Protein AF-0000000075745216 (afdb_homodimer)

Secondary structure (DSSP, 8-state):
---SSEEEEE-HHHHTS--TT-----TTHHHHHHHHHHTSSHHHHHSPGGGPPPPGGGSEEEEEESSTT-TT-GGGSSEEEEEEEEEEE-GGG-----HHHHH-TT--EEEETTEEEE-TTT-----HHHHH-TT--EEEEEEEEEEEE--B-TTS-BPPEEEEEEE-HHHHHHHHHHHHHHHHHH--TT--GGGGHHHHHHHHHHTTSS------TTSTHHHHHH--/---SSEEEEE-HHHHTS--TT-----TTHHHHHHHHHHTSSHHHHHSPGGGPPPPGGGSEEEEEESSTT-TT-GGGSSEEEEEEEEEEE-GGG-----HHHHH-TT--EEEETTEEEE-TTT-----HHHHH-TT--EEEEEEEEEEEE--B-TTS-BPPEEEEEEE-HHHHHHHHHHHHHHHHHH--TT--GGGGHHHHHHHHHHTTSS------TTSSHHHHHH--

Foldseek 3Di:
DPLLQAAEQEDCLQCVVDDPQQDDPPHCLSVLLVVLLVVACQSVLQQDDPRDGGDPLRHQYEYEYRFLVRPSPQFQGQKYKHKFFDKAFQLVLAPQPCQLCVQDPQSQWDDDPRHIDGNPVRDRRSCSSCVRDPSNRMDGPDIAIWMWHQAHDDPDGDTTHTADDGDHSVLVSVLSNLSSNVCSVVDDPSDGSNVCRVVSNVVCCVVVSGPDPPPDPCPPPDPRPPDD/DPLLQAAEQEDCLQCVVDDPQQDDPPHCLSVLLVVLLVVACQSVLQQDPPRDGGDPLRHQYEYEERFLVRPSPQFQGQKYKHKFFDKAFQLVLAPQPCQLCVQDPQSQWDDDPRHIDGNPVRDRRRCSSCVRDPSNRMDGPDIAIWMWHQAHDDPDGDTTHTADDGDHSVLVSVLSNLSSNVCSVVDDPSDGSNVCRVVSNVVCCVVVSGPDPPPDPCPPPDPRPPDD

Nearest PDB structures (foldseek):
  7np8-assembly1_B  TM=8.117E-01  e=1.437E-15  Methanocaldococcus jannaschii DSM 2661
  7npa-assembly4_N  TM=8.403E-01  e=3.536E-14  Methanothermococcus thermolithotrophicus DSM 2095
  7npa-assembly3_I  TM=8.440E-01  e=7.758E-14  Methanothermococcus thermolithotrophicus DSM 2095
  5exd-assembly2_H  TM=9.342E-01  e=2.305E-03  Moorella thermoacetica ATCC 39073
  5exd-assembly2_K  TM=9.294E-01  e=4.481E-03  Moorella thermoacetica ATCC 39073

Solvent-accessible surface area (backbone atoms only — not comparable to full-atom values): 24520 Å² total; per-residue (Å²): 126,86,67,53,38,51,42,76,38,64,18,56,34,50,74,66,65,73,44,90,62,39,69,60,90,51,80,58,50,66,56,54,45,52,50,36,38,64,73,31,61,28,54,68,64,54,44,42,84,93,70,50,73,35,52,79,76,63,32,48,35,35,12,36,16,24,20,44,54,22,82,33,45,26,50,53,15,37,35,13,34,27,30,35,26,39,73,42,62,40,42,90,48,42,81,75,80,53,55,36,48,73,55,35,89,65,61,25,49,43,80,51,100,64,24,70,36,74,40,64,88,51,47,71,28,55,45,54,36,36,74,58,31,86,66,58,16,34,38,68,79,44,70,26,27,37,39,25,37,16,8,28,58,48,71,66,63,36,70,29,47,71,50,73,66,68,29,44,73,66,51,47,42,50,50,48,27,50,49,36,38,52,42,45,74,69,64,52,92,88,49,56,61,30,82,46,32,68,62,50,52,51,49,39,36,74,70,64,77,33,67,74,79,67,86,54,89,69,47,74,67,47,64,75,66,58,64,128,126,85,68,51,38,52,42,78,38,65,18,55,35,48,72,66,64,72,44,90,60,39,69,58,88,50,80,58,49,66,58,54,45,52,50,35,38,62,74,32,61,26,54,70,63,55,45,42,84,93,69,49,74,34,53,79,75,62,33,49,34,35,13,34,15,22,20,44,54,22,82,33,44,25,49,53,13,36,36,13,35,26,29,35,25,40,73,42,62,42,42,89,48,43,81,75,81,53,57,33,48,73,54,33,89,66,62,25,50,44,82,52,99,62,24,69,37,74,39,62,88,50,48,70,28,55,46,54,37,35,74,58,32,85,66,57,16,35,40,68,78,44,70,26,29,36,39,25,38,15,8,28,57,46,71,66,64,36,70,30,47,71,51,72,66,69,28,44,72,67,52,47,41,49,48,48,27,51,50,37,38,52,42,45,74,69,64,52,92,88,49,56,60,31,83,45,31,68,60,49,52,52,48,39,36,73,72,64,74,32,67,74,78,67,85,55,92,66,57,65,69,46,63,74,66,57,63,126

pLDDT: mean 88.71, std 16.48, range [30.2, 98.75]

Structure (mmCIF, N/CA/C/O backbone):
data_AF-0000000075745216-model_v1
#
loop_
_entity.id
_entity.type
_entity.pdbx_description
1 polymer 'Nitrite and sulphite reductase 4Fe-4S region'
#
loop_
_atom_site.group_PDB
_atom_site.id
_atom_site.type_symbol
_atom_site.label_atom_id
_atom_site.label_alt_id
_atom_site.label_comp_id
_atom_site.label_asym_id
_atom_site.label_entity_id
_atom_site.label_seq_id
_atom_site.pdbx_PDB_ins_code
_atom_site.Cartn_x
_atom_site.Cartn_y
_atom_site.Cartn_z
_atom_site.occupancy
_atom_site.B_iso_or_equiv
_atom_site.auth_seq_id
_atom_site.auth_comp_id
_atom_site.auth_asym_id
_atom_site.auth_atom_id
_atom_site.pdbx_PDB_model_num
ATOM 1 N N . MET A 1 1 ? -22.75 -1.938 20.203 1 41.78 1 MET A N 1
ATOM 2 C CA . MET A 1 1 ? -22.203 -3.051 19.422 1 41.78 1 MET A CA 1
ATOM 3 C C . MET A 1 1 ? -21.047 -2.588 18.547 1 41.78 1 MET A C 1
ATOM 5 O O . MET A 1 1 ? -21.141 -1.546 17.891 1 41.78 1 MET A O 1
ATOM 9 N N . GLN A 1 2 ? -19.875 -3.037 18.797 1 57.31 2 GLN A N 1
ATOM 10 C CA . GLN A 1 2 ? -18.672 -2.635 18.062 1 57.31 2 GLN A CA 1
ATOM 11 C C . GLN A 1 2 ? -18.891 -2.787 16.562 1 57.31 2 GLN A C 1
ATOM 13 O O . GLN A 1 2 ? -19.344 -3.83 16.094 1 57.31 2 GLN A O 1
ATOM 18 N N . ASP A 1 3 ? -19.188 -1.675 15.789 1 76.81 3 ASP A N 1
ATOM 19 C CA . ASP A 1 3 ? -19.359 -1.673 14.336 1 76.81 3 ASP A CA 1
ATOM 20 C C . ASP A 1 3 ? -18.297 -2.516 13.656 1 76.81 3 ASP A C 1
ATOM 22 O O . ASP A 1 3 ? -17.109 -2.195 13.727 1 76.81 3 ASP A O 1
ATOM 26 N N . SER A 1 4 ? -18.719 -3.77 13.219 1 87.31 4 SER A N 1
ATOM 27 C CA . SER A 1 4 ? -17.781 -4.684 12.57 1 87.31 4 SER A CA 1
ATOM 28 C C . SER A 1 4 ? -17.594 -4.34 11.094 1 87.31 4 SER A C 1
ATOM 30 O O . SER A 1 4 ? -16.828 -4.996 10.391 1 87.31 4 SER A O 1
ATOM 32 N N . THR A 1 5 ? -18.297 -3.291 10.633 1 93.44 5 THR A N 1
ATOM 33 C CA . THR A 1 5 ? -18.328 -3.031 9.195 1 93.44 5 THR A CA 1
ATOM 34 C C . THR A 1 5 ? -17.281 -1.996 8.812 1 93.44 5 THR A C 1
ATOM 36 O O . THR A 1 5 ? -17 -1.786 7.625 1 93.44 5 THR A O 1
ATOM 39 N N . THR A 1 6 ? -16.719 -1.461 9.82 1 95.44 6 THR A N 1
ATOM 40 C CA . THR A 1 6 ? -15.75 -0.4 9.586 1 95.44 6 THR A CA 1
ATOM 41 C C . THR A 1 6 ? -14.477 -0.639 10.398 1 95.44 6 THR A C 1
ATOM 43 O O . THR A 1 6 ? -14.555 -1.038 11.562 1 95.44 6 THR A O 1
ATOM 46 N N . GLU A 1 7 ? -13.414 -0.484 9.758 1 95.44 7 GLU A N 1
ATOM 47 C CA . GLU A 1 7 ? -12.117 -0.537 10.43 1 95.44 7 GLU A CA 1
ATOM 48 C C . GLU A 1 7 ? -11.422 0.821 10.398 1 95.44 7 GLU A C 1
ATOM 50 O O . GLU A 1 7 ? -11.234 1.401 9.328 1 95.44 7 GLU A O 1
ATOM 55 N N . ILE A 1 8 ? -11.086 1.33 11.57 1 96.06 8 ILE A N 1
ATOM 56 C CA . ILE A 1 8 ? -10.367 2.594 11.664 1 96.06 8 ILE A CA 1
ATOM 57 C C . ILE A 1 8 ? -8.977 2.355 12.25 1 96.06 8 ILE A C 1
ATOM 59 O O . ILE A 1 8 ? -8.852 1.971 13.414 1 96.06 8 ILE A O 1
ATOM 63 N N . ASN A 1 9 ? -8 2.521 11.414 1 95.62 9 ASN A N 1
ATOM 64 C CA . ASN A 1 9 ? -6.613 2.438 11.844 1 95.62 9 ASN A CA 1
ATOM 65 C C . ASN A 1 9 ? -6.039 3.816 12.156 1 95.62 9 ASN A C 1
ATOM 67 O O . ASN A 1 9 ? -5.988 4.684 11.289 1 95.62 9 ASN A O 1
ATOM 71 N N . ILE A 1 10 ? -5.629 4.016 13.391 1 93.81 10 ILE A N 1
ATOM 72 C CA . ILE A 1 10 ? -5.148 5.32 13.836 1 93.81 10 ILE A CA 1
ATOM 73 C C . ILE A 1 10 ? -3.713 5.195 14.344 1 93.81 10 ILE A C 1
ATOM 75 O O . ILE A 1 10 ? -3.359 4.211 15 1 93.81 10 ILE A O 1
ATOM 79 N N . CYS A 1 11 ? -2.879 6.129 13.984 1 92.94 11 CYS A N 1
ATOM 80 C CA . CYS A 1 11 ? -1.495 6.043 14.438 1 9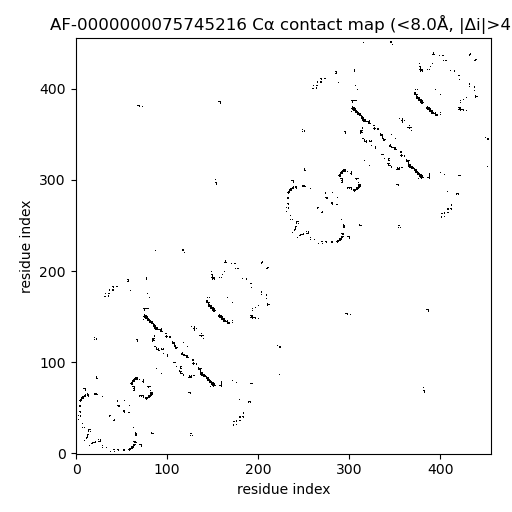2.94 11 CYS A CA 1
ATOM 81 C C . CYS A 1 11 ? -1.368 6.473 15.891 1 92.94 11 CYS A C 1
ATOM 83 O O . CYS A 1 11 ? -2.318 7 16.469 1 92.94 11 CYS A O 1
ATOM 85 N N . ARG A 1 12 ? -0.245 6.234 16.391 1 88.19 12 ARG A N 1
ATOM 86 C CA . ARG A 1 12 ? 0.007 6.523 17.797 1 88.19 12 ARG A CA 1
ATOM 87 C C . ARG A 1 12 ? -0.138 8.016 18.094 1 88.19 12 ARG A C 1
ATOM 89 O O . ARG A 1 12 ? -0.587 8.406 19.172 1 88.19 12 ARG A O 1
ATOM 96 N N . GLY A 1 13 ? 0.221 8.828 17.172 1 89.44 13 GLY A N 1
ATOM 97 C CA . GLY A 1 13 ? 0.111 10.266 17.344 1 89.44 13 GLY A CA 1
ATOM 98 C C . GLY A 1 13 ? -1.319 10.734 17.531 1 89.44 13 GLY A C 1
ATOM 99 O O . GLY A 1 13 ? -1.598 11.57 18.391 1 89.44 13 GLY A O 1
ATOM 100 N N . VAL A 1 14 ? -2.146 10.172 16.797 1 89.06 14 VAL A N 1
ATOM 101 C CA . VAL A 1 14 ? -3.547 10.578 16.844 1 89.06 14 VAL A CA 1
ATOM 102 C C . VAL A 1 14 ? -4.215 9.984 18.094 1 89.06 14 VAL A C 1
ATOM 104 O O . VAL A 1 14 ? -5.129 10.594 18.656 1 89.06 14 VAL A O 1
ATOM 107 N N . ARG A 1 15 ? -3.715 8.844 18.547 1 84.69 15 ARG A N 1
ATOM 108 C CA . ARG A 1 15 ? -4.293 8.188 19.719 1 84.69 15 ARG A CA 1
ATOM 109 C C . ARG A 1 15 ? -3.861 8.883 21 1 84.69 15 ARG A C 1
ATOM 111 O O . ARG A 1 15 ? -4.395 8.602 22.078 1 84.69 15 ARG A O 1
ATOM 118 N N . GLY A 1 16 ? -2.98 9.805 20.969 1 78.62 16 GLY A N 1
ATOM 119 C CA . GLY A 1 16 ? -2.48 10.477 22.156 1 78.62 16 GLY A CA 1
ATOM 120 C C . GLY A 1 16 ? -1.231 9.836 22.719 1 78.62 16 GLY A C 1
ATOM 121 O O . GLY A 1 16 ? -0.956 9.953 23.922 1 78.62 16 GLY A O 1
ATOM 122 N N . GLY A 1 17 ? -0.515 9.141 21.938 1 75.44 17 GLY A N 1
ATOM 123 C CA . GLY A 1 17 ? 0.645 8.383 22.391 1 75.44 17 GLY A CA 1
ATOM 124 C C . GLY A 1 17 ? 1.923 9.203 22.391 1 75.44 17 GLY A C 1
ATOM 125 O O . GLY A 1 17 ? 3.021 8.648 22.359 1 75.44 17 GLY A O 1
ATOM 126 N N . GLY A 1 18 ? 1.823 10.492 22.281 1 80.81 18 GLY A N 1
ATOM 127 C CA . GLY A 1 18 ? 2.982 11.344 22.5 1 80.81 18 GLY A CA 1
ATOM 128 C C . GLY A 1 18 ? 3.953 11.344 21.328 1 80.81 18 GLY A C 1
ATOM 129 O O . GLY A 1 18 ? 5.164 11.461 21.531 1 80.81 18 GLY A O 1
ATOM 130 N N . CYS A 1 19 ? 3.602 11.18 20.172 1 90.06 19 CYS A N 1
ATOM 131 C CA . CYS A 1 19 ? 4.484 11.25 19.016 1 90.06 19 CYS A CA 1
ATOM 132 C C . CYS A 1 19 ? 4.957 12.672 18.781 1 90.06 19 CYS A C 1
ATOM 134 O O . CYS A 1 19 ? 4.141 13.594 18.672 1 90.06 19 CYS A O 1
ATOM 136 N N . PRO A 1 20 ? 6.312 12.766 18.672 1 89.62 20 PRO A N 1
ATOM 137 C CA . PRO A 1 20 ? 6.844 14.117 18.516 1 89.62 20 PRO A CA 1
ATOM 138 C C . PRO A 1 20 ? 6.531 14.711 17.141 1 89.62 20 PRO A C 1
ATOM 140 O O . PRO A 1 20 ? 6.719 15.906 16.922 1 89.62 20 PRO A O 1
ATOM 143 N N . ARG A 1 21 ? 6.016 13.945 16.25 1 92.25 21 ARG A N 1
ATOM 144 C CA . ARG A 1 21 ? 5.789 14.422 14.883 1 92.25 21 ARG A CA 1
ATOM 145 C C . ARG A 1 21 ? 4.328 14.812 14.672 1 92.25 21 ARG A C 1
ATOM 147 O O . ARG A 1 21 ? 3.979 15.391 13.648 1 92.25 21 ARG A O 1
ATOM 154 N N . THR A 1 22 ? 3.6 14.477 15.617 1 91.75 22 THR A N 1
ATOM 155 C CA . THR A 1 22 ? 2.166 14.703 15.469 1 91.75 22 THR A CA 1
ATOM 156 C C . THR A 1 22 ? 1.866 16.203 15.391 1 91.75 22 THR A C 1
ATOM 158 O O . THR A 1 22 ? 2.395 16.984 16.172 1 91.75 22 THR A O 1
ATOM 161 N N . LEU A 1 23 ? 1.244 16.719 14.422 1 88.62 23 LEU A N 1
ATOM 162 C CA . LEU A 1 23 ? 0.913 18.141 14.25 1 88.62 23 LEU A CA 1
ATOM 163 C C . LEU A 1 23 ? -0.297 18.516 15.094 1 88.62 23 LEU A C 1
ATOM 165 O O . LEU A 1 23 ? -0.389 19.656 15.578 1 88.62 23 LEU A O 1
ATOM 169 N N . ILE A 1 24 ? -1.401 17.938 15.141 1 66.81 24 ILE A N 1
ATOM 170 C CA . ILE A 1 24 ? -2.498 18.547 15.883 1 66.81 24 ILE A CA 1
ATOM 171 C C . ILE A 1 24 ? -3.154 17.516 16.797 1 66.81 24 ILE A C 1
ATOM 173 O O . ILE A 1 24 ? -3.186 16.328 16.469 1 66.81 24 ILE A O 1
ATOM 177 N N . ASP A 1 25 ? -3.414 18.172 17.828 1 63.59 25 ASP A N 1
ATOM 178 C CA . ASP A 1 25 ? -4.219 17.469 18.828 1 63.59 25 ASP A CA 1
ATOM 179 C C . ASP A 1 25 ? -5.68 17.375 18.391 1 63.59 25 ASP A C 1
ATOM 181 O O . ASP A 1 25 ? -6.348 18.391 18.25 1 63.59 25 ASP A O 1
ATOM 185 N N . SER A 1 26 ? -6 16.484 17.656 1 68 26 SER A N 1
ATOM 186 C CA . SER A 1 26 ? -7.426 16.281 17.422 1 68 26 SER A CA 1
ATOM 187 C C . SER A 1 26 ? -7.957 15.141 18.297 1 68 26 SER A C 1
ATOM 189 O O . SER A 1 26 ? -8.352 14.094 17.781 1 68 26 SER A O 1
ATOM 191 N N . PRO A 1 27 ? -8.062 15.531 19.5 1 72 27 PRO A N 1
ATOM 192 C CA . PRO A 1 27 ? -8.57 14.469 20.359 1 72 27 PRO A CA 1
ATOM 193 C C . PRO A 1 27 ? -9.969 13.992 19.953 1 72 27 PRO A C 1
ATOM 195 O O . PRO A 1 27 ? -10.82 14.805 19.594 1 72 27 PRO A O 1
ATOM 198 N N . GLY A 1 28 ? -10.141 12.82 19.844 1 83.81 28 GLY A N 1
ATOM 199 C CA . GLY A 1 28 ? -11.445 12.227 19.625 1 83.81 28 GLY A CA 1
ATOM 200 C C . GLY A 1 28 ? -11.828 12.133 18.156 1 83.81 28 GLY A C 1
ATOM 201 O O . GLY A 1 28 ? -12.953 11.758 17.828 1 83.81 28 GLY A O 1
ATOM 202 N N . ILE A 1 29 ? -10.953 12.5 17.312 1 88.81 29 ILE A N 1
ATOM 203 C CA . ILE A 1 29 ? -11.289 12.547 15.891 1 88.81 29 ILE A CA 1
ATOM 204 C C . ILE A 1 29 ? -11.711 11.156 15.422 1 88.81 29 ILE A C 1
ATOM 206 O O . ILE A 1 29 ? -12.641 11.023 14.625 1 88.81 29 ILE A O 1
ATOM 210 N N . ALA A 1 30 ? -11.109 10.188 15.938 1 87.12 30 ALA A N 1
ATOM 211 C CA . ALA A 1 30 ? -11.438 8.828 15.531 1 87.12 30 ALA A CA 1
ATOM 212 C C . ALA A 1 30 ? -12.883 8.477 15.883 1 87.12 30 ALA A C 1
ATOM 214 O O . ALA A 1 30 ? -13.586 7.836 15.102 1 87.12 30 ALA A O 1
ATOM 215 N N . ASP A 1 31 ? -13.227 8.906 17.047 1 91.5 31 ASP A N 1
ATOM 216 C CA . ASP A 1 31 ? -14.602 8.664 17.469 1 91.5 31 ASP A CA 1
ATOM 217 C C . ASP A 1 31 ? -15.602 9.422 16.609 1 91.5 31 ASP A C 1
ATOM 219 O O . ASP A 1 31 ? -16.656 8.891 16.25 1 91.5 31 ASP A O 1
ATOM 223 N N . ARG A 1 32 ? -15.305 10.609 16.375 1 94.12 32 ARG A N 1
ATOM 224 C CA . ARG A 1 32 ? -16.172 11.406 15.516 1 94.12 32 ARG A CA 1
ATOM 225 C C . ARG A 1 32 ? -16.281 10.797 14.125 1 94.12 32 ARG A C 1
ATOM 227 O O . ARG A 1 32 ? -17.344 10.805 13.516 1 94.12 32 ARG A O 1
ATOM 234 N N . MET A 1 33 ? -15.219 10.234 13.656 1 94.81 33 MET A N 1
ATOM 235 C CA . MET A 1 33 ? -15.219 9.594 12.344 1 94.81 33 MET A CA 1
ATOM 236 C C . MET A 1 33 ? -16.062 8.328 12.359 1 94.81 33 MET A C 1
ATOM 238 O O . MET A 1 33 ? -16.828 8.086 11.422 1 94.81 33 MET A O 1
ATOM 242 N N . ALA A 1 34 ? -15.891 7.609 13.406 1 95.19 34 ALA A N 1
ATOM 243 C CA . ALA A 1 34 ? -16.734 6.426 13.547 1 95.19 34 ALA A CA 1
ATOM 244 C C . ALA A 1 34 ? -18.219 6.801 13.539 1 95.19 34 ALA A C 1
ATOM 246 O O . ALA A 1 34 ? -19.016 6.148 12.875 1 95.19 34 ALA A O 1
ATOM 247 N N . GLY A 1 35 ? -18.484 7.852 14.281 1 96.31 35 GLY A N 1
ATOM 248 C CA . GLY A 1 35 ? -19.844 8.336 14.32 1 96.31 35 GLY A CA 1
ATOM 249 C C . GLY A 1 35 ? -20.359 8.789 12.969 1 96.31 35 GLY A C 1
ATOM 250 O O . GLY A 1 35 ? -21.516 8.531 12.617 1 96.31 35 GLY A O 1
ATOM 251 N N . ALA A 1 36 ? -19.531 9.398 12.219 1 97.12 36 ALA A N 1
ATOM 252 C CA . ALA A 1 36 ? -19.906 9.891 10.891 1 97.12 36 ALA A CA 1
ATOM 253 C C . ALA A 1 36 ? -20.281 8.734 9.969 1 97.12 36 ALA A C 1
ATOM 255 O O . ALA A 1 36 ? -21.234 8.836 9.195 1 97.12 36 ALA A O 1
ATOM 256 N N . VAL A 1 37 ? -19.578 7.648 10.031 1 97.62 37 VAL A N 1
ATOM 257 C CA . VAL A 1 37 ? -19.859 6.488 9.188 1 97.62 37 VAL A CA 1
ATOM 258 C C . VAL A 1 37 ? -21.141 5.805 9.656 1 97.62 37 VAL A C 1
ATOM 260 O O . VAL A 1 37 ? -21.984 5.414 8.844 1 97.62 37 VAL A O 1
ATOM 263 N N . GLN A 1 38 ? -21.281 5.762 10.992 1 96.06 38 GLN A N 1
ATOM 264 C CA . GLN A 1 38 ? -22.438 5.082 11.57 1 96.06 38 GLN A CA 1
ATOM 265 C C . GLN A 1 38 ? -23.734 5.77 11.18 1 96.06 38 GLN A C 1
ATOM 267 O O . GLN A 1 38 ? -24.781 5.129 11.109 1 96.06 38 GLN A O 1
ATOM 272 N N . ALA A 1 39 ? -23.625 6.98 10.922 1 97.06 39 ALA A N 1
ATOM 273 C CA . ALA A 1 39 ? -24.812 7.766 10.586 1 97.06 39 ALA A CA 1
ATOM 274 C C . ALA A 1 39 ? -25.219 7.559 9.133 1 97.06 39 ALA A C 1
ATOM 276 O O . ALA A 1 39 ? -26.266 8.031 8.695 1 97.06 39 ALA A O 1
ATOM 277 N N . THR A 1 40 ? -24.438 6.859 8.359 1 97.62 40 THR A N 1
ATOM 278 C CA . THR A 1 40 ? -24.734 6.59 6.957 1 97.62 40 THR A CA 1
ATOM 279 C C . THR A 1 40 ? -25.391 5.219 6.797 1 97.62 40 THR A C 1
ATOM 281 O O . THR A 1 40 ? -25.453 4.441 7.75 1 97.62 40 THR A O 1
ATOM 284 N N . PRO A 1 41 ? -25.891 4.832 5.641 1 97.19 41 PRO A N 1
ATOM 285 C CA . PRO A 1 41 ? -26.5 3.518 5.422 1 97.19 41 PRO A CA 1
ATOM 286 C C . PRO A 1 41 ? -25.469 2.387 5.398 1 97.19 41 PRO A C 1
ATOM 288 O O . PRO A 1 41 ? -25.844 1.211 5.367 1 97.19 41 PRO A O 1
ATOM 291 N N . TRP A 1 42 ? -24.188 2.652 5.531 1 96.75 42 TRP A N 1
ATOM 292 C CA . TRP A 1 42 ? -23.125 1.681 5.293 1 96.75 42 TRP A CA 1
ATOM 293 C C . TRP A 1 42 ? -23.219 0.519 6.273 1 96.75 42 TRP A C 1
ATOM 295 O O . TRP A 1 42 ? -23.219 -0.646 5.871 1 96.75 42 TRP A O 1
ATOM 305 N N . PRO A 1 43 ? -23.375 0.805 7.551 1 94.06 43 PRO A N 1
ATOM 306 C CA . PRO A 1 43 ? -23.406 -0.33 8.477 1 94.06 43 PRO A CA 1
ATOM 307 C C . PRO A 1 43 ? -24.5 -1.339 8.141 1 94.06 43 PRO A C 1
ATOM 309 O O . PRO A 1 43 ? -24.281 -2.549 8.258 1 94.06 43 PRO A O 1
ATOM 312 N N . GLY A 1 44 ? -25.562 -0.883 7.711 1 92.88 44 GLY A N 1
ATOM 313 C CA . GLY A 1 44 ? -26.672 -1.768 7.367 1 92.88 44 GLY A CA 1
ATOM 314 C C . GLY A 1 44 ? -26.438 -2.549 6.086 1 92.88 44 GLY A C 1
ATOM 315 O O . GLY A 1 44 ? -26.844 -3.701 5.973 1 92.88 44 GLY A O 1
ATOM 316 N N . VAL A 1 45 ? -25.734 -1.968 5.188 1 93.06 45 VAL A N 1
ATOM 317 C CA . VAL A 1 45 ? -25.516 -2.555 3.871 1 93.06 45 VAL A CA 1
ATOM 318 C C . VAL A 1 45 ? -24.469 -3.666 3.967 1 93.06 45 VAL A C 1
ATOM 320 O O . VAL A 1 45 ? -24.625 -4.719 3.344 1 93.06 45 VAL A O 1
ATOM 323 N N . CYS A 1 46 ? -23.453 -3.447 4.715 1 91.62 46 CYS A N 1
ATOM 324 C CA . CYS A 1 46 ? -22.328 -4.367 4.781 1 91.62 46 CYS A CA 1
ATOM 325 C C . CYS A 1 46 ? -22.578 -5.461 5.812 1 91.62 46 CYS A C 1
ATOM 327 O O . CYS A 1 46 ? -21.922 -6.504 5.789 1 91.62 46 CYS A O 1
ATOM 329 N N . GLN A 1 47 ? -23.516 -5.328 6.641 1 87.56 47 GLN A N 1
ATOM 330 C CA . GLN A 1 47 ? -23.781 -6.301 7.695 1 87.56 47 GLN A CA 1
ATOM 331 C C . GLN A 1 47 ? -24.375 -7.582 7.125 1 87.56 47 GLN A C 1
ATOM 333 O O . GLN A 1 47 ? -25.453 -7.551 6.512 1 87.56 47 GLN A O 1
ATOM 338 N N . PRO A 1 48 ? -23.625 -8.656 7.324 1 84.44 48 PRO A N 1
ATOM 339 C CA . PRO A 1 48 ? -24.219 -9.922 6.867 1 84.44 48 PRO A CA 1
ATOM 340 C C . PRO A 1 48 ? -25.562 -10.219 7.539 1 84.44 48 PRO A C 1
ATOM 342 O O . PRO A 1 48 ? -25.812 -9.75 8.648 1 84.44 48 PRO A O 1
ATOM 345 N N . ALA A 1 49 ? -26.156 -11.094 6.758 1 80.5 49 ALA A N 1
ATOM 346 C CA . ALA A 1 49 ? -27.422 -11.562 7.324 1 80.5 49 ALA A CA 1
ATOM 347 C C . ALA A 1 49 ? -27.188 -12.406 8.57 1 80.5 49 ALA A C 1
ATOM 349 O O . ALA A 1 49 ? -26.203 -13.148 8.656 1 80.5 49 ALA A O 1
ATOM 350 N N . GLY A 1 50 ? -27.984 -12.219 9.664 1 82.5 50 GLY A N 1
ATOM 351 C CA . GLY A 1 50 ? -27.891 -13.039 10.859 1 82.5 50 GLY A CA 1
ATOM 352 C C . GLY A 1 50 ? -27.062 -12.391 11.961 1 82.5 50 GLY A C 1
ATOM 353 O O . GLY A 1 50 ? -26.953 -12.938 13.062 1 82.5 50 GLY A O 1
ATOM 354 N N . GLY A 1 51 ? -26.312 -11.398 11.57 1 78.38 51 GLY A N 1
ATOM 355 C CA . GLY A 1 51 ? -25.641 -10.648 12.617 1 78.38 51 GLY A CA 1
ATOM 356 C C . GLY A 1 51 ? -24.172 -11.016 12.758 1 78.38 51 GLY A C 1
ATOM 357 O O . GLY A 1 51 ? -23.5 -10.555 13.68 1 78.38 51 GLY A O 1
ATOM 358 N N . SER A 1 52 ? -23.719 -11.906 11.922 1 86.62 52 SER A N 1
ATOM 359 C CA . SER A 1 52 ? -22.297 -12.258 11.961 1 86.62 52 SER A CA 1
ATOM 360 C C . SER A 1 52 ? -21.422 -11.078 11.555 1 86.62 52 SER A C 1
ATOM 362 O O . SER A 1 52 ? -21.875 -10.172 10.852 1 86.62 52 SER A O 1
ATOM 364 N N . PRO A 1 53 ? -20.203 -11.016 12.078 1 88.62 53 PRO A N 1
ATOM 365 C CA . PRO A 1 53 ? -19.312 -9.914 11.711 1 88.62 53 PRO A CA 1
ATOM 366 C C . PRO A 1 53 ? -18.984 -9.883 10.227 1 88.62 53 PRO A C 1
ATOM 368 O O . PRO A 1 53 ? -18.922 -10.938 9.586 1 88.62 53 PRO A O 1
ATOM 371 N N . ALA A 1 54 ? -18.875 -8.641 9.758 1 90.06 54 ALA A N 1
ATOM 372 C CA . ALA A 1 54 ? -18.469 -8.469 8.367 1 90.06 54 ALA A CA 1
ATOM 373 C C . ALA A 1 54 ? -17.094 -9.078 8.117 1 90.06 54 ALA A C 1
ATOM 375 O O . ALA A 1 54 ? -16.219 -9.023 8.977 1 90.06 54 ALA A O 1
ATOM 376 N N . LYS A 1 55 ? -16.906 -9.672 6.949 1 87 55 LYS A N 1
ATOM 377 C CA . LYS A 1 55 ? -15.602 -10.188 6.551 1 87 55 LYS A CA 1
ATOM 378 C C . LYS A 1 55 ? -14.586 -9.062 6.395 1 87 55 LYS A C 1
ATOM 380 O O . LYS A 1 55 ? -14.93 -7.961 5.969 1 87 55 LYS A O 1
ATOM 385 N N . ALA A 1 56 ? -13.344 -9.383 6.695 1 84.81 56 ALA A N 1
ATOM 386 C CA . ALA A 1 56 ? -12.281 -8.375 6.711 1 84.81 56 ALA A CA 1
ATOM 387 C C . ALA A 1 56 ? -12.188 -7.66 5.363 1 84.81 56 ALA A C 1
ATOM 389 O O . ALA A 1 56 ? -12.008 -6.441 5.312 1 84.81 56 ALA A O 1
ATOM 390 N N . HIS A 1 57 ? -12.367 -8.43 4.352 1 87.44 57 HIS A N 1
ATOM 391 C CA . HIS A 1 57 ? -12.156 -7.855 3.027 1 87.44 57 HIS A CA 1
ATOM 392 C C . HIS A 1 57 ? -13.336 -6.98 2.611 1 87.44 57 HIS A C 1
ATOM 394 O O . HIS A 1 57 ? -13.242 -6.238 1.633 1 87.44 57 HIS A O 1
ATOM 400 N N . ASP A 1 58 ? -14.445 -6.969 3.348 1 92.06 58 ASP A N 1
ATOM 401 C CA . ASP A 1 58 ? -15.625 -6.188 2.988 1 92.06 58 ASP A CA 1
ATOM 402 C C . ASP A 1 58 ? -15.711 -4.902 3.809 1 92.06 58 ASP A C 1
ATOM 404 O O . ASP A 1 58 ? -16.484 -4 3.488 1 92.06 58 ASP A O 1
ATOM 408 N N . ARG A 1 59 ? -14.938 -4.871 4.828 1 94.56 59 ARG A N 1
ATOM 409 C CA . ARG A 1 59 ? -15.008 -3.734 5.738 1 94.56 59 ARG A CA 1
ATOM 410 C C . ARG A 1 59 ? -14.477 -2.467 5.074 1 94.56 59 ARG A C 1
ATOM 412 O O . ARG A 1 59 ? -13.508 -2.516 4.32 1 94.56 59 ARG A O 1
ATOM 419 N N . LEU A 1 60 ? -15.172 -1.343 5.398 1 97.19 60 LEU A N 1
ATOM 420 C CA . LEU A 1 60 ? -14.648 -0.039 5.008 1 97.19 60 LEU A CA 1
ATOM 421 C C . LEU A 1 60 ? -13.422 0.323 5.84 1 97.19 60 LEU A C 1
ATOM 423 O O . LEU A 1 60 ? -13.508 0.405 7.07 1 97.19 60 LEU A O 1
ATOM 427 N N . ARG A 1 61 ? -12.336 0.56 5.184 1 97.25 61 ARG A N 1
ATOM 428 C CA . ARG A 1 61 ? -11.078 0.813 5.887 1 97.25 61 ARG A CA 1
ATOM 429 C C . ARG A 1 61 ? -10.758 2.303 5.906 1 97.25 61 ARG A C 1
ATOM 431 O O . ARG A 1 61 ? -10.602 2.922 4.852 1 97.25 61 ARG A O 1
ATOM 438 N N . ILE A 1 62 ? -10.648 2.811 7.102 1 98.12 62 ILE A N 1
ATOM 439 C CA . ILE A 1 62 ? -10.305 4.211 7.336 1 98.12 62 ILE A CA 1
ATOM 440 C C . ILE A 1 62 ? -8.953 4.297 8.039 1 98.12 62 ILE A C 1
ATOM 442 O O . ILE A 1 62 ? -8.672 3.525 8.961 1 98.12 62 ILE A O 1
ATOM 446 N N . SER A 1 63 ? -8.102 5.184 7.539 1 97.88 63 SER A N 1
ATOM 447 C CA . SER A 1 63 ? -6.785 5.379 8.141 1 97.88 63 SER A CA 1
ATOM 448 C C . SER A 1 63 ? -6.559 6.844 8.516 1 97.88 63 SER A C 1
ATOM 450 O O . SER A 1 63 ? -6.879 7.742 7.738 1 97.88 63 SER A O 1
ATOM 452 N N . VAL A 1 64 ? -6.039 7.039 9.742 1 96.44 64 VAL A N 1
ATOM 453 C CA . VAL A 1 64 ? -5.828 8.398 10.234 1 96.44 64 VAL A CA 1
ATOM 454 C C . VAL A 1 64 ? -4.402 8.539 10.758 1 96.44 64 VAL A C 1
ATOM 456 O O . VAL A 1 64 ? -4.008 7.859 11.703 1 96.44 64 VAL A O 1
ATOM 459 N N . ALA A 1 65 ? -3.678 9.414 10.141 1 95.88 65 ALA A N 1
ATOM 460 C CA . ALA A 1 65 ? -2.295 9.68 10.531 1 95.88 65 ALA A CA 1
ATOM 461 C C . ALA A 1 65 ? -2.129 11.117 11.023 1 95.88 65 ALA A C 1
ATOM 463 O O . ALA A 1 65 ? -2.68 12.047 10.438 1 95.88 65 ALA A O 1
ATOM 464 N N . GLY A 1 66 ? -1.335 11.273 12.016 1 94.69 66 GLY A N 1
ATOM 465 C CA . GLY A 1 66 ? -1.168 12.57 12.648 1 94.69 66 GLY A CA 1
ATOM 466 C C . GLY A 1 66 ? -0.13 13.438 11.953 1 94.69 66 GLY A C 1
ATOM 467 O O . GLY A 1 66 ? 0.059 14.602 12.32 1 94.69 66 GLY A O 1
ATOM 468 N N . CYS A 1 67 ? 0.523 12.898 11.008 1 95.69 67 CYS A N 1
ATOM 469 C CA . CYS A 1 67 ? 1.543 13.609 10.242 1 95.69 67 CYS A CA 1
ATOM 470 C C . CYS A 1 67 ? 1.83 12.906 8.922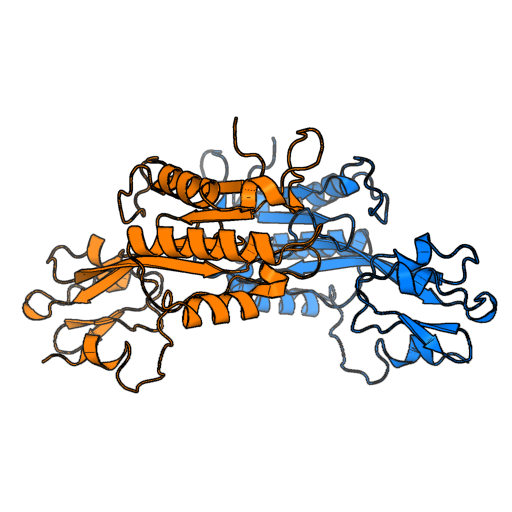 1 95.69 67 CYS A C 1
ATOM 472 O O . CYS A 1 67 ? 1.339 11.797 8.688 1 95.69 67 CYS A O 1
ATOM 474 N N . PRO A 1 68 ? 2.607 13.5 8.055 1 96.44 68 PRO A N 1
ATOM 475 C CA . PRO A 1 68 ? 2.838 12.961 6.711 1 96.44 68 PRO A CA 1
ATOM 476 C C . PRO A 1 68 ? 3.682 11.688 6.723 1 96.44 68 PRO A C 1
ATOM 478 O O . PRO A 1 68 ? 3.867 11.055 5.68 1 96.44 68 PRO A O 1
ATOM 481 N N . ASN A 1 69 ? 4.18 11.297 7.93 1 94.94 69 ASN A N 1
ATOM 482 C CA . ASN A 1 69 ? 4.844 10 7.965 1 94.94 69 ASN A CA 1
ATOM 483 C C . ASN A 1 69 ? 3.869 8.859 7.66 1 94.94 69 ASN A C 1
ATOM 485 O O . ASN A 1 69 ? 4.277 7.801 7.188 1 94.94 69 ASN A O 1
ATOM 489 N N . GLY A 1 70 ? 2.637 9.078 8.008 1 95.38 70 GLY A N 1
ATOM 490 C CA . GLY A 1 70 ? 1.601 8.164 7.566 1 95.38 70 GLY A CA 1
ATOM 491 C C . GLY A 1 70 ? 1.756 6.766 8.148 1 95.38 70 GLY A C 1
ATOM 492 O O . GLY A 1 70 ? 1.562 5.773 7.441 1 95.38 70 GLY A O 1
ATOM 493 N N . CYS A 1 71 ? 1.979 6.652 9.414 1 94 71 CYS A N 1
ATOM 494 C CA . CYS A 1 71 ? 2.309 5.375 10.039 1 94 71 CYS A CA 1
ATOM 495 C C . CYS A 1 71 ? 1.101 4.445 10.055 1 94 71 CYS A C 1
ATOM 497 O O . CYS A 1 71 ? 1.249 3.229 10.188 1 94 71 CYS A O 1
ATOM 499 N N . SER A 1 72 ? -0.047 5.023 9.93 1 95.75 72 SER A N 1
ATOM 500 C CA . SER A 1 72 ? -1.263 4.219 9.93 1 95.75 72 SER A CA 1
ATOM 501 C C . SER A 1 72 ? -1.601 3.729 8.523 1 95.75 72 SER A C 1
ATOM 503 O O . SER A 1 72 ? -2.643 3.105 8.312 1 95.75 72 SER A O 1
ATOM 505 N N . ARG A 1 73 ? -0.852 4.07 7.52 1 97.5 73 ARG A N 1
ATOM 506 C CA . ARG A 1 73 ? -0.894 3.533 6.164 1 97.5 73 ARG A CA 1
ATOM 507 C C . ARG A 1 73 ? -2.117 4.043 5.41 1 97.5 73 ARG A C 1
ATOM 509 O O . ARG A 1 73 ? -2.871 3.26 4.832 1 97.5 73 ARG A O 1
ATOM 516 N N . PRO A 1 74 ? -2.252 5.363 5.285 1 98.31 74 PRO A N 1
ATOM 517 C CA . PRO A 1 74 ? -3.412 5.949 4.609 1 98.31 74 PRO A CA 1
ATOM 518 C C . PRO A 1 74 ? -3.467 5.605 3.123 1 98.31 74 PRO A C 1
ATOM 520 O O . PRO A 1 74 ? -4.551 5.395 2.574 1 98.31 74 PRO A O 1
ATOM 523 N N . PRO A 1 75 ? -2.338 5.434 2.43 1 98.31 75 PRO A N 1
ATOM 524 C CA . PRO A 1 75 ? -2.393 5.273 0.975 1 98.31 75 PRO A CA 1
ATOM 525 C C . PRO A 1 75 ? -3.043 3.959 0.551 1 98.31 75 PRO A C 1
ATOM 527 O O . PRO A 1 75 ? -3.367 3.777 -0.625 1 98.31 75 PRO A O 1
ATOM 530 N N . ILE A 1 76 ? -3.201 3.021 1.494 1 98.19 76 ILE A N 1
ATOM 531 C CA . ILE A 1 76 ? -3.768 1.744 1.077 1 98.19 76 ILE A CA 1
ATOM 532 C C . ILE A 1 76 ? -5.148 1.562 1.707 1 98.19 76 ILE A C 1
ATOM 534 O O . ILE A 1 76 ? -5.703 0.461 1.689 1 98.19 76 ILE A O 1
ATOM 538 N N . ALA A 1 77 ? -5.75 2.561 2.309 1 98.25 77 ALA A N 1
ATOM 539 C CA . ALA A 1 77 ? -7.09 2.518 2.891 1 98.25 77 ALA A CA 1
ATOM 540 C C . ALA A 1 77 ? -8.141 2.977 1.885 1 98.25 77 ALA A C 1
ATOM 542 O O . ALA A 1 77 ? -7.809 3.588 0.866 1 98.25 77 ALA A O 1
ATOM 543 N N . ASP A 1 78 ? -9.383 2.615 2.205 1 98.38 78 ASP A N 1
ATOM 544 C CA . ASP A 1 78 ? -10.469 3.129 1.381 1 98.38 78 ASP A CA 1
ATOM 545 C C . ASP A 1 78 ? -10.531 4.652 1.439 1 98.38 78 ASP A C 1
ATOM 547 O O . ASP A 1 78 ? -10.766 5.312 0.422 1 98.38 78 ASP A O 1
ATOM 551 N N . ILE A 1 79 ? -10.336 5.176 2.58 1 98.75 79 ILE A N 1
ATOM 552 C CA . ILE A 1 79 ? -10.172 6.613 2.777 1 98.75 79 ILE A CA 1
ATOM 553 C C . ILE A 1 79 ? -9.141 6.875 3.871 1 98.75 79 ILE A C 1
ATOM 555 O O . ILE A 1 79 ? -9.18 6.238 4.93 1 98.75 79 ILE A O 1
ATOM 559 N N . GLY A 1 80 ? -8.211 7.703 3.57 1 98.38 80 GLY A N 1
ATOM 560 C CA . GLY A 1 80 ? -7.133 8.039 4.488 1 98.38 80 GLY A CA 1
ATOM 561 C C . GLY A 1 80 ? -7.047 9.523 4.785 1 98.38 80 GLY A C 1
ATOM 562 O O . GLY A 1 80 ? -7.285 10.352 3.906 1 98.38 80 GLY A O 1
ATOM 563 N N . PHE A 1 81 ? -6.676 9.82 6 1 97.25 81 PHE A N 1
ATOM 564 C CA . PHE A 1 81 ? -6.504 11.188 6.48 1 97.25 81 PHE A CA 1
ATOM 565 C C . PHE A 1 81 ? -5.098 11.391 7.031 1 97.25 81 PHE A C 1
ATOM 567 O O . PHE A 1 81 ? -4.633 10.609 7.863 1 97.25 81 PHE A O 1
ATOM 574 N N . ILE A 1 82 ? -4.457 12.406 6.527 1 97 82 ILE A N 1
ATOM 575 C CA . ILE A 1 82 ? -3.113 12.742 6.988 1 97 82 ILE A CA 1
ATOM 576 C C . ILE A 1 82 ? -3.08 14.195 7.457 1 97 82 ILE A C 1
ATOM 578 O O . ILE A 1 82 ? -3.309 15.117 6.664 1 97 82 ILE A O 1
ATOM 582 N N . ARG A 1 83 ? -2.799 14.375 8.695 1 95.88 83 ARG A N 1
ATOM 583 C CA . ARG A 1 83 ? -2.678 15.75 9.164 1 95.88 83 ARG A CA 1
ATOM 584 C C . ARG A 1 83 ? -1.508 16.469 8.492 1 95.88 83 ARG A C 1
ATOM 586 O O . ARG A 1 83 ? -0.455 15.859 8.266 1 95.88 83 ARG A O 1
ATOM 593 N N . ALA A 1 84 ? -1.735 17.766 8.219 1 96.12 84 ALA A N 1
ATOM 594 C CA . ALA A 1 84 ? -0.712 18.547 7.527 1 96.12 84 ALA A CA 1
ATOM 595 C C . ALA A 1 84 ? -0.789 20.016 7.918 1 96.12 84 ALA A C 1
ATOM 597 O O . ALA A 1 84 ? -1.822 20.484 8.406 1 96.12 84 ALA A O 1
ATOM 598 N N . VAL A 1 85 ? 0.34 20.672 7.793 1 94.94 85 VAL A N 1
ATOM 599 C CA . VAL A 1 85 ? 0.432 22.109 8.031 1 94.94 85 VAL A CA 1
ATOM 600 C C . VAL A 1 85 ? 1.273 22.766 6.934 1 94.94 85 VAL A C 1
ATOM 602 O O . VAL A 1 85 ? 2.406 22.344 6.68 1 94.94 85 VAL A O 1
ATOM 605 N N . ARG A 1 86 ? 0.687 23.719 6.246 1 93.44 86 ARG A N 1
ATOM 606 C CA . ARG A 1 86 ? 1.412 24.438 5.215 1 93.44 86 ARG A CA 1
ATOM 607 C C . ARG A 1 86 ? 2.238 25.578 5.82 1 93.44 86 ARG A C 1
ATOM 609 O O . ARG A 1 86 ? 1.691 26.484 6.453 1 93.44 86 ARG A O 1
ATOM 616 N N . PRO A 1 87 ? 3.545 25.484 5.547 1 94.25 87 PRO A N 1
ATOM 617 C CA . PRO A 1 87 ? 4.395 26.516 6.145 1 94.25 87 PRO A CA 1
ATOM 618 C C . PRO A 1 87 ? 4.496 27.766 5.277 1 94.25 87 PRO A C 1
ATOM 620 O O . PRO A 1 87 ? 4.309 27.703 4.062 1 94.25 87 PRO A O 1
ATOM 623 N N . ARG A 1 88 ? 4.715 28.859 5.969 1 93.44 88 ARG A N 1
ATOM 624 C CA . ARG A 1 88 ? 5.051 30.125 5.34 1 93.44 88 ARG A CA 1
ATOM 625 C C . ARG A 1 88 ? 6.164 30.828 6.098 1 93.44 88 ARG A C 1
ATOM 627 O O . ARG A 1 88 ? 6.266 30.719 7.32 1 93.44 88 ARG A O 1
ATOM 634 N N . CYS A 1 89 ? 6.957 31.547 5.344 1 93.75 89 CYS A N 1
ATOM 635 C CA . CYS A 1 89 ? 8.062 32.25 5.961 1 93.75 89 CYS A CA 1
ATOM 636 C C . CYS A 1 89 ? 7.746 33.75 6.082 1 93.75 89 CYS A C 1
ATOM 638 O O . CYS A 1 89 ? 7.422 34.406 5.086 1 93.75 89 CYS A O 1
ATOM 640 N N . GLN A 1 90 ? 7.801 34.188 7.281 1 92.75 90 GLN A N 1
ATOM 641 C CA . GLN A 1 90 ? 7.828 35.625 7.5 1 92.75 90 GLN A CA 1
ATOM 642 C C . GLN A 1 90 ? 9.242 36.188 7.324 1 92.75 90 GLN A C 1
ATOM 644 O O . GLN A 1 90 ? 10.023 36.219 8.281 1 92.75 90 GLN A O 1
ATOM 649 N N . ARG A 1 91 ? 9.484 36.875 6.285 1 90.81 91 ARG A N 1
ATOM 650 C CA . ARG A 1 91 ? 10.828 37.219 5.852 1 90.81 91 ARG A CA 1
ATOM 651 C C . ARG A 1 91 ? 11.477 38.188 6.832 1 90.81 91 ARG A C 1
ATOM 653 O O . ARG A 1 91 ? 12.695 38.156 7.039 1 90.81 91 ARG A O 1
ATOM 660 N N . THR A 1 92 ? 10.703 39.031 7.402 1 92.25 92 THR A N 1
ATOM 661 C CA . THR A 1 92 ? 11.242 40.062 8.289 1 92.25 92 THR A CA 1
ATOM 662 C C . THR A 1 92 ? 11.82 39.438 9.555 1 92.25 92 THR A C 1
ATOM 664 O O . THR A 1 92 ? 12.703 40 10.188 1 92.25 92 THR A O 1
ATOM 667 N N . SER A 1 93 ? 11.383 38.25 9.828 1 93.88 93 SER A N 1
ATOM 668 C CA . SER A 1 93 ? 11.812 37.594 11.055 1 93.88 93 SER A CA 1
ATOM 669 C C . SER A 1 93 ? 12.906 36.562 10.773 1 93.88 93 SER A C 1
ATOM 671 O O . SER A 1 93 ? 13.523 36.031 11.703 1 93.88 93 SER A O 1
ATOM 673 N N . CYS A 1 94 ? 13.117 36.312 9.531 1 94.88 94 CYS A N 1
ATOM 674 C CA . CYS A 1 94 ? 14.086 35.312 9.156 1 94.88 94 CYS A CA 1
ATOM 675 C C . CYS A 1 94 ? 15.516 35.844 9.281 1 94.88 94 CYS A C 1
ATOM 677 O O . CYS A 1 94 ? 15.82 36.906 8.789 1 94.88 94 CYS A O 1
ATOM 679 N N . THR A 1 95 ? 16.422 35.062 9.883 1 94.06 95 THR A N 1
ATOM 680 C CA . THR A 1 95 ? 17.812 35.5 10.055 1 94.06 95 THR A CA 1
ATOM 681 C C . THR A 1 95 ? 18.734 34.688 9.148 1 94.06 95 THR A C 1
ATOM 683 O O . THR A 1 95 ? 19.953 34.781 9.242 1 94.06 95 THR A O 1
ATOM 686 N N . LEU A 1 96 ? 18.172 33.812 8.383 1 94.5 96 LEU A N 1
ATOM 687 C CA . LEU A 1 96 ? 18.906 33 7.426 1 94.5 96 LEU A CA 1
ATOM 688 C C . LEU A 1 96 ? 19.875 32.062 8.141 1 94.5 96 LEU A C 1
ATOM 690 O O . LEU A 1 96 ? 20.969 31.781 7.633 1 94.5 96 LEU A O 1
ATOM 694 N N . CYS A 1 97 ? 19.484 31.531 9.312 1 95.06 97 CYS A N 1
ATOM 695 C CA . CYS A 1 97 ? 20.359 30.672 10.094 1 95.06 97 CYS A CA 1
ATOM 696 C C . CYS A 1 97 ? 20.5 29.297 9.445 1 95.06 97 CYS A C 1
ATOM 698 O O . CYS A 1 97 ? 21.5 28.609 9.641 1 95.06 97 CYS A O 1
ATOM 700 N N . GLY A 1 98 ? 19.359 28.828 8.797 1 95.38 98 GLY A N 1
ATOM 701 C CA . GLY A 1 98 ? 19.484 27.609 8.023 1 95.38 98 GLY A CA 1
ATOM 702 C C . GLY A 1 98 ? 19.031 26.375 8.797 1 95.38 98 GLY A C 1
ATOM 703 O O . GLY A 1 98 ? 19.016 25.266 8.25 1 95.38 98 GLY A O 1
ATOM 704 N N . ASN A 1 99 ? 18.594 26.453 10 1 97.06 99 ASN A N 1
ATOM 705 C CA . ASN A 1 99 ? 18.141 25.297 10.781 1 97.06 99 ASN A CA 1
ATOM 706 C C . ASN A 1 99 ? 16.984 24.578 10.094 1 97.06 99 ASN A C 1
ATOM 708 O O . ASN A 1 99 ? 16.922 23.344 10.117 1 97.06 99 ASN A O 1
ATOM 712 N N . CYS A 1 100 ? 16.172 25.344 9.5 1 97.44 100 CYS A N 1
ATOM 713 C CA . CYS A 1 100 ? 15.008 24.766 8.828 1 97.44 100 CYS A CA 1
ATOM 714 C C . CYS A 1 100 ? 15.43 23.969 7.605 1 97.44 100 CYS A C 1
ATOM 716 O O . CYS A 1 100 ? 14.836 22.938 7.297 1 97.44 100 CYS A O 1
ATOM 718 N N . LEU A 1 101 ? 16.438 24.391 6.844 1 97.38 101 LEU A N 1
ATOM 719 C CA . LEU A 1 101 ? 16.953 23.641 5.711 1 97.38 101 LEU A CA 1
ATOM 720 C C . LEU A 1 101 ? 17.484 22.281 6.156 1 97.38 101 LEU A C 1
ATOM 722 O O . LEU A 1 101 ? 17.219 21.266 5.52 1 97.38 101 LEU A O 1
ATOM 726 N N . ALA A 1 102 ? 18.141 22.297 7.262 1 97.06 102 ALA A N 1
ATOM 727 C CA . ALA A 1 102 ? 18.75 21.078 7.781 1 97.06 102 ALA A CA 1
ATOM 728 C C . ALA A 1 102 ? 17.672 20.094 8.266 1 97.06 102 ALA A C 1
ATOM 730 O O . ALA A 1 102 ? 17.844 18.875 8.164 1 97.06 102 ALA A O 1
ATOM 731 N N . ALA A 1 103 ? 16.625 20.594 8.734 1 97.06 103 ALA A N 1
ATOM 732 C CA . ALA A 1 103 ? 15.578 19.766 9.336 1 97.06 103 ALA A CA 1
ATOM 733 C C . ALA A 1 103 ? 14.664 19.172 8.266 1 97.06 103 ALA A C 1
ATOM 735 O O . ALA A 1 103 ? 13.938 18.219 8.523 1 97.06 103 ALA A O 1
ATOM 736 N N . CYS A 1 104 ? 14.688 19.766 7.082 1 97.69 104 CYS A N 1
ATOM 737 C CA . CYS A 1 104 ? 13.758 19.328 6.043 1 97.69 104 CYS A CA 1
ATOM 738 C C . CYS A 1 104 ? 14.242 18.047 5.379 1 97.69 104 CYS A C 1
ATOM 740 O O . CYS A 1 104 ? 15.219 18.062 4.629 1 97.69 104 CYS A O 1
ATOM 742 N N . ARG A 1 105 ? 13.453 17.047 5.516 1 94.25 105 ARG A N 1
ATOM 743 C CA . ARG A 1 105 ? 13.828 15.742 4.98 1 94.25 105 ARG A CA 1
ATOM 744 C C . ARG A 1 105 ? 13.664 15.703 3.465 1 94.25 105 ARG A C 1
ATOM 746 O O . ARG A 1 105 ? 14.297 14.898 2.783 1 94.25 105 ARG A O 1
ATOM 753 N N . GLU A 1 106 ? 12.836 16.625 3.006 1 96.38 106 GLU A N 1
ATOM 754 C CA . GLU A 1 106 ? 12.492 16.641 1.587 1 96.38 106 GLU A CA 1
ATOM 755 C C . GLU A 1 106 ? 13.422 17.562 0.8 1 96.38 106 GLU A C 1
ATOM 757 O O . GLU A 1 106 ? 13.398 17.562 -0.432 1 96.38 106 GLU A O 1
ATOM 762 N N . GLY A 1 107 ? 14.18 18.328 1.514 1 97 107 GLY A N 1
ATOM 763 C CA . GLY A 1 107 ? 14.945 19.344 0.816 1 97 107 GLY A CA 1
ATOM 764 C C . GLY A 1 107 ? 14.078 20.359 0.091 1 97 107 GLY A C 1
ATOM 765 O O . GLY A 1 107 ? 14.406 20.781 -1.019 1 97 107 GLY A O 1
ATOM 766 N N . ALA A 1 108 ? 13 20.719 0.737 1 97.19 108 ALA A N 1
ATOM 767 C CA . ALA A 1 108 ? 12.008 21.562 0.077 1 97.19 108 ALA A CA 1
ATOM 768 C C . ALA A 1 108 ? 12.305 23.031 0.306 1 97.19 108 ALA A C 1
ATOM 770 O O . ALA A 1 108 ? 11.594 23.906 -0.198 1 97.19 108 ALA A O 1
ATOM 771 N N . LEU A 1 109 ? 13.344 23.344 1.064 1 96.56 109 LEU A N 1
ATOM 772 C CA . LEU A 1 109 ? 13.633 24.719 1.429 1 96.56 109 LEU A CA 1
ATOM 773 C C . LEU A 1 109 ? 14.953 25.188 0.821 1 96.56 109 LEU A C 1
ATOM 775 O O . LEU A 1 109 ? 15.906 24.406 0.745 1 96.56 109 LEU A O 1
ATOM 779 N N . HIS A 1 110 ? 14.953 26.438 0.39 1 95.5 110 HIS A N 1
ATOM 780 C CA . HIS A 1 110 ? 16.188 27.078 -0.066 1 95.5 110 HIS A CA 1
ATOM 781 C C . HIS A 1 110 ? 16.203 28.562 0.294 1 95.5 110 HIS A C 1
ATOM 783 O O . HIS A 1 110 ? 15.148 29.141 0.59 1 95.5 110 HIS A O 1
ATOM 789 N N . PHE A 1 111 ? 17.453 29.047 0.34 1 92.75 111 PHE A N 1
ATOM 790 C CA . PHE A 1 111 ? 17.578 30.469 0.653 1 92.75 111 PHE A CA 1
ATOM 791 C C . PHE A 1 111 ? 17.312 31.328 -0.581 1 92.75 111 PHE A C 1
ATOM 793 O O . PHE A 1 111 ? 17.641 30.922 -1.7 1 92.75 111 PHE A O 1
ATOM 800 N N . ASP A 1 112 ? 16.609 32.406 -0.282 1 86.06 112 ASP A N 1
ATOM 801 C CA . ASP A 1 112 ? 16.656 33.5 -1.224 1 86.06 112 ASP A CA 1
ATOM 802 C C . ASP A 1 112 ? 17.141 34.781 -0.539 1 86.06 112 ASP A C 1
ATOM 804 O O . ASP A 1 112 ? 17.531 34.781 0.628 1 86.06 112 ASP A O 1
ATOM 808 N N . LEU A 1 113 ? 17.297 35.906 -1.272 1 80.69 113 LEU A N 1
ATOM 809 C CA . LEU A 1 113 ? 17.875 37.125 -0.764 1 80.69 113 LEU A CA 1
ATOM 810 C C . LEU A 1 113 ? 17.094 37.656 0.44 1 80.69 113 LEU A C 1
ATOM 812 O O . LEU A 1 113 ? 17.656 38.312 1.313 1 80.69 113 LEU A O 1
ATOM 816 N N . ALA A 1 114 ? 15.914 37.281 0.593 1 83.12 114 ALA A N 1
ATOM 817 C CA . ALA A 1 114 ? 15.055 37.906 1.599 1 83.12 114 ALA A CA 1
ATOM 818 C C . ALA A 1 114 ? 14.648 36.875 2.664 1 83.12 114 ALA A C 1
ATOM 820 O O . ALA A 1 114 ? 14.023 37.25 3.666 1 83.12 114 ALA A O 1
ATOM 821 N N . GLY A 1 115 ? 15.016 35.594 2.51 1 86.5 115 GLY A N 1
ATOM 822 C CA . GLY A 1 115 ? 14.609 34.594 3.471 1 86.5 115 GLY A CA 1
ATOM 823 C C . GLY A 1 115 ? 14.594 33.188 2.893 1 86.5 115 GLY A C 1
ATOM 824 O O . GLY A 1 115 ? 15.367 32.875 1.988 1 86.5 115 GLY A O 1
ATOM 825 N N . VAL A 1 116 ? 13.781 32.406 3.568 1 93.06 116 VAL A N 1
ATOM 826 C CA . VAL A 1 116 ? 13.68 31.016 3.139 1 93.06 116 VAL A CA 1
ATOM 827 C C . VAL A 1 116 ? 12.5 30.859 2.178 1 93.06 116 VAL A C 1
ATOM 829 O O . VAL A 1 116 ? 11.43 31.438 2.398 1 93.06 116 VAL A O 1
ATOM 832 N N . CYS A 1 117 ? 12.781 30.203 1.102 1 93.62 117 CYS A N 1
ATOM 833 C CA . CYS A 1 117 ? 11.75 29.859 0.128 1 93.62 117 CYS A CA 1
ATOM 834 C C . CYS A 1 117 ? 11.375 28.391 0.226 1 93.62 117 CYS A C 1
ATOM 836 O O . CYS A 1 117 ? 12.242 27.531 0.385 1 93.62 117 CYS A O 1
ATOM 838 N N . ILE A 1 118 ? 10.086 28.172 0.154 1 94.81 118 ILE A N 1
ATOM 839 C CA . ILE A 1 118 ? 9.578 26.812 0.243 1 94.81 118 ILE A CA 1
ATOM 840 C C . ILE A 1 118 ? 9.117 26.344 -1.134 1 94.81 118 ILE A C 1
ATOM 842 O O . ILE A 1 118 ? 8.328 27.016 -1.797 1 94.81 118 ILE A O 1
ATOM 846 N N . ASP A 1 119 ? 9.586 25.234 -1.616 1 94.5 119 ASP A N 1
ATOM 847 C CA . ASP A 1 119 ? 9.109 24.594 -2.84 1 94.5 119 ASP A CA 1
ATOM 848 C C . ASP A 1 119 ? 7.824 23.812 -2.584 1 94.5 119 ASP A C 1
ATOM 850 O O . ASP A 1 119 ? 7.852 22.75 -1.968 1 94.5 119 ASP A O 1
ATOM 854 N N . PRO A 1 120 ? 6.719 24.266 -3.135 1 91.62 120 PRO A N 1
ATOM 855 C CA . PRO A 1 120 ? 5.441 23.625 -2.803 1 91.62 120 PRO A CA 1
ATOM 856 C C . PRO A 1 120 ? 5.309 22.234 -3.393 1 91.62 120 PRO A C 1
ATOM 858 O O . PRO A 1 120 ? 4.488 21.438 -2.93 1 91.62 120 PRO A O 1
ATOM 861 N N . LEU A 1 121 ? 6.07 21.922 -4.387 1 91.44 121 LEU A N 1
ATOM 862 C CA . LEU A 1 121 ? 5.969 20.625 -5.043 1 91.44 121 LEU A CA 1
ATOM 863 C C . LEU A 1 121 ? 6.695 19.562 -4.238 1 91.44 121 LEU A C 1
ATOM 865 O O . LEU A 1 121 ? 6.316 18.391 -4.273 1 91.44 121 LEU A O 1
ATOM 869 N N . THR A 1 122 ? 7.637 20.016 -3.465 1 94.94 122 THR A N 1
ATOM 870 C CA . THR A 1 122 ? 8.461 19.062 -2.715 1 94.94 122 THR A CA 1
ATOM 871 C C . THR A 1 122 ? 8.062 19.047 -1.242 1 94.94 122 THR A C 1
ATOM 873 O O . THR A 1 122 ? 8.305 18.078 -0.538 1 94.94 122 THR A O 1
ATOM 876 N N . CYS A 1 123 ? 7.41 20.062 -0.816 1 96.38 123 CYS A N 1
ATOM 877 C CA . CYS A 1 123 ? 7.004 20.172 0.579 1 96.38 123 CYS A CA 1
ATOM 878 C C . CYS A 1 123 ? 5.926 19.156 0.925 1 96.38 123 CYS A C 1
ATOM 880 O O . CYS A 1 123 ? 4.934 19.031 0.205 1 96.38 123 CYS A O 1
ATOM 882 N N . MET A 1 124 ? 6.137 18.484 2.088 1 96.62 124 MET A N 1
ATOM 883 C CA . MET A 1 124 ? 5.168 17.484 2.52 1 96.62 124 MET A CA 1
ATOM 884 C C . MET A 1 124 ? 4.23 18.047 3.576 1 96.62 124 MET A C 1
ATOM 886 O O . MET A 1 124 ? 3.369 17.344 4.098 1 96.62 124 MET A O 1
ATOM 890 N N . GLN A 1 125 ? 4.473 19.281 3.889 1 96.44 125 GLN A N 1
ATOM 891 C CA . GLN A 1 125 ? 3.604 19.969 4.84 1 96.44 125 GLN A CA 1
ATOM 892 C C . GLN A 1 125 ? 3.633 19.281 6.203 1 96.44 125 GLN A C 1
ATOM 894 O O . GLN A 1 125 ? 2.59 19.109 6.832 1 96.44 125 GLN A O 1
ATOM 899 N N . CYS A 1 126 ? 4.84 18.938 6.652 1 96.81 126 CYS A N 1
ATOM 900 C CA . CYS A 1 126 ? 4.977 18.156 7.879 1 96.81 126 CYS A CA 1
ATOM 901 C C . CYS A 1 126 ? 5.262 19.062 9.07 1 96.81 126 CYS A C 1
ATOM 903 O O . CYS A 1 126 ? 5.207 18.625 10.219 1 96.81 126 CYS A O 1
ATOM 905 N N . GLY A 1 127 ? 5.66 20.25 8.781 1 95.19 127 GLY A N 1
ATOM 906 C CA . GLY A 1 127 ? 5.816 21.234 9.859 1 95.19 127 GLY A CA 1
ATOM 907 C C . GLY A 1 127 ? 7.156 21.125 10.562 1 95.19 127 GLY A C 1
ATOM 908 O O . GLY A 1 127 ? 7.406 21.844 11.531 1 95.19 127 GLY A O 1
ATOM 909 N N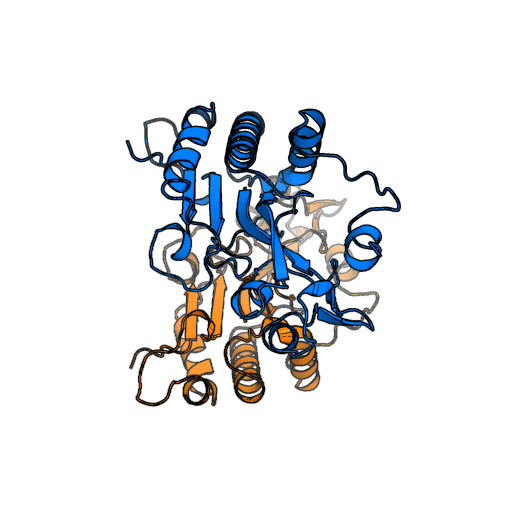 . ALA A 1 128 ? 8.047 20.281 10.102 1 96.19 128 ALA A N 1
ATOM 910 C CA . ALA A 1 128 ? 9.344 20.141 10.758 1 96.19 128 ALA A CA 1
ATOM 911 C C . ALA A 1 128 ? 10.102 21.453 10.766 1 96.19 128 ALA A C 1
ATOM 913 O O . ALA A 1 128 ? 10.75 21.812 11.758 1 96.19 128 ALA A O 1
ATOM 914 N N . CYS A 1 129 ? 10.008 22.219 9.703 1 96.75 129 CYS A N 1
ATOM 915 C CA . CYS A 1 129 ? 10.727 23.484 9.562 1 96.75 129 CYS A CA 1
ATOM 916 C C . CYS A 1 129 ? 10.25 24.5 10.594 1 96.75 129 CYS A C 1
ATOM 918 O O . CYS A 1 129 ? 11.062 25.219 11.188 1 96.75 129 CYS A O 1
ATOM 920 N N . GLN A 1 130 ? 9.016 24.516 10.805 1 94.94 130 GLN A N 1
ATOM 921 C CA . GLN A 1 130 ? 8.461 25.438 11.781 1 94.94 130 GLN A CA 1
ATOM 922 C C . GLN A 1 130 ? 8.914 25.094 13.195 1 94.94 130 GLN A C 1
ATOM 924 O O . GLN A 1 130 ? 9.18 25.984 14.008 1 94.94 130 GLN A O 1
ATOM 929 N N . ARG A 1 131 ? 8.992 23.828 13.445 1 94.06 131 ARG A N 1
ATOM 930 C CA . ARG A 1 131 ? 9.32 23.359 14.781 1 94.06 131 ARG A CA 1
ATOM 931 C C . ARG A 1 131 ? 10.742 23.75 15.172 1 94.06 131 ARG A C 1
ATOM 933 O O . ARG A 1 131 ? 11.023 24 16.344 1 94.06 131 ARG A O 1
ATOM 940 N N . VAL A 1 132 ? 11.594 23.906 14.227 1 96.38 132 VAL A N 1
ATOM 941 C CA . VAL A 1 132 ? 13 24.125 14.547 1 96.38 132 VAL A CA 1
ATOM 942 C C . VAL A 1 132 ? 13.328 25.609 14.414 1 96.38 132 VAL A C 1
ATOM 944 O O . VAL A 1 132 ? 14.453 26.047 14.695 1 96.38 132 VAL A O 1
ATOM 947 N N . CYS A 1 133 ? 12.391 26.391 13.961 1 97.12 133 CYS A N 1
ATOM 948 C CA . CYS A 1 133 ? 12.641 27.812 13.75 1 97.12 133 CYS A CA 1
ATOM 949 C C . CYS A 1 133 ? 12.539 28.578 15.055 1 97.12 133 CYS A C 1
ATOM 951 O O . CYS A 1 133 ? 11.438 28.922 15.5 1 97.12 133 CYS A O 1
ATOM 953 N N . THR A 1 134 ? 13.625 28.969 15.57 1 95.31 134 THR A N 1
ATOM 954 C CA . THR A 1 134 ? 13.633 29.656 16.859 1 95.31 134 THR A CA 1
ATOM 955 C C . THR A 1 134 ? 13.172 31.109 16.703 1 95.31 134 THR A C 1
ATOM 957 O O . THR A 1 134 ? 12.641 31.703 17.641 1 95.31 134 THR A O 1
ATOM 960 N N . GLU A 1 135 ? 13.336 31.656 15.523 1 94.94 135 GLU A N 1
ATOM 961 C CA . GLU A 1 135 ? 12.93 33.031 15.242 1 94.94 135 GLU A CA 1
ATOM 962 C C . GLU A 1 135 ? 11.422 33.094 14.984 1 94.94 135 GLU A C 1
ATOM 964 O O . GLU A 1 135 ? 10.867 34.188 14.891 1 94.94 135 GLU A O 1
ATOM 969 N N . ARG A 1 136 ? 10.82 32 14.812 1 94.75 136 ARG A N 1
ATOM 970 C CA . ARG A 1 136 ? 9.398 31.906 14.5 1 94.75 136 ARG A CA 1
ATOM 971 C C . ARG A 1 136 ? 9.086 32.594 13.18 1 94.75 136 ARG A C 1
ATOM 973 O O . ARG A 1 136 ? 8.031 33.219 13.031 1 94.75 136 ARG A O 1
ATOM 980 N N . ALA A 1 137 ? 10.07 32.562 12.32 1 94.69 137 ALA A N 1
ATOM 981 C CA . ALA A 1 137 ? 9.867 33.094 10.977 1 94.69 137 ALA A CA 1
ATOM 982 C C . ALA A 1 137 ? 9.016 32.156 10.133 1 94.69 137 ALA A C 1
ATOM 984 O O . ALA A 1 137 ? 8.258 32.594 9.266 1 94.69 137 ALA A O 1
ATOM 985 N N . LEU A 1 138 ? 9.195 30.875 10.359 1 94.94 138 LEU A N 1
ATOM 986 C CA . LEU A 1 138 ? 8.359 29.875 9.695 1 94.94 138 LEU A CA 1
ATOM 987 C C . LEU A 1 138 ? 7.141 29.531 10.539 1 94.94 138 LEU A C 1
ATOM 989 O O . LEU A 1 138 ? 7.273 29.109 11.688 1 94.94 138 LEU A O 1
ATOM 993 N N . GLU A 1 139 ? 6 29.75 9.953 1 92.56 139 GLU A N 1
ATOM 994 C CA . GLU A 1 139 ? 4.746 29.453 10.641 1 92.56 139 GLU A CA 1
ATOM 995 C C . GLU A 1 139 ? 3.807 28.641 9.75 1 92.56 139 GLU A C 1
ATOM 997 O O . GLU A 1 139 ? 3.941 28.656 8.523 1 92.56 139 GLU A O 1
ATOM 1002 N N . GLY A 1 140 ? 2.934 27.922 10.391 1 90.44 140 GLY A N 1
ATOM 1003 C CA . GLY A 1 140 ? 1.871 27.266 9.648 1 90.44 140 GLY A CA 1
ATOM 1004 C C . GLY A 1 140 ? 0.693 28.172 9.352 1 90.44 140 GLY A C 1
ATOM 1005 O O . GLY A 1 140 ? -0.001 28.609 10.266 1 90.44 140 GLY A O 1
ATOM 1006 N N . TYR A 1 141 ? 0.5 28.484 8.094 1 89.25 141 TYR A N 1
ATOM 1007 C CA . TYR A 1 141 ? -0.581 29.406 7.797 1 89.25 141 TYR A CA 1
ATOM 1008 C C . TYR A 1 141 ? -1.875 28.672 7.488 1 89.25 141 TYR A C 1
ATOM 1010 O O . TYR A 1 141 ? -2.959 29.25 7.52 1 89.25 141 TYR A O 1
ATOM 1018 N N . LEU A 1 142 ? -1.755 27.438 7.176 1 90.69 142 LEU A N 1
ATOM 1019 C CA . LEU A 1 142 ? -2.914 26.594 6.926 1 90.69 142 LEU A CA 1
ATOM 1020 C C . LEU A 1 142 ? -2.684 25.188 7.473 1 90.69 142 LEU A C 1
ATOM 1022 O O . LEU A 1 142 ? -1.611 24.609 7.281 1 90.69 142 LEU A O 1
ATOM 1026 N N . SER A 1 143 ? -3.674 24.766 8.305 1 92.38 143 SER A N 1
ATOM 1027 C CA . SER A 1 143 ? -3.629 23.406 8.844 1 92.38 143 SER A CA 1
ATOM 1028 C C . SER A 1 143 ? -4.906 22.641 8.508 1 92.38 143 SER A C 1
ATOM 1030 O O . SER A 1 143 ? -5.973 23.234 8.352 1 92.38 143 SER A O 1
ATOM 1032 N N . GLY A 1 144 ? -4.746 21.344 8.273 1 94.75 144 GLY A N 1
ATOM 1033 C CA . GLY A 1 144 ? -5.895 20.5 7.973 1 94.75 144 GLY A CA 1
ATOM 1034 C C . GLY A 1 144 ? -5.512 19.062 7.648 1 94.75 144 GLY A C 1
ATOM 1035 O O . GLY A 1 144 ? -4.5 18.562 8.141 1 94.75 144 GLY A O 1
ATOM 1036 N N . TRP A 1 145 ? -6.438 18.438 6.941 1 95.69 145 TRP A N 1
ATOM 1037 C CA . TRP A 1 145 ? -6.25 17.047 6.562 1 95.69 145 TRP A CA 1
ATOM 1038 C C . TRP A 1 145 ? -6.004 16.922 5.059 1 95.69 145 TRP A C 1
ATOM 1040 O O . TRP A 1 145 ? -6.742 17.5 4.254 1 95.69 145 TRP A O 1
ATOM 1050 N N . ARG A 1 146 ? -4.906 16.297 4.742 1 96.31 146 ARG A N 1
ATOM 1051 C CA . ARG A 1 146 ? -4.852 15.688 3.416 1 96.31 146 ARG A CA 1
ATOM 1052 C C . ARG A 1 146 ? -5.723 14.445 3.346 1 96.31 146 ARG A C 1
ATOM 1054 O O . ARG A 1 146 ? -5.715 13.617 4.262 1 96.31 146 ARG A O 1
ATOM 1061 N N . VAL A 1 147 ? -6.492 14.352 2.285 1 97.81 147 VAL A N 1
ATOM 1062 C CA . VAL A 1 147 ? -7.422 13.227 2.188 1 97.81 147 VAL A CA 1
ATOM 1063 C C . VAL A 1 147 ? -7.125 12.414 0.931 1 97.81 147 VAL A C 1
ATOM 1065 O O . VAL A 1 147 ? -6.918 12.977 -0.147 1 97.81 147 VAL A O 1
ATOM 1068 N N . MET A 1 148 ? -7.023 11.156 1.111 1 97.81 148 MET A N 1
ATOM 1069 C CA . MET A 1 148 ? -6.828 10.266 -0.032 1 97.81 148 MET A CA 1
ATOM 1070 C C . MET A 1 148 ? -7.891 9.172 -0.065 1 97.81 148 MET A C 1
ATOM 1072 O O . MET A 1 148 ? -8.344 8.711 0.984 1 97.81 148 MET A O 1
ATOM 1076 N N . ILE A 1 149 ? -8.305 8.75 -1.317 1 98.5 149 ILE A N 1
ATOM 1077 C CA . ILE A 1 149 ? -9.422 7.82 -1.42 1 98.5 149 ILE A CA 1
ATOM 1078 C C . ILE A 1 149 ? -9.055 6.672 -2.359 1 98.5 149 ILE A C 1
ATOM 1080 O O . ILE A 1 149 ? -8.305 6.867 -3.318 1 98.5 149 ILE A O 1
ATOM 1084 N N . GLY A 1 150 ? -9.562 5.523 -2.006 1 98.44 150 GLY A N 1
ATOM 1085 C CA . GLY A 1 150 ? -9.609 4.418 -2.951 1 98.44 150 GLY A CA 1
ATOM 1086 C C . GLY A 1 150 ? -8.312 3.625 -3.01 1 98.44 150 GLY A C 1
ATOM 1087 O O . GLY A 1 150 ? -7.918 3.152 -4.074 1 98.44 150 GLY A O 1
ATOM 1088 N N . GLY A 1 151 ? -7.555 3.572 -1.973 1 97.94 151 GLY A N 1
ATOM 1089 C CA . GLY A 1 151 ? -6.461 2.615 -1.918 1 97.94 151 GLY A CA 1
ATOM 1090 C C . GLY A 1 151 ? -6.93 1.179 -1.798 1 97.94 151 GLY A C 1
ATOM 1091 O O . GLY A 1 151 ? -7.949 0.905 -1.161 1 97.94 151 GLY A O 1
ATOM 1092 N N . ARG A 1 152 ? -6.148 0.349 -2.416 1 96.25 152 ARG A N 1
ATOM 1093 C CA . ARG A 1 152 ? -6.48 -1.068 -2.312 1 96.25 152 ARG A CA 1
ATOM 1094 C C . ARG A 1 152 ? -5.262 -1.937 -2.602 1 96.25 152 ARG A C 1
ATOM 1096 O O . ARG A 1 152 ? -4.332 -1.505 -3.291 1 96.25 152 ARG A O 1
ATOM 1103 N N . LEU A 1 153 ? -5.285 -3.031 -1.951 1 96.5 153 LEU A N 1
ATOM 1104 C CA . LEU A 1 153 ? -4.297 -4.055 -2.277 1 96.5 153 LEU A CA 1
ATOM 1105 C C . LEU A 1 153 ? -4.973 -5.293 -2.865 1 96.5 153 LEU A C 1
ATOM 1107 O O . LEU A 1 153 ? -5.781 -5.184 -3.789 1 96.5 153 LEU A O 1
ATOM 1111 N N . GLY A 1 154 ? -4.629 -6.496 -2.539 1 92.38 154 GLY A N 1
ATOM 1112 C CA . GLY A 1 154 ? -5.227 -7.676 -3.139 1 92.38 154 GLY A CA 1
ATOM 1113 C C . GLY A 1 154 ? -4.715 -7.957 -4.539 1 92.38 154 GLY A C 1
ATOM 1114 O O . GLY A 1 154 ? -3.52 -7.816 -4.809 1 92.38 154 GLY A O 1
ATOM 1115 N N . ARG A 1 155 ? -5.621 -8.328 -5.422 1 93.44 155 ARG A N 1
ATOM 1116 C CA . ARG A 1 155 ? -5.27 -8.773 -6.766 1 93.44 155 ARG A CA 1
ATOM 1117 C C . ARG A 1 155 ? -4.828 -7.598 -7.629 1 93.44 155 ARG A C 1
ATOM 1119 O O . ARG A 1 155 ? -4.027 -7.766 -8.555 1 93.44 155 ARG A O 1
ATOM 1126 N N . HIS A 1 156 ? -5.422 -6.438 -7.312 1 95.31 156 HIS A N 1
ATOM 1127 C CA . HIS A 1 156 ? -5.164 -5.246 -8.109 1 95.31 156 HIS A CA 1
ATOM 1128 C C . HIS A 1 156 ? -4.754 -4.07 -7.23 1 95.31 156 HIS A C 1
ATOM 1130 O O . HIS A 1 156 ? -5.535 -3.139 -7.027 1 95.31 156 HIS A O 1
ATOM 1136 N N . PRO A 1 157 ? -3.525 -4.113 -6.797 1 97.25 157 PRO A N 1
ATOM 1137 C CA . PRO A 1 157 ? -3.088 -3.066 -5.871 1 97.25 157 PRO A CA 1
ATOM 1138 C C . PRO A 1 157 ? -3.045 -1.684 -6.52 1 97.25 157 PRO A C 1
ATOM 1140 O O . PRO A 1 157 ? -2.619 -1.551 -7.668 1 97.25 157 PRO A O 1
ATOM 1143 N N . GLU A 1 158 ? -3.605 -0.699 -5.859 1 97.19 158 GLU A N 1
ATOM 1144 C CA . GLU A 1 158 ? -3.582 0.711 -6.234 1 97.19 158 GLU A CA 1
ATOM 1145 C C . GLU A 1 158 ? -3.445 1.608 -5.008 1 97.19 158 GLU A C 1
ATOM 1147 O O . GLU A 1 158 ? -4.148 1.421 -4.016 1 97.19 158 GLU A O 1
ATOM 1152 N N . LEU A 1 159 ? -2.498 2.541 -5.098 1 98.31 159 LEU A N 1
ATOM 1153 C CA . LEU A 1 159 ? -2.426 3.541 -4.039 1 98.31 159 LEU A CA 1
ATOM 1154 C C . LEU A 1 159 ? -3.588 4.523 -4.141 1 98.31 159 LEU A C 1
ATOM 1156 O O . LEU A 1 159 ? -4.078 4.805 -5.238 1 98.31 159 LEU A O 1
ATOM 1160 N N . ALA A 1 160 ? -3.982 5.059 -3.023 1 98.44 160 ALA A N 1
ATOM 1161 C CA . ALA A 1 160 ? -5.102 5.992 -2.965 1 98.44 160 ALA A CA 1
ATOM 1162 C C . ALA A 1 160 ? -4.801 7.262 -3.756 1 98.44 160 ALA A C 1
ATOM 1164 O O . ALA A 1 160 ? -3.637 7.641 -3.912 1 98.44 160 ALA A O 1
ATOM 1165 N N . LEU A 1 161 ? -5.855 7.879 -4.242 1 96.81 161 LEU A N 1
ATOM 1166 C CA . LEU A 1 161 ? -5.789 9.188 -4.883 1 96.81 161 LEU A CA 1
ATOM 1167 C C . LEU A 1 161 ? -5.926 10.305 -3.852 1 96.81 161 LEU A C 1
ATOM 1169 O O . LEU A 1 161 ? -6.855 10.305 -3.045 1 96.81 161 LEU A O 1
ATOM 1173 N N . GLU A 1 162 ? -5.012 11.195 -3.922 1 96 162 GLU A N 1
ATOM 1174 C CA . GLU A 1 162 ? -5.117 12.32 -3.004 1 96 162 GLU A CA 1
ATOM 1175 C C . GLU A 1 162 ? -6.055 13.391 -3.557 1 96 162 GLU A C 1
ATOM 1177 O O . GLU A 1 162 ? -5.918 13.812 -4.711 1 96 162 GLU A O 1
ATOM 1182 N N . LEU A 1 163 ? -7 13.766 -2.752 1 96.06 163 LEU A N 1
ATOM 1183 C CA . LEU A 1 163 ? -7.863 14.891 -3.113 1 96.06 163 LEU A CA 1
ATOM 1184 C C . LEU A 1 163 ? -7.129 16.219 -2.938 1 96.06 163 LEU A C 1
ATOM 1186 O O . LEU A 1 163 ? -6.395 16.391 -1.964 1 96.06 163 LEU A O 1
ATOM 1190 N N . PRO A 1 164 ? -7.348 17.094 -3.869 1 93.31 164 PRO A N 1
ATOM 1191 C CA . PRO A 1 164 ? -6.652 18.375 -3.752 1 93.31 164 PRO A CA 1
ATOM 1192 C C . PRO A 1 164 ? -7.156 19.219 -2.58 1 93.31 164 PRO A C 1
ATOM 1194 O O . PRO A 1 164 ? -8.367 19.297 -2.346 1 93.31 164 PRO A O 1
ATOM 1197 N N . GLY A 1 165 ? -6.172 19.75 -1.831 1 90.88 165 GLY A N 1
ATOM 1198 C CA . GLY A 1 165 ? -6.543 20.688 -0.777 1 90.88 165 GLY A CA 1
ATOM 1199 C C . GLY A 1 165 ? -6.234 20.156 0.614 1 90.88 165 GLY A C 1
ATOM 1200 O O . GLY A 1 165 ? -5.727 19.047 0.768 1 90.88 165 GLY A O 1
ATOM 1201 N N . LEU A 1 166 ? -6.426 21.031 1.587 1 94.19 166 LEU A N 1
ATOM 1202 C CA . LEU A 1 166 ? -6.398 20.734 3.016 1 94.19 166 LEU A CA 1
ATOM 1203 C C . LEU A 1 166 ? -7.77 20.953 3.645 1 94.19 166 LEU A C 1
ATOM 1205 O O . LEU A 1 166 ? -8.352 22.031 3.51 1 94.19 166 LEU A O 1
ATOM 1209 N N . PHE A 1 167 ? -8.188 19.938 4.363 1 94.75 167 PHE A N 1
ATOM 1210 C CA . PHE A 1 167 ? -9.562 19.953 4.836 1 94.75 167 PHE A CA 1
ATOM 1211 C C . PHE A 1 167 ? -9.609 20.109 6.352 1 94.75 167 PHE A C 1
ATOM 1213 O O . PHE A 1 167 ? -8.812 19.516 7.074 1 94.75 167 PHE A O 1
ATOM 1220 N N . SER A 1 168 ? -10.578 20.969 6.77 1 93.44 168 SER A N 1
ATOM 1221 C CA . SER A 1 168 ? -10.805 21.109 8.203 1 93.44 168 SER A CA 1
ATOM 1222 C C . SER A 1 168 ? -11.359 19.828 8.82 1 93.44 168 SER A C 1
ATOM 1224 O O . SER A 1 168 ? -11.703 18.891 8.094 1 93.44 168 SER A O 1
ATOM 1226 N N . ASN A 1 169 ? -11.445 19.828 10.156 1 93.44 169 ASN A N 1
ATOM 1227 C CA . ASN A 1 169 ? -12.039 18.688 10.844 1 93.44 169 ASN A CA 1
ATOM 1228 C C . ASN A 1 169 ? -13.445 18.391 10.328 1 93.44 169 ASN A C 1
ATOM 1230 O O . ASN A 1 169 ? -13.766 17.25 10.008 1 93.44 169 ASN A O 1
ATOM 1234 N N . GLN A 1 170 ? -14.18 19.469 10.234 1 94.31 170 GLN A N 1
ATOM 1235 C CA . GLN A 1 170 ? -15.562 19.281 9.805 1 94.31 170 GLN A CA 1
ATOM 1236 C C . GLN A 1 170 ? -15.617 18.812 8.352 1 94.31 170 GLN A C 1
ATOM 1238 O O . GLN A 1 170 ? -16.391 17.922 8.008 1 94.31 170 GLN A O 1
ATOM 1243 N N . GLN A 1 171 ? -14.805 19.406 7.508 1 95.44 171 GLN A N 1
ATOM 1244 C CA . GLN A 1 171 ? -14.758 19 6.109 1 95.44 171 GLN A CA 1
ATOM 1245 C C . GLN A 1 171 ? -14.336 17.547 5.973 1 95.44 171 GLN A C 1
ATOM 1247 O O . GLN A 1 171 ? -14.867 16.812 5.133 1 95.44 171 GLN A O 1
ATOM 1252 N N . ALA A 1 172 ? -13.391 17.141 6.742 1 96.25 172 ALA A N 1
ATOM 1253 C CA . ALA A 1 172 ? -12.945 15.742 6.746 1 96.25 172 ALA A CA 1
ATOM 1254 C C . ALA A 1 172 ? -14.094 14.805 7.117 1 96.25 172 ALA A C 1
ATOM 1256 O O . ALA A 1 172 ? -14.281 13.766 6.48 1 96.25 172 ALA A O 1
ATOM 1257 N N . LEU A 1 173 ? -14.828 15.195 8.156 1 97.12 173 LEU A N 1
ATOM 1258 C CA . LEU A 1 173 ? -15.969 14.383 8.578 1 97.12 173 LEU A CA 1
ATOM 1259 C C . LEU A 1 173 ? -17.031 14.32 7.492 1 97.12 173 LEU A C 1
ATOM 1261 O O . LEU A 1 173 ? -17.609 13.258 7.238 1 97.12 173 LEU A O 1
ATOM 1265 N N . ASP A 1 174 ? -17.219 15.438 6.859 1 97.75 174 ASP A N 1
ATOM 1266 C CA . ASP A 1 174 ? -18.203 15.484 5.773 1 97.75 174 ASP A CA 1
ATOM 1267 C C . ASP A 1 174 ? -17.766 14.594 4.609 1 97.75 174 ASP A C 1
ATOM 1269 O O . ASP A 1 174 ? -18.594 13.891 4.027 1 97.75 174 ASP A O 1
ATOM 1273 N N . LEU A 1 175 ? -16.547 14.703 4.301 1 98.12 175 LEU A N 1
ATOM 1274 C CA . LEU A 1 175 ? -16.016 13.875 3.23 1 98.12 175 LEU A CA 1
ATOM 1275 C C . LEU A 1 175 ? -16.156 12.391 3.564 1 98.12 175 LEU A C 1
ATOM 1277 O O . LEU A 1 175 ? -16.531 11.594 2.705 1 98.12 175 LEU A O 1
ATOM 1281 N N . LEU A 1 176 ? -15.875 12.031 4.777 1 98.62 176 LEU A N 1
ATOM 1282 C CA . LEU A 1 176 ? -16.016 10.641 5.211 1 98.62 176 LEU A CA 1
ATOM 1283 C C . LEU A 1 176 ? -17.453 10.172 5.109 1 98.62 176 LEU A C 1
ATOM 1285 O O . LEU A 1 176 ? -17.719 9.094 4.586 1 98.62 176 LEU A O 1
ATOM 1289 N N . SER A 1 177 ? -18.344 11.008 5.578 1 98.56 177 SER A N 1
ATOM 1290 C CA . SER A 1 177 ? -19.766 10.688 5.504 1 98.56 177 SER A CA 1
ATOM 1291 C C . SER A 1 177 ? -20.219 10.508 4.055 1 98.56 177 SER A C 1
ATOM 1293 O O . SER A 1 177 ? -20.906 9.539 3.732 1 98.56 177 SER A O 1
ATOM 1295 N N . ALA A 1 178 ? -19.797 11.438 3.238 1 98.62 178 ALA A N 1
ATOM 1296 C CA . ALA A 1 178 ? -20.172 11.367 1.824 1 98.62 178 ALA A CA 1
ATOM 1297 C C . ALA A 1 178 ? -19.594 10.109 1.177 1 98.62 178 ALA A C 1
ATOM 1299 O O . ALA A 1 178 ? -20.281 9.438 0.396 1 98.62 178 ALA A O 1
ATOM 1300 N N . THR A 1 179 ? -18.391 9.797 1.442 1 98.62 179 THR A N 1
ATOM 1301 C CA . THR A 1 179 ? -17.75 8.609 0.896 1 98.62 179 THR A CA 1
ATOM 1302 C C . THR A 1 179 ? -18.469 7.344 1.345 1 98.62 179 THR A C 1
ATOM 1304 O O . THR A 1 179 ? -18.781 6.477 0.524 1 98.62 179 THR A O 1
ATOM 1307 N N . ALA A 1 180 ? -18.766 7.262 2.684 1 98.38 180 ALA A N 1
ATOM 1308 C CA . ALA A 1 180 ? -19.422 6.082 3.229 1 98.38 180 ALA A CA 1
ATOM 1309 C C . ALA A 1 180 ? -20.828 5.918 2.629 1 98.38 180 ALA A C 1
ATOM 1311 O O . ALA A 1 180 ? -21.234 4.805 2.297 1 98.38 180 ALA A O 1
ATOM 1312 N N . ALA A 1 181 ? -21.516 6.988 2.494 1 98.38 181 ALA A N 1
ATOM 1313 C CA . ALA A 1 181 ? -22.844 6.949 1.894 1 98.38 181 ALA A CA 1
ATOM 1314 C C . ALA A 1 181 ? -22.766 6.5 0.437 1 98.38 181 ALA A C 1
ATOM 1316 O O . ALA A 1 181 ? -23.562 5.656 0.002 1 98.38 181 ALA A O 1
ATOM 1317 N N . TRP A 1 182 ? -21.875 7.074 -0.309 1 98.69 182 TRP A N 1
ATOM 1318 C CA . TRP A 1 182 ? -21.688 6.695 -1.704 1 98.69 182 TRP A CA 1
ATOM 1319 C C . TRP A 1 182 ? -21.344 5.215 -1.822 1 98.69 182 TRP A C 1
ATOM 1321 O O . TRP A 1 182 ? -21.875 4.512 -2.682 1 98.69 182 TRP A O 1
ATOM 1331 N N . TRP A 1 183 ? -20.453 4.758 -0.976 1 98.12 183 TRP A N 1
ATOM 1332 C CA . TRP A 1 183 ? -20 3.367 -1.029 1 98.12 183 TRP A CA 1
ATOM 1333 C C . TRP A 1 183 ? -21.156 2.42 -0.7 1 98.12 183 TRP A C 1
ATOM 1335 O O . TRP A 1 183 ? -21.266 1.345 -1.292 1 98.12 183 TRP A O 1
ATOM 1345 N N . ALA A 1 184 ? -22 2.807 0.225 1 97.56 184 ALA A N 1
ATOM 1346 C CA . ALA A 1 184 ? -23.172 1.996 0.56 1 97.56 184 ALA A CA 1
ATOM 1347 C C . ALA A 1 184 ? -24.031 1.735 -0.673 1 97.56 184 ALA A C 1
ATOM 1349 O O . ALA A 1 184 ? -24.609 0.656 -0.817 1 97.56 184 ALA A O 1
ATOM 1350 N N . GLU A 1 185 ? -24.047 2.648 -1.576 1 97.5 185 GLU A N 1
ATOM 1351 C CA . GLU A 1 185 ? -24.859 2.547 -2.779 1 97.5 185 GLU A CA 1
ATOM 1352 C C . GLU A 1 185 ? -24.156 1.731 -3.859 1 97.5 185 GLU A C 1
ATOM 1354 O O . GLU A 1 185 ? -24.812 1.127 -4.711 1 97.5 185 GLU A O 1
ATOM 1359 N N . HIS A 1 186 ? -22.906 1.72 -3.834 1 97.56 186 HIS A N 1
ATOM 1360 C CA . HIS A 1 186 ? -22.172 1.195 -4.977 1 97.56 186 HIS A CA 1
ATOM 1361 C C . HIS A 1 186 ? -21.438 -0.091 -4.617 1 97.56 186 HIS A C 1
ATOM 1363 O O . HIS A 1 186 ? -20.844 -0.737 -5.488 1 97.56 186 HIS A O 1
ATOM 1369 N N . TRP A 1 187 ? -21.547 -0.541 -3.377 1 95.44 187 TRP A N 1
ATOM 1370 C CA . TRP A 1 187 ? -20.781 -1.671 -2.867 1 95.44 187 TRP A CA 1
ATOM 1371 C C . TRP A 1 187 ? -21.375 -2.992 -3.346 1 95.44 187 TRP A C 1
ATOM 1373 O O . TRP A 1 187 ? -22.594 -3.123 -3.477 1 95.44 187 TRP A O 1
ATOM 1383 N N . SER A 1 188 ? -20.5 -3.902 -3.689 1 92 188 SER A N 1
ATOM 1384 C CA . SER A 1 188 ? -20.812 -5.316 -3.867 1 92 188 SER A CA 1
ATOM 1385 C C . SER A 1 188 ? -19.781 -6.203 -3.189 1 92 188 SER A C 1
ATOM 1387 O O . SER A 1 188 ? -18.641 -5.785 -2.984 1 92 188 SER A O 1
ATOM 1389 N N . PRO A 1 189 ? -20.203 -7.418 -2.773 1 86.88 189 PRO A N 1
ATOM 1390 C CA . PRO A 1 189 ? -19.266 -8.297 -2.074 1 86.88 189 PRO A CA 1
ATOM 1391 C C . PRO A 1 189 ? -17.969 -8.516 -2.85 1 86.88 189 PRO A C 1
ATOM 1393 O O . PRO A 1 189 ? -17.984 -8.617 -4.078 1 86.88 189 PRO A O 1
ATOM 1396 N N . ARG A 1 190 ? -16.844 -8.492 -2.205 1 82.56 190 ARG A N 1
ATOM 1397 C CA . ARG A 1 190 ? -15.5 -8.797 -2.686 1 82.56 190 ARG A CA 1
ATOM 1398 C C . ARG A 1 190 ? -14.977 -7.695 -3.598 1 82.56 190 ARG A C 1
ATOM 1400 O O . ARG A 1 190 ? -14.086 -7.926 -4.414 1 82.56 190 ARG A O 1
ATOM 1407 N N . THR A 1 191 ? -15.656 -6.496 -3.445 1 88.88 191 THR A N 1
ATOM 1408 C CA . THR A 1 191 ? -15.18 -5.324 -4.172 1 88.88 191 THR A CA 1
ATOM 1409 C C . THR A 1 191 ? -14.633 -4.273 -3.205 1 88.88 191 THR A C 1
ATOM 1411 O O . THR A 1 191 ? -15.234 -4.02 -2.158 1 88.88 191 THR A O 1
ATOM 1414 N N . ARG A 1 192 ? -13.5 -3.768 -3.604 1 92.31 192 ARG A N 1
ATOM 1415 C CA . ARG A 1 192 ? -12.945 -2.67 -2.82 1 92.31 192 ARG A CA 1
ATOM 1416 C C . ARG A 1 192 ? -13.258 -1.322 -3.459 1 92.31 192 ARG A C 1
ATOM 1418 O O . ARG A 1 192 ? -13.336 -1.213 -4.684 1 92.31 192 ARG A O 1
ATOM 1425 N N . LEU A 1 193 ? -13.422 -0.36 -2.557 1 96.81 193 LEU A N 1
ATOM 1426 C CA . LEU A 1 193 ? -13.789 0.986 -2.984 1 96.81 193 LEU A CA 1
ATOM 1427 C C . LEU A 1 193 ? -12.836 1.487 -4.066 1 96.81 193 LEU A C 1
ATOM 1429 O O . LEU A 1 193 ? -13.258 2.203 -4.98 1 96.81 193 LEU A O 1
ATOM 1433 N N . GLY A 1 194 ? -11.609 1.034 -4.004 1 96.31 194 GLY A N 1
ATOM 1434 C CA . GLY A 1 194 ? -10.602 1.468 -4.953 1 96.31 194 GLY A CA 1
ATOM 1435 C C . GLY A 1 194 ? -10.961 1.159 -6.395 1 96.31 194 GLY A C 1
ATOM 1436 O O . GLY A 1 194 ? -10.547 1.875 -7.312 1 96.31 194 GLY A O 1
ATOM 1437 N N . ALA A 1 195 ? -11.727 0.139 -6.602 1 95.56 195 ALA A N 1
ATOM 1438 C CA . ALA A 1 195 ? -12.133 -0.25 -7.949 1 95.56 195 ALA A CA 1
ATOM 1439 C C . ALA A 1 195 ? -13.023 0.818 -8.586 1 95.56 195 ALA A C 1
ATOM 1441 O O . ALA A 1 195 ? -13.172 0.864 -9.812 1 95.56 195 ALA A O 1
ATOM 1442 N N . LYS A 1 196 ? -13.586 1.688 -7.734 1 97.06 196 LYS A N 1
ATOM 1443 C CA . LYS A 1 196 ? -14.516 2.705 -8.219 1 97.06 196 LYS A CA 1
ATOM 1444 C C . LYS A 1 196 ? -14.094 4.098 -7.758 1 97.06 196 LYS A C 1
ATOM 1446 O O . LYS A 1 196 ? -14.922 5 -7.645 1 97.06 196 LYS A O 1
ATOM 1451 N N . ARG A 1 197 ? -12.828 4.273 -7.48 1 96.5 197 ARG A N 1
ATOM 1452 C CA . ARG A 1 197 ? -12.367 5.504 -6.844 1 96.5 197 ARG A CA 1
ATOM 1453 C C . ARG A 1 197 ? -12.531 6.699 -7.773 1 96.5 197 ARG A C 1
ATOM 1455 O O . ARG A 1 197 ? -12.766 7.82 -7.32 1 96.5 197 ARG A O 1
ATOM 1462 N N . ALA A 1 198 ? -12.445 6.504 -9.109 1 95.75 198 ALA A N 1
ATOM 1463 C CA . ALA A 1 198 ? -12.633 7.609 -10.047 1 95.75 198 ALA A CA 1
ATOM 1464 C C . ALA A 1 198 ? -14.062 8.141 -9.984 1 95.75 198 ALA A C 1
ATOM 1466 O O . ALA A 1 198 ? -14.273 9.359 -9.969 1 95.75 198 ALA A O 1
ATOM 1467 N N . ALA A 1 199 ? -14.977 7.227 -9.953 1 97.25 199 ALA A N 1
ATOM 1468 C CA . ALA A 1 199 ? -16.375 7.617 -9.852 1 97.25 199 ALA A CA 1
ATOM 1469 C C . ALA A 1 199 ? -16.656 8.328 -8.523 1 97.25 199 ALA A C 1
ATOM 1471 O O . ALA A 1 199 ? -17.391 9.32 -8.492 1 97.25 199 ALA A O 1
ATOM 1472 N N . LEU A 1 200 ? -16.094 7.832 -7.449 1 97.81 200 LEU A N 1
ATOM 1473 C CA . LEU A 1 200 ? -16.234 8.492 -6.156 1 97.81 200 LEU A CA 1
ATOM 1474 C C . LEU A 1 200 ? -15.672 9.906 -6.203 1 97.81 200 LEU A C 1
ATOM 1476 O O . LEU A 1 200 ? -16.328 10.852 -5.758 1 97.81 200 LEU A O 1
ATOM 1480 N N . ALA A 1 201 ? -14.492 10.039 -6.742 1 96.31 201 ALA A N 1
ATOM 1481 C CA . ALA A 1 201 ? -13.859 11.352 -6.828 1 96.31 201 ALA A CA 1
ATOM 1482 C C . ALA A 1 201 ? -14.75 12.336 -7.586 1 96.31 201 ALA A C 1
ATOM 1484 O O . ALA A 1 201 ? -14.953 13.469 -7.133 1 96.31 201 ALA A O 1
ATOM 1485 N N . ALA A 1 202 ? -15.25 11.883 -8.656 1 95.81 202 ALA A N 1
ATOM 1486 C CA . ALA A 1 202 ? -16.141 12.719 -9.453 1 95.81 202 ALA A CA 1
ATOM 1487 C C . ALA A 1 202 ? -17.359 13.133 -8.656 1 95.81 202 ALA A C 1
ATOM 1489 O O . ALA A 1 202 ? -17.797 14.289 -8.727 1 95.81 202 ALA A O 1
ATOM 1490 N N . THR A 1 203 ? -17.875 12.242 -7.945 1 97.12 203 THR A N 1
ATOM 1491 C CA . THR A 1 203 ? -19.062 12.508 -7.145 1 97.12 203 THR A CA 1
ATOM 1492 C C . THR A 1 203 ? -18.766 13.523 -6.047 1 97.12 203 THR A C 1
ATOM 1494 O O . THR A 1 203 ? -19.562 14.438 -5.805 1 97.12 203 THR A O 1
ATOM 1497 N N . LEU A 1 204 ? -17.641 13.391 -5.359 1 96.62 204 LEU A N 1
ATOM 1498 C CA . LEU A 1 204 ? -17.266 14.312 -4.293 1 96.62 204 LEU A CA 1
ATOM 1499 C C . LEU A 1 204 ? -17.078 15.727 -4.836 1 96.62 204 LEU A C 1
ATOM 1501 O O . LEU A 1 204 ? -17.438 16.703 -4.168 1 96.62 204 LEU A O 1
ATOM 1505 N N . VAL A 1 205 ? -16.562 15.828 -6.012 1 93.88 205 VAL A N 1
ATOM 1506 C CA . VAL A 1 205 ? -16.406 17.125 -6.672 1 93.88 205 VAL A CA 1
ATOM 1507 C C . VAL A 1 205 ? -17.781 17.688 -7.008 1 93.88 205 VAL A C 1
ATOM 1509 O O . VAL A 1 205 ? -18.078 18.859 -6.703 1 93.88 205 VAL A O 1
ATOM 1512 N N . ALA A 1 206 ? -18.562 16.891 -7.578 1 95.31 206 ALA A N 1
ATOM 1513 C CA . ALA A 1 206 ? -19.891 17.312 -7.98 1 95.31 206 ALA A CA 1
ATOM 1514 C C . ALA A 1 206 ? -20.719 17.781 -6.773 1 95.31 206 ALA A C 1
ATOM 1516 O O . ALA A 1 206 ? -21.516 18.719 -6.883 1 95.31 206 ALA A O 1
ATOM 1517 N N . GLN A 1 207 ? -20.484 17.203 -5.664 1 95.94 207 GLN A N 1
ATOM 1518 C CA . GLN A 1 207 ? -21.219 17.531 -4.453 1 95.94 207 GLN A CA 1
ATOM 1519 C C . GLN A 1 207 ? -20.609 18.734 -3.74 1 95.94 207 GLN A C 1
ATOM 1521 O O . GLN A 1 207 ? -21.125 19.172 -2.711 1 95.94 207 GLN A O 1
ATOM 1526 N N . GLY A 1 208 ? -19.438 19.219 -4.191 1 94.56 208 GLY A N 1
ATOM 1527 C CA . GLY A 1 208 ? -18.844 20.438 -3.652 1 94.56 208 GLY A CA 1
ATOM 1528 C C . GLY A 1 208 ? -17.922 20.172 -2.479 1 94.56 208 GLY A C 1
ATOM 1529 O O . GLY A 1 208 ? -17.531 21.094 -1.767 1 94.56 208 GLY A O 1
ATOM 1530 N N . HIS A 1 209 ? -17.609 18.859 -2.273 1 94.75 209 HIS A N 1
ATOM 1531 C CA . HIS A 1 209 ? -16.734 18.547 -1.156 1 94.75 209 HIS A CA 1
ATOM 1532 C C . HIS A 1 209 ? -15.281 18.844 -1.501 1 94.75 209 HIS A C 1
ATOM 1534 O O . HIS A 1 209 ? -14.445 19.016 -0.607 1 94.75 209 HIS A O 1
ATOM 1540 N N . VAL A 1 210 ? -14.969 18.797 -2.848 1 91.06 210 VAL A N 1
ATOM 1541 C CA . VAL A 1 210 ? -13.609 19 -3.328 1 91.06 210 VAL A CA 1
ATOM 1542 C C . VAL A 1 210 ? -13.609 20.047 -4.438 1 91.06 210 VAL A C 1
ATOM 1544 O O . VAL A 1 210 ? -14.469 20.031 -5.316 1 91.06 210 VAL A O 1
ATOM 1547 N N . ALA A 1 211 ? -12.766 20.969 -4.191 1 80.12 211 ALA A N 1
ATOM 1548 C CA . ALA A 1 211 ? -12.688 22 -5.219 1 80.12 211 ALA A CA 1
ATOM 1549 C C . ALA A 1 211 ? -11.938 21.5 -6.449 1 80.12 211 ALA A C 1
ATOM 1551 O O . ALA A 1 211 ? -11.008 20.703 -6.336 1 80.12 211 ALA A O 1
ATOM 1552 N N . LEU A 1 212 ? -12.547 21.531 -7.586 1 63.03 212 LEU A N 1
ATOM 1553 C CA . LEU A 1 212 ? -11.875 21.172 -8.828 1 63.03 212 LEU A CA 1
ATOM 1554 C C . LEU A 1 212 ? -10.602 22 -9.016 1 63.03 212 LEU A C 1
ATOM 1556 O O . LEU A 1 212 ? -10.57 23.188 -8.672 1 63.03 212 LEU A O 1
ATOM 1560 N N . PHE A 1 213 ? -9.547 21.422 -8.781 1 49.78 213 PHE A N 1
ATOM 1561 C CA . PHE A 1 213 ? -8.336 22.172 -9.078 1 49.78 213 PHE A CA 1
ATOM 1562 C C . PHE A 1 213 ? -8.461 22.875 -10.43 1 49.78 213 PHE A C 1
ATOM 1564 O O . PHE A 1 213 ? -8.789 22.25 -11.438 1 49.78 213 PHE A O 1
ATOM 1571 N N . HIS A 1 214 ? -9.008 24.031 -10.547 1 41.19 214 HIS A N 1
ATOM 1572 C CA . HIS A 1 214 ? -8.664 24.797 -11.742 1 41.19 214 HIS A CA 1
ATOM 1573 C C . HIS A 1 214 ? -7.148 24.938 -11.875 1 41.19 214 HIS A C 1
ATOM 1575 O O . HIS A 1 214 ? -6.469 25.266 -10.898 1 41.19 214 HIS A O 1
ATOM 1581 N N . PRO A 1 215 ? -6.523 24.297 -12.859 1 36.47 215 PRO A N 1
ATOM 1582 C CA . PRO A 1 215 ? -5.133 24.672 -13.141 1 36.47 215 PRO A CA 1
ATOM 1583 C C . PRO A 1 215 ? -4.898 26.172 -13.07 1 36.47 215 PRO A C 1
ATOM 1585 O O . PRO A 1 215 ? -5.008 26.875 -14.078 1 36.47 215 PRO A O 1
ATOM 1588 N N . GLY A 1 216 ? -5.629 26.969 -12.375 1 30.94 216 GLY A N 1
ATOM 1589 C CA . GLY A 1 216 ? -5.211 28.359 -12.562 1 30.94 216 GLY A CA 1
ATOM 1590 C C . GLY A 1 216 ? -3.729 28.562 -12.328 1 30.94 216 GLY A C 1
ATOM 1591 O O . GLY A 1 216 ? -3.076 27.75 -11.672 1 30.94 216 GLY A O 1
ATOM 1592 N N . PRO A 1 217 ? -3.043 29.438 -13.195 1 33.31 217 PRO A N 1
ATOM 1593 C CA . PRO A 1 217 ? -1.649 29.875 -13.086 1 33.31 217 PRO A CA 1
ATOM 1594 C C . PRO A 1 217 ? -1.196 30.016 -11.633 1 33.31 217 PRO A C 1
ATOM 1596 O O . PRO A 1 217 ? 0.004 29.969 -11.352 1 33.31 217 PRO A O 1
ATOM 1599 N N . GLY A 1 218 ? -1.904 30.75 -10.812 1 30.61 218 GLY A N 1
ATOM 1600 C CA . GLY A 1 218 ? -1.5 31.281 -9.516 1 30.61 218 GLY A CA 1
ATOM 1601 C C . GLY A 1 218 ? -1.343 30.219 -8.453 1 30.61 218 GLY A C 1
ATOM 1602 O O . GLY A 1 218 ? -1.335 30.516 -7.258 1 30.61 218 GLY A O 1
ATOM 1603 N N . SER A 1 219 ? -1.569 29.078 -8.68 1 31.08 219 SER A N 1
ATOM 1604 C CA . SER A 1 219 ? -1.587 28.078 -7.621 1 31.08 219 SER A CA 1
ATOM 1605 C C . SER A 1 219 ? -0.329 28.156 -6.762 1 31.08 219 SER A C 1
ATOM 1607 O O . SER A 1 219 ? 0.608 28.891 -7.09 1 31.08 219 SER A O 1
ATOM 1609 N N . LEU A 1 220 ? 0.254 27.094 -6.082 1 35.78 220 LEU A N 1
ATOM 1610 C CA . LEU A 1 220 ? 1.14 27.109 -4.922 1 35.78 220 LEU A CA 1
ATOM 1611 C C . LEU A 1 220 ? 2.42 27.891 -5.23 1 35.78 220 LEU A C 1
ATOM 1613 O O . LEU A 1 220 ? 3.205 28.172 -4.328 1 35.78 220 LEU A O 1
ATOM 1617 N N . SER A 1 221 ? 2.803 27.969 -6.504 1 33.28 221 SER A N 1
ATOM 1618 C CA . SER A 1 221 ? 4.141 28.5 -6.703 1 33.28 221 SER A CA 1
ATOM 1619 C C . SER A 1 221 ? 4.195 29.984 -6.348 1 33.28 221 SER A C 1
ATOM 1621 O O . SER A 1 221 ? 5.199 30.469 -5.812 1 33.28 221 SER A O 1
ATOM 1623 N N . GLU A 1 222 ? 3.248 30.75 -6.895 1 32.03 222 GLU A N 1
ATOM 1624 C CA . GLU A 1 222 ? 3.482 32.188 -6.938 1 32.03 222 GLU A CA 1
ATOM 1625 C C . GLU A 1 222 ? 3.408 32.812 -5.543 1 32.03 222 GLU A C 1
ATOM 1627 O O . GLU A 1 222 ? 4.137 33.75 -5.234 1 32.03 222 GLU A O 1
ATOM 1632 N N . GLU A 1 223 ? 2.377 32.406 -4.805 1 34.09 223 GLU A N 1
ATOM 1633 C CA . GLU A 1 223 ? 2.092 33.281 -3.664 1 34.09 223 GLU A CA 1
ATOM 1634 C C . GLU A 1 223 ? 3.133 33.094 -2.562 1 34.09 223 GLU A C 1
ATOM 1636 O O . GLU A 1 223 ? 3.344 34 -1.747 1 34.09 223 GLU A O 1
ATOM 1641 N N . ILE A 1 224 ? 3.771 31.891 -2.516 1 39.78 224 ILE A N 1
ATOM 1642 C CA . ILE A 1 224 ? 4.566 31.75 -1.301 1 39.78 224 ILE A CA 1
ATOM 1643 C C . ILE A 1 224 ? 5.855 32.562 -1.427 1 39.78 224 ILE A C 1
ATOM 1645 O O . ILE A 1 224 ? 6.34 33.125 -0.442 1 39.78 224 ILE A O 1
ATOM 1649 N N . CYS A 1 225 ? 6.438 32.531 -2.73 1 38.34 225 CYS A N 1
ATOM 1650 C CA . CYS A 1 225 ? 7.676 33.312 -2.787 1 38.34 225 CYS A CA 1
ATOM 1651 C C . CYS A 1 225 ? 7.387 34.781 -3.014 1 38.34 225 CYS A C 1
ATOM 1653 O O . CYS A 1 225 ? 8.273 35.625 -2.848 1 38.34 225 CYS A O 1
ATOM 1655 N N . ALA A 1 226 ? 6.18 35.094 -3.828 1 34.53 226 ALA A N 1
ATOM 1656 C CA . ALA A 1 226 ? 6.145 36.438 -4.457 1 34.53 226 ALA A CA 1
ATOM 1657 C C . ALA A 1 226 ? 5.777 37.5 -3.445 1 34.53 226 ALA A C 1
ATOM 1659 O O . ALA A 1 226 ? 5.645 38.688 -3.801 1 34.53 226 ALA A O 1
ATOM 1660 N N . GLN A 1 227 ? 5.285 37.188 -2.242 1 30.38 227 GLN A N 1
ATOM 1661 C CA . GLN A 1 227 ? 4.918 38.5 -1.728 1 30.38 227 GLN A CA 1
ATOM 1662 C C . GLN A 1 227 ? 6.156 39.312 -1.355 1 30.38 227 GLN A C 1
ATOM 1664 O O . GLN A 1 227 ? 7.062 38.781 -0.69 1 30.38 227 GLN A O 1
ATOM 1669 N N . PRO A 1 228 ? 6.32 40.5 -1.962 1 31.23 228 PRO A N 1
ATOM 1670 C CA . PRO A 1 228 ? 7.375 41.406 -1.527 1 31.23 228 PRO A CA 1
ATOM 1671 C C . PRO A 1 228 ? 7.445 41.562 -0.009 1 31.23 228 PRO A C 1
ATOM 1673 O O . PRO A 1 228 ? 6.434 41.375 0.679 1 31.23 228 PRO A O 1
ATOM 1676 N N . MET B 1 1 ? 17.047 -16.969 19.328 1 42.16 1 MET B N 1
ATOM 1677 C CA . MET B 1 1 ? 16.562 -15.609 19.531 1 42.16 1 MET B CA 1
ATOM 1678 C C . MET B 1 1 ? 15.719 -15.133 18.359 1 42.16 1 MET B C 1
ATOM 1680 O O . MET B 1 1 ? 16.094 -15.336 17.203 1 42.16 1 MET B O 1
ATOM 1684 N N . GLN B 1 2 ? 14.469 -14.906 18.562 1 57.88 2 GLN B N 1
ATOM 1685 C CA . GLN B 1 2 ? 13.555 -14.492 17.5 1 57.88 2 GLN B CA 1
ATOM 1686 C C . GLN B 1 2 ? 14.109 -13.289 16.734 1 57.88 2 GLN B C 1
ATOM 1688 O O . GLN B 1 2 ? 14.547 -12.312 17.328 1 57.88 2 GLN B O 1
ATOM 1693 N N . ASP B 1 3 ? 14.695 -13.492 15.508 1 77.25 3 ASP B N 1
ATOM 1694 C CA . ASP B 1 3 ? 15.227 -12.438 14.648 1 77.25 3 ASP B CA 1
ATOM 1695 C C . ASP B 1 3 ? 14.266 -11.25 14.586 1 77.25 3 ASP B C 1
ATOM 1697 O O . ASP B 1 3 ? 13.141 -11.391 14.094 1 77.25 3 ASP B O 1
ATOM 1701 N N . SER B 1 4 ? 14.641 -10.141 15.336 1 87.5 4 SER B N 1
ATOM 1702 C CA . SER B 1 4 ? 13.797 -8.953 15.391 1 87.5 4 SER B CA 1
ATOM 1703 C C . SER B 1 4 ? 14.023 -8.062 14.172 1 87.5 4 SER B C 1
ATOM 1705 O O . SER B 1 4 ? 13.383 -7.02 14.031 1 87.5 4 SER B O 1
ATOM 1707 N N . THR B 1 5 ? 14.945 -8.484 13.281 1 93.5 5 THR B N 1
ATOM 1708 C CA . THR B 1 5 ? 15.359 -7.59 12.203 1 93.5 5 THR B CA 1
ATOM 1709 C C . THR B 1 5 ? 14.555 -7.867 10.938 1 93.5 5 THR B C 1
ATOM 1711 O O . THR B 1 5 ? 14.617 -7.094 9.977 1 93.5 5 THR B O 1
ATOM 1714 N N . THR B 1 6 ? 13.836 -8.906 11.023 1 95.5 6 THR B N 1
ATOM 1715 C CA . THR B 1 6 ? 13.078 -9.312 9.852 1 95.5 6 THR B CA 1
ATOM 1716 C C . THR B 1 6 ? 11.633 -9.633 10.219 1 95.5 6 THR B C 1
ATOM 1718 O O . THR B 1 6 ? 11.375 -10.25 11.25 1 95.5 6 THR B O 1
ATOM 1721 N N . GLU B 1 7 ? 10.766 -9.133 9.445 1 95.44 7 GLU B N 1
ATOM 1722 C CA . GLU B 1 7 ? 9.352 -9.453 9.586 1 95.44 7 GLU B CA 1
ATOM 1723 C C . GLU B 1 7 ? 8.844 -10.242 8.375 1 95.44 7 GLU B C 1
ATOM 1725 O O . GLU B 1 7 ? 8.992 -9.805 7.234 1 95.44 7 GLU B O 1
ATOM 1730 N N . ILE B 1 8 ? 8.305 -11.414 8.648 1 95.94 8 ILE B N 1
ATOM 1731 C CA . ILE B 1 8 ? 7.734 -12.227 7.582 1 95.94 8 ILE B CA 1
ATOM 1732 C C . ILE B 1 8 ? 6.227 -12.359 7.781 1 95.94 8 ILE B C 1
ATOM 1734 O O . ILE B 1 8 ? 5.773 -12.953 8.758 1 95.94 8 ILE B O 1
ATOM 1738 N N . ASN B 1 9 ? 5.512 -11.727 6.906 1 95.62 9 ASN B N 1
ATOM 1739 C CA . ASN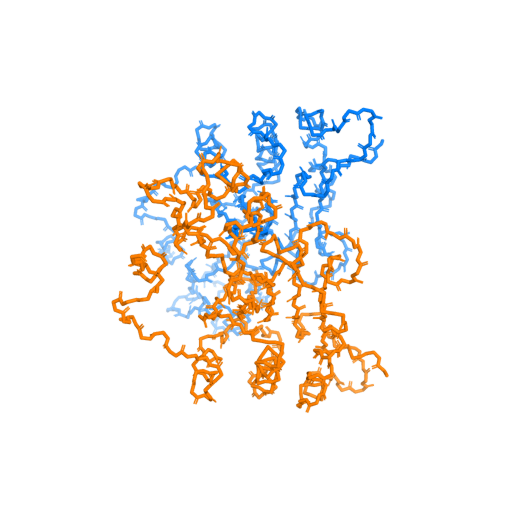 B 1 9 ? 4.055 -11.836 6.895 1 95.62 9 ASN B CA 1
ATOM 1740 C C . ASN B 1 9 ? 3.582 -12.906 5.918 1 95.62 9 ASN B C 1
ATOM 1742 O O . ASN B 1 9 ? 3.84 -12.82 4.719 1 95.62 9 ASN B O 1
ATOM 1746 N N . ILE B 1 10 ? 2.914 -13.914 6.434 1 93.88 10 ILE B N 1
ATOM 1747 C CA . ILE B 1 10 ? 2.492 -15.055 5.625 1 93.88 10 ILE B CA 1
ATOM 1748 C C . ILE B 1 10 ? 0.973 -15.188 5.676 1 93.88 10 ILE B C 1
ATOM 1750 O O . ILE B 1 10 ? 0.361 -15 6.73 1 93.88 10 ILE B O 1
ATOM 1754 N N . CYS B 1 11 ? 0.363 -15.438 4.547 1 93 11 CYS B N 1
ATOM 1755 C CA . CYS B 1 11 ? -1.091 -15.562 4.555 1 93 11 CYS B CA 1
ATOM 1756 C C . CYS B 1 11 ? -1.521 -16.922 5.109 1 93 11 CYS B C 1
ATOM 1758 O O . CYS B 1 11 ? -0.688 -17.797 5.312 1 93 11 CYS B O 1
ATOM 1760 N N . ARG B 1 12 ? -2.758 -17 5.32 1 88.31 12 ARG B N 1
ATOM 1761 C CA . ARG B 1 12 ? -3.311 -18.203 5.922 1 88.31 12 ARG B CA 1
ATOM 1762 C C . ARG B 1 12 ? -3.076 -19.422 5.027 1 88.31 12 ARG B C 1
ATOM 1764 O O . ARG B 1 12 ? -2.873 -20.531 5.523 1 88.31 12 ARG B O 1
ATOM 1771 N N . GLY B 1 13 ? -3.105 -19.234 3.762 1 89.5 13 GLY B N 1
ATOM 1772 C CA . GLY B 1 13 ? -2.885 -20.328 2.834 1 89.5 13 GLY B CA 1
ATOM 1773 C C . GLY B 1 13 ? -1.5 -20.953 2.951 1 89.5 13 GLY B C 1
ATOM 1774 O O . GLY B 1 13 ? -1.354 -22.172 2.949 1 89.5 13 GLY B O 1
ATOM 1775 N N . VAL B 1 14 ? -0.585 -20.125 3.096 1 88.94 14 VAL B N 1
ATOM 1776 C CA . VAL B 1 14 ? 0.795 -20.594 3.162 1 88.94 14 VAL B CA 1
ATOM 1777 C C . VAL B 1 14 ? 1.073 -21.188 4.539 1 88.94 14 VAL B C 1
ATOM 1779 O O . VAL B 1 14 ? 1.881 -22.109 4.668 1 88.94 14 VAL B O 1
ATOM 1782 N N . ARG B 1 15 ? 0.34 -20.719 5.555 1 84.81 15 ARG B N 1
ATOM 1783 C CA . ARG B 1 15 ? 0.538 -21.219 6.91 1 84.81 15 ARG B CA 1
ATOM 1784 C C . ARG B 1 15 ? -0.118 -22.578 7.098 1 84.81 15 ARG B C 1
ATOM 1786 O O . ARG B 1 15 ? 0.095 -23.25 8.109 1 84.81 15 ARG B O 1
ATOM 1793 N N . GLY B 1 16 ? -0.841 -23.062 6.16 1 78.81 16 GLY B N 1
ATOM 1794 C CA . GLY B 1 16 ? -1.534 -24.344 6.277 1 78.81 16 GLY B CA 1
ATOM 1795 C C . GLY B 1 16 ? -2.951 -24.203 6.805 1 78.81 16 GLY B C 1
ATOM 1796 O O . GLY B 1 16 ? -3.496 -25.141 7.387 1 78.81 16 GLY B O 1
ATOM 1797 N N . GLY B 1 17 ? -3.527 -23.078 6.668 1 75.81 17 GLY B N 1
ATOM 1798 C CA . GLY B 1 17 ? -4.84 -22.797 7.223 1 75.81 17 GLY B CA 1
ATOM 1799 C C . GLY B 1 17 ? -5.977 -23.188 6.301 1 75.81 17 GLY B C 1
ATOM 1800 O O . GLY B 1 17 ? -7.09 -22.672 6.422 1 75.81 17 GLY B O 1
ATOM 1801 N N . GLY B 1 18 ? -5.707 -23.953 5.285 1 81.06 18 GLY B N 1
ATOM 1802 C CA . GLY B 1 18 ? -6.777 -24.547 4.496 1 81.06 18 GLY B CA 1
ATOM 1803 C C . GLY B 1 18 ? -7.43 -23.562 3.541 1 81.06 18 GLY B C 1
ATOM 1804 O O . GLY B 1 18 ? -8.625 -23.656 3.273 1 81.06 18 GLY B O 1
ATOM 1805 N N . CYS B 1 19 ? -6.82 -22.641 3.029 1 90.19 19 CYS B N 1
ATOM 1806 C CA . CYS B 1 19 ? -7.383 -21.719 2.045 1 90.19 19 CYS B CA 1
ATOM 1807 C C . CYS B 1 19 ? -7.621 -22.438 0.715 1 90.19 19 CYS B C 1
ATOM 1809 O O . CYS B 1 19 ? -6.707 -23.047 0.165 1 90.19 19 CYS B O 1
ATOM 1811 N N . PRO B 1 20 ? -8.891 -22.25 0.254 1 89.69 20 PRO B N 1
ATOM 1812 C CA . PRO B 1 20 ? -9.211 -22.953 -0.991 1 89.69 20 PRO B CA 1
ATOM 1813 C C . PRO B 1 20 ? -8.508 -22.344 -2.205 1 89.69 20 PRO B C 1
ATOM 1815 O O . PRO B 1 20 ? -8.5 -22.953 -3.281 1 89.69 20 PRO B O 1
ATOM 1818 N N . ARG B 1 21 ? -7.879 -21.25 -2.066 1 92.31 21 ARG B N 1
ATOM 1819 C CA . ARG B 1 21 ? -7.273 -20.578 -3.213 1 92.31 21 ARG B CA 1
ATOM 1820 C C . ARG B 1 21 ? -5.773 -20.844 -3.273 1 92.31 21 ARG B C 1
ATOM 1822 O O . ARG B 1 21 ? -5.117 -20.5 -4.262 1 92.31 21 ARG B O 1
ATOM 1829 N N . THR B 1 22 ? -5.336 -21.391 -2.256 1 91.81 22 THR B N 1
ATOM 1830 C CA . THR B 1 22 ? -3.895 -21.578 -2.168 1 91.81 22 THR B CA 1
ATOM 1831 C C . THR B 1 22 ? -3.414 -22.547 -3.252 1 91.81 22 THR B C 1
ATOM 1833 O O . THR B 1 22 ? -4.031 -23.594 -3.48 1 91.81 22 THR B O 1
ATOM 1836 N N . LEU B 1 23 ? -2.514 -22.25 -4.086 1 88.62 23 LEU B N 1
ATOM 1837 C CA . LEU B 1 23 ? -1.995 -23.078 -5.164 1 88.62 23 LEU B CA 1
ATOM 1838 C C . LEU B 1 23 ? -0.986 -24.094 -4.633 1 88.62 23 LEU B C 1
ATOM 1840 O O . LEU B 1 23 ? -0.866 -25.203 -5.172 1 88.62 23 LEU B O 1
ATOM 1844 N N . ILE B 1 24 ? -0.032 -23.859 -3.865 1 67.25 24 ILE B N 1
ATOM 1845 C CA . ILE B 1 24 ? 0.918 -24.938 -3.6 1 67.25 24 ILE B CA 1
ATOM 1846 C C . ILE B 1 24 ? 1.199 -25.016 -2.102 1 67.25 24 ILE B C 1
ATOM 1848 O O . ILE B 1 24 ? 1.163 -24 -1.4 1 67.25 24 ILE B O 1
ATOM 1852 N N . ASP B 1 25 ? 1.284 -26.266 -1.89 1 63.66 25 ASP B N 1
ATOM 1853 C CA . ASP B 1 25 ? 1.728 -26.641 -0.55 1 63.66 25 ASP B CA 1
ATOM 1854 C C . ASP B 1 25 ? 3.232 -26.438 -0.393 1 63.66 25 ASP B C 1
ATOM 1856 O O . ASP B 1 25 ? 4.027 -27.109 -1.062 1 63.66 25 ASP B O 1
ATOM 1860 N N . SER B 1 26 ? 3.631 -25.344 -0.132 1 67.81 26 SER B N 1
ATOM 1861 C CA . SER B 1 26 ? 5.035 -25.203 0.239 1 67.81 26 SER B CA 1
ATOM 1862 C C . SER B 1 26 ? 5.207 -25.172 1.754 1 67.81 26 SER B C 1
ATOM 1864 O O . SER B 1 26 ? 5.578 -24.141 2.316 1 67.81 26 SER B O 1
ATOM 1866 N N . PRO B 1 27 ? 5.078 -26.344 2.227 1 72.44 27 PRO B N 1
ATOM 1867 C CA . PRO B 1 27 ? 5.238 -26.344 3.684 1 72.44 27 PRO B CA 1
ATOM 1868 C C . PRO B 1 27 ? 6.621 -25.875 4.125 1 72.44 27 PRO B C 1
ATOM 1870 O O . PRO B 1 27 ? 7.629 -26.234 3.508 1 72.44 27 PRO B O 1
ATOM 1873 N N . GLY B 1 28 ? 6.68 -25.031 4.965 1 83.81 28 GLY B N 1
ATOM 1874 C CA . GLY B 1 28 ? 7.922 -24.625 5.602 1 83.81 28 GLY B CA 1
ATOM 1875 C C . GLY B 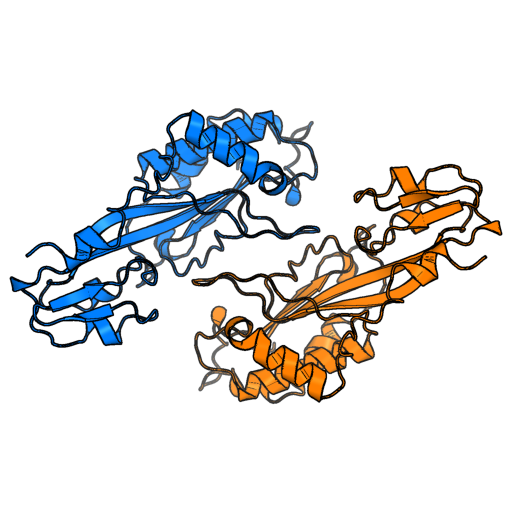1 28 ? 8.633 -23.516 4.859 1 83.81 28 GLY B C 1
ATOM 1876 O O . GLY B 1 28 ? 9.758 -23.156 5.199 1 83.81 28 GLY B O 1
ATOM 1877 N N . ILE B 1 29 ? 8.047 -23.031 3.84 1 88.69 29 ILE B N 1
ATOM 1878 C CA . ILE B 1 29 ? 8.719 -22.031 3.014 1 88.69 29 ILE B CA 1
ATOM 1879 C C . ILE B 1 29 ? 9.086 -20.812 3.863 1 88.69 29 ILE B C 1
ATOM 1881 O O . ILE B 1 29 ? 10.156 -20.234 3.699 1 88.69 29 ILE B O 1
ATOM 1885 N N . ALA B 1 30 ? 8.266 -20.5 4.762 1 86.94 30 ALA B N 1
ATOM 1886 C CA . ALA B 1 30 ? 8.523 -19.344 5.605 1 86.94 30 ALA B CA 1
ATOM 1887 C C . ALA B 1 30 ? 9.789 -19.531 6.438 1 86.94 30 ALA B C 1
ATOM 1889 O O . ALA B 1 30 ? 10.586 -18.609 6.602 1 86.94 30 ALA B O 1
ATOM 1890 N N . ASP B 1 31 ? 9.891 -20.719 6.914 1 91.5 31 ASP B N 1
ATOM 1891 C CA . ASP B 1 31 ? 11.078 -21.031 7.703 1 91.5 31 ASP B CA 1
ATOM 1892 C C . ASP B 1 31 ? 12.336 -20.984 6.844 1 91.5 31 ASP B C 1
ATOM 1894 O O . ASP B 1 31 ? 13.375 -20.5 7.277 1 91.5 31 ASP B O 1
ATOM 1898 N N . ARG B 1 32 ? 12.25 -21.562 5.75 1 94.12 32 ARG B N 1
ATOM 1899 C CA . ARG B 1 32 ? 13.383 -21.547 4.84 1 94.12 32 ARG B CA 1
ATOM 1900 C C . ARG B 1 32 ? 13.75 -20.125 4.445 1 94.12 32 ARG B C 1
ATOM 1902 O O . ARG B 1 32 ? 14.938 -19.781 4.332 1 94.12 32 ARG B O 1
ATOM 1909 N N . MET B 1 33 ? 12.789 -19.281 4.328 1 94.81 33 MET B N 1
ATOM 1910 C CA . MET B 1 33 ? 13.031 -17.891 3.99 1 94.81 33 MET B CA 1
ATOM 1911 C C . MET B 1 33 ? 13.695 -17.156 5.148 1 94.81 33 MET B C 1
ATOM 1913 O O . MET B 1 33 ? 14.641 -16.391 4.945 1 94.81 33 MET B O 1
ATOM 1917 N N . ALA B 1 34 ? 13.188 -17.438 6.285 1 95.12 34 ALA B N 1
ATOM 1918 C CA . ALA B 1 34 ? 13.828 -16.859 7.465 1 95.12 34 ALA B CA 1
ATOM 1919 C C . ALA B 1 34 ? 15.297 -17.266 7.543 1 95.12 34 ALA B C 1
ATOM 1921 O O . ALA B 1 34 ? 16.172 -16.438 7.82 1 95.12 34 ALA B O 1
ATOM 1922 N N . GLY B 1 35 ? 15.492 -18.547 7.289 1 96.31 35 GLY B N 1
ATOM 1923 C CA . GLY B 1 35 ? 16.859 -19.047 7.285 1 96.31 35 GLY B CA 1
ATOM 1924 C C . GLY B 1 35 ? 17.734 -18.391 6.238 1 96.31 35 GLY B C 1
ATOM 1925 O O . GLY B 1 35 ? 18.891 -18.094 6.496 1 96.31 35 GLY B O 1
ATOM 1926 N N . ALA B 1 36 ? 17.188 -18.141 5.105 1 97.12 36 ALA B N 1
ATOM 1927 C CA . ALA B 1 36 ? 17.922 -17.516 4.012 1 97.12 36 ALA B CA 1
ATOM 1928 C C . ALA B 1 36 ? 18.375 -16.109 4.395 1 97.12 36 ALA B C 1
ATOM 1930 O O . ALA B 1 36 ? 19.5 -15.703 4.078 1 97.12 36 ALA B O 1
ATOM 1931 N N . VAL B 1 37 ? 17.578 -15.367 5.078 1 97.56 37 VAL B N 1
ATOM 1932 C CA . VAL B 1 37 ? 17.922 -14.008 5.492 1 97.56 37 VAL B CA 1
ATOM 1933 C C . VAL B 1 37 ? 18.953 -14.055 6.609 1 97.56 37 VAL B C 1
ATOM 1935 O O . VAL B 1 37 ? 19.922 -13.281 6.605 1 97.56 37 VAL B O 1
ATOM 1938 N N . GLN B 1 38 ? 18.766 -15.039 7.504 1 96.06 38 GLN B N 1
ATOM 1939 C CA . GLN B 1 38 ? 19.656 -15.164 8.656 1 96.06 38 GLN B CA 1
ATOM 1940 C C . GLN B 1 38 ? 21.078 -15.461 8.219 1 96.06 38 GLN B C 1
ATOM 1942 O O . GLN B 1 38 ? 22.031 -15.102 8.906 1 96.06 38 GLN B O 1
ATOM 1947 N N . ALA B 1 39 ? 21.172 -16.062 7.129 1 97.06 39 ALA B N 1
ATOM 1948 C CA . ALA B 1 39 ? 22.484 -16.453 6.621 1 97.06 39 ALA B CA 1
ATOM 1949 C C . ALA B 1 39 ? 23.203 -15.273 5.973 1 97.06 39 ALA B C 1
ATOM 1951 O O . ALA B 1 39 ? 24.375 -15.375 5.609 1 97.06 39 ALA B O 1
ATOM 1952 N N . THR B 1 40 ? 22.562 -14.148 5.82 1 97.62 40 THR B N 1
ATOM 1953 C CA . THR B 1 40 ? 23.156 -12.953 5.227 1 97.62 40 THR B CA 1
ATOM 1954 C C . THR B 1 40 ? 23.672 -12.008 6.309 1 97.62 40 THR B C 1
ATOM 1956 O O . THR B 1 40 ? 23.406 -12.219 7.496 1 97.62 40 THR B O 1
ATOM 1959 N N . PRO B 1 41 ? 24.406 -10.953 6.012 1 97.19 41 PRO B N 1
ATOM 1960 C CA . PRO B 1 41 ? 24.891 -9.992 7.004 1 97.19 41 PRO B CA 1
ATOM 1961 C C . PRO B 1 41 ? 23.781 -9.117 7.582 1 97.19 41 PRO B C 1
ATOM 1963 O O . PRO B 1 41 ? 24.016 -8.367 8.531 1 97.19 41 PRO B O 1
ATOM 1966 N N . TRP B 1 42 ? 22.547 -9.266 7.145 1 96.69 42 TRP B N 1
ATOM 1967 C CA . TRP B 1 42 ? 21.484 -8.32 7.457 1 96.69 42 TRP B CA 1
ATOM 1968 C C . TRP B 1 42 ? 21.188 -8.305 8.953 1 96.69 42 TRP B C 1
ATOM 1970 O O . TRP B 1 42 ? 21.156 -7.234 9.57 1 96.69 42 TRP B O 1
ATOM 1980 N N . PRO B 1 43 ? 21.062 -9.453 9.578 1 94.12 43 PRO B N 1
ATOM 1981 C CA . PRO B 1 43 ? 20.719 -9.398 11 1 94.12 43 PRO B CA 1
ATOM 1982 C C . PRO B 1 43 ? 21.75 -8.617 11.82 1 94.12 43 PRO B C 1
ATOM 1984 O O . PRO B 1 43 ? 21.375 -7.879 12.734 1 94.12 43 PRO B O 1
ATOM 1987 N N . GLY B 1 44 ? 22.922 -8.719 11.469 1 93 44 GLY B N 1
ATOM 1988 C CA . GLY B 1 44 ? 23.969 -8.008 12.188 1 93 44 GLY B CA 1
ATOM 1989 C C . GLY B 1 44 ? 23.969 -6.516 11.922 1 93 44 GLY B C 1
ATOM 1990 O O . GLY B 1 44 ? 24.281 -5.719 12.812 1 93 44 GLY B O 1
ATOM 1991 N N . VAL B 1 45 ? 23.594 -6.141 10.75 1 93.19 45 VAL B N 1
ATOM 1992 C CA . VAL B 1 45 ? 23.641 -4.746 10.32 1 93.19 45 VAL B CA 1
ATOM 1993 C C . VAL B 1 45 ? 22.484 -3.969 10.953 1 93.19 45 VAL B C 1
ATOM 1995 O O . VAL B 1 45 ? 22.672 -2.832 11.398 1 93.19 45 VAL B O 1
ATOM 1998 N N . CYS B 1 46 ? 21.359 -4.562 11.023 1 91.56 46 CYS B N 1
ATOM 1999 C CA . CYS B 1 46 ? 20.156 -3.879 11.469 1 91.56 46 CYS B CA 1
ATOM 2000 C C . CYS B 1 46 ? 20 -3.961 12.984 1 91.56 46 CYS B C 1
ATOM 2002 O O . CYS B 1 46 ? 19.266 -3.184 13.586 1 91.56 46 CYS B O 1
ATOM 2004 N N . GLN B 1 47 ? 20.719 -4.77 13.625 1 87.5 47 GLN B N 1
ATOM 2005 C CA . GLN B 1 47 ? 20.609 -4.953 15.062 1 87.5 47 GLN B CA 1
ATOM 2006 C C . GLN B 1 47 ? 21.188 -3.76 15.82 1 87.5 47 GLN B C 1
ATOM 2008 O O . GLN B 1 47 ? 22.375 -3.445 15.672 1 87.5 47 GLN B O 1
ATOM 2013 N N . PRO B 1 48 ? 20.297 -3.1 16.562 1 84.5 48 PRO B N 1
ATOM 2014 C CA . PRO B 1 48 ? 20.828 -2.002 17.359 1 84.5 48 PRO B CA 1
ATOM 2015 C C . PRO B 1 48 ? 21.922 -2.463 18.328 1 84.5 48 PRO B C 1
ATOM 2017 O O . PRO B 1 48 ? 21.953 -3.631 18.719 1 84.5 48 PRO B O 1
ATOM 2020 N N . ALA B 1 49 ? 22.609 -1.382 18.656 1 80.19 49 ALA B N 1
ATOM 2021 C CA . ALA B 1 49 ? 23.641 -1.647 19.656 1 80.19 49 ALA B CA 1
ATOM 2022 C C . ALA B 1 49 ? 23.016 -1.994 21 1 80.19 49 ALA B C 1
ATOM 2024 O O . ALA B 1 49 ? 21.969 -1.449 21.359 1 80.19 49 ALA B O 1
ATOM 2025 N N . GLY B 1 50 ? 23.516 -3.025 21.719 1 82.5 50 GLY B N 1
ATOM 2026 C CA . GLY B 1 50 ? 23.031 -3.371 23.047 1 82.5 50 GLY B CA 1
ATOM 2027 C C . GLY B 1 50 ? 22.047 -4.523 23.047 1 82.5 50 GLY B C 1
ATOM 2028 O O . GLY B 1 50 ? 21.609 -4.977 24.109 1 82.5 50 GLY B O 1
ATOM 2029 N N . GLY B 1 51 ? 21.516 -4.797 21.875 1 78.56 51 GLY B N 1
ATOM 2030 C CA . GLY B 1 51 ? 20.688 -5.992 21.812 1 78.56 51 GLY B CA 1
ATOM 2031 C C . GLY B 1 51 ? 19.203 -5.691 21.797 1 78.56 51 GLY B C 1
ATOM 2032 O O . GLY B 1 51 ? 18.391 -6.605 21.859 1 78.56 51 GLY B O 1
ATOM 2033 N N . SER B 1 52 ? 18.891 -4.422 21.844 1 86.69 52 SER B N 1
ATOM 2034 C CA . SER B 1 52 ? 17.484 -4.059 21.781 1 86.69 52 SER B CA 1
ATOM 2035 C C . SER B 1 52 ? 16.875 -4.43 20.438 1 86.69 52 SER B C 1
ATOM 2037 O O . SER B 1 52 ? 17.594 -4.559 19.438 1 86.69 52 SER B O 1
ATOM 2039 N N . PRO B 1 53 ? 15.57 -4.723 20.406 1 88.81 53 PRO B N 1
ATOM 2040 C CA . PRO B 1 53 ? 14.93 -5.078 19.141 1 88.81 53 PRO B CA 1
ATOM 2041 C C . PRO B 1 53 ? 14.984 -3.945 18.109 1 88.81 53 PRO B C 1
ATOM 2043 O O . PRO B 1 53 ? 14.969 -2.77 18.484 1 88.81 53 PRO B O 1
ATOM 2046 N N . ALA B 1 54 ? 15.117 -4.395 16.875 1 90.12 54 ALA B N 1
ATOM 2047 C CA . ALA B 1 54 ? 15.094 -3.424 15.781 1 90.12 54 ALA B CA 1
ATOM 2048 C C . ALA B 1 54 ? 13.758 -2.678 15.742 1 90.12 54 ALA B C 1
ATOM 2050 O O . ALA B 1 54 ? 12.711 -3.256 16.031 1 90.12 54 ALA B O 1
ATOM 2051 N N . LYS B 1 55 ? 13.82 -1.402 15.414 1 87.19 55 LYS B N 1
ATOM 2052 C CA . LYS B 1 55 ? 12.602 -0.615 15.234 1 87.19 55 LYS B CA 1
ATOM 2053 C C . LYS B 1 55 ? 11.781 -1.126 14.047 1 87.19 55 LYS B C 1
ATOM 2055 O O . LYS B 1 55 ? 12.344 -1.57 13.047 1 87.19 55 LYS B O 1
ATOM 2060 N N . ALA B 1 56 ? 10.469 -1.005 14.18 1 84.75 56 ALA B N 1
ATOM 2061 C CA . ALA B 1 56 ? 9.555 -1.558 13.18 1 84.75 56 ALA B CA 1
ATOM 2062 C C . ALA B 1 56 ? 9.867 -1.013 11.789 1 84.75 56 ALA B C 1
ATOM 2064 O O . ALA B 1 56 ? 9.836 -1.757 10.805 1 84.75 56 ALA B O 1
ATOM 2065 N N . HIS B 1 57 ? 10.195 0.222 11.781 1 87.44 57 HIS B N 1
ATOM 2066 C CA . HIS B 1 57 ? 10.375 0.856 10.484 1 87.44 57 HIS B CA 1
ATOM 2067 C C . HIS B 1 57 ? 11.711 0.467 9.859 1 87.44 57 HIS B C 1
ATOM 2069 O O . HIS B 1 57 ? 11.945 0.715 8.672 1 87.44 57 HIS B O 1
ATOM 2075 N N . ASP B 1 58 ? 12.617 -0.213 10.578 1 92.06 58 ASP B N 1
ATOM 2076 C CA . ASP B 1 58 ? 13.93 -0.588 10.055 1 92.06 58 ASP B CA 1
ATOM 2077 C C . ASP B 1 58 ? 13.953 -2.053 9.625 1 92.06 58 ASP B C 1
ATOM 2079 O O . ASP B 1 58 ? 14.875 -2.49 8.938 1 92.06 58 ASP B O 1
ATOM 2083 N N . ARG B 1 59 ? 12.945 -2.742 10.047 1 94.69 59 ARG B N 1
ATOM 2084 C CA . ARG B 1 59 ? 12.922 -4.18 9.781 1 94.69 59 ARG B CA 1
ATOM 2085 C C . ARG B 1 59 ? 12.719 -4.457 8.289 1 94.69 59 ARG B C 1
ATOM 2087 O O . ARG B 1 59 ? 11.953 -3.756 7.625 1 94.69 59 ARG B O 1
ATOM 2094 N N . LEU B 1 60 ? 13.453 -5.512 7.828 1 97.19 60 LEU B N 1
ATOM 2095 C CA . LEU B 1 60 ? 13.188 -6.016 6.484 1 97.19 60 LEU B CA 1
ATOM 2096 C C . LEU B 1 60 ? 11.844 -6.738 6.43 1 97.19 60 LEU B C 1
ATOM 2098 O O . LEU B 1 60 ? 11.625 -7.715 7.148 1 97.19 60 LEU B O 1
ATOM 2102 N N . ARG B 1 61 ? 10.977 -6.289 5.57 1 97.31 61 ARG B N 1
ATOM 2103 C CA . ARG B 1 61 ? 9.625 -6.84 5.508 1 97.31 61 ARG B CA 1
ATOM 2104 C C . ARG B 1 61 ? 9.477 -7.793 4.328 1 97.31 61 ARG B C 1
ATOM 2106 O O . ARG B 1 61 ? 9.656 -7.395 3.174 1 97.31 61 ARG B O 1
ATOM 2113 N N . ILE B 1 62 ? 9.141 -9.008 4.664 1 98.12 62 ILE B N 1
ATOM 2114 C CA . ILE B 1 62 ? 8.906 -10.055 3.682 1 98.12 62 ILE B CA 1
ATOM 2115 C C . ILE B 1 62 ? 7.441 -10.484 3.719 1 98.12 62 ILE B C 1
ATOM 2117 O O . ILE B 1 62 ? 6.859 -10.633 4.793 1 98.12 62 ILE B O 1
ATOM 2121 N N . SER B 1 63 ? 6.852 -10.594 2.543 1 97.81 63 SER B N 1
ATOM 2122 C CA . SER B 1 63 ? 5.461 -11.023 2.447 1 97.81 63 SER B CA 1
ATOM 2123 C C . SER B 1 63 ? 5.316 -12.234 1.531 1 97.81 63 SER B C 1
ATOM 2125 O O . SER B 1 63 ? 5.922 -12.281 0.458 1 97.81 63 SER B O 1
ATOM 2127 N N . VAL B 1 64 ? 4.527 -13.219 2.01 1 96.44 64 VAL B N 1
ATOM 2128 C CA . VAL B 1 64 ? 4.359 -14.453 1.25 1 96.44 64 VAL B CA 1
ATOM 2129 C C . VAL B 1 64 ? 2.873 -14.773 1.11 1 96.44 64 VAL B C 1
ATOM 2131 O O . VAL B 1 64 ? 2.18 -14.984 2.109 1 96.44 64 VAL B O 1
ATOM 2134 N N . ALA B 1 65 ? 2.438 -14.812 -0.1 1 95.88 65 ALA B N 1
ATOM 2135 C CA . ALA B 1 65 ? 1.042 -15.125 -0.401 1 95.88 65 ALA B CA 1
ATOM 2136 C C . ALA B 1 65 ? 0.925 -16.422 -1.202 1 95.88 65 ALA B C 1
ATOM 2138 O O . ALA B 1 65 ? 1.708 -16.656 -2.125 1 95.88 65 ALA B O 1
ATOM 2139 N N . GLY B 1 66 ? -0.069 -17.156 -0.897 1 94.75 66 GLY B N 1
ATOM 2140 C CA . GLY B 1 66 ? -0.234 -18.469 -1.52 1 94.75 66 GLY B CA 1
ATOM 2141 C C . GLY B 1 66 ? -0.972 -18.406 -2.844 1 94.75 66 GLY B C 1
ATOM 2142 O O . GLY B 1 66 ? -1.115 -19.422 -3.527 1 94.75 66 GLY B O 1
ATOM 2143 N N . CYS B 1 67 ? -1.425 -17.281 -3.195 1 95.75 67 CYS B N 1
ATOM 2144 C CA . CYS B 1 67 ? -2.141 -17.062 -4.449 1 95.75 67 CYS B CA 1
ATOM 2145 C C . CYS B 1 67 ? -2.174 -15.586 -4.809 1 95.75 67 CYS B C 1
ATOM 2147 O O . CYS B 1 67 ? -1.767 -14.734 -4.008 1 95.75 67 CYS B O 1
ATOM 2149 N N . PRO B 1 68 ? -2.643 -15.242 -5.984 1 96.38 68 PRO B N 1
ATOM 2150 C CA . PRO B 1 68 ? -2.596 -13.859 -6.469 1 96.38 68 PRO B CA 1
ATOM 2151 C C . PRO B 1 68 ? -3.555 -12.938 -5.719 1 96.38 68 PRO B C 1
ATOM 2153 O O . PRO B 1 68 ? -3.549 -11.719 -5.938 1 96.38 68 PRO B O 1
ATOM 2156 N N . ASN B 1 69 ? -4.383 -13.516 -4.805 1 94.94 69 ASN B N 1
ATOM 2157 C CA . ASN B 1 69 ? -5.176 -12.617 -3.977 1 94.94 69 ASN B CA 1
ATOM 2158 C C . ASN B 1 69 ? -4.293 -11.75 -3.082 1 94.94 69 ASN B C 1
ATOM 2160 O O . ASN B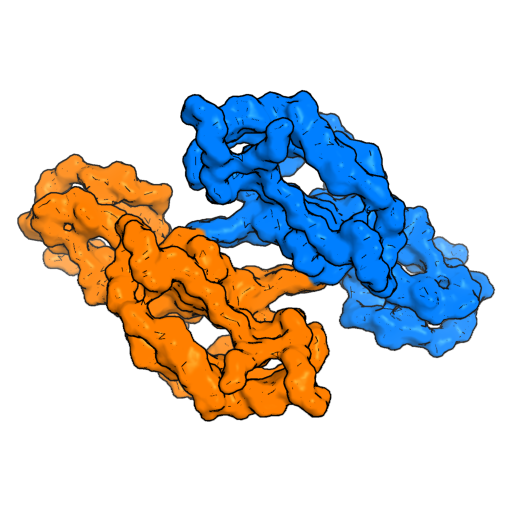 1 69 ? -4.688 -10.648 -2.688 1 94.94 69 ASN B O 1
ATOM 2164 N N . GLY B 1 70 ? -3.154 -12.297 -2.719 1 95.31 70 GLY B N 1
ATOM 2165 C CA . GLY B 1 70 ? -2.152 -11.477 -2.055 1 95.31 70 GLY B CA 1
ATOM 2166 C C . GLY B 1 70 ? -2.598 -10.977 -0.694 1 95.31 70 GLY B C 1
ATOM 2167 O O . GLY B 1 70 ? -2.348 -9.82 -0.341 1 95.31 70 GLY B O 1
ATOM 2168 N N . CYS B 1 71 ? -3.152 -11.812 0.13 1 94 71 CYS B N 1
ATOM 2169 C CA . CYS B 1 71 ? -3.766 -11.406 1.388 1 94 71 CYS B CA 1
ATOM 2170 C C . CYS B 1 71 ? -2.711 -10.938 2.383 1 94 71 CYS B C 1
ATOM 2172 O O . CYS B 1 71 ? -3.023 -10.219 3.334 1 94 71 CYS B O 1
ATOM 2174 N N . SER B 1 72 ? -1.511 -11.352 2.154 1 95.69 72 SER B N 1
ATOM 2175 C CA . SER B 1 72 ? -0.431 -10.953 3.055 1 95.69 72 SER B CA 1
ATOM 2176 C C . SER B 1 72 ? 0.186 -9.625 2.631 1 95.69 72 SER B C 1
ATOM 2178 O O . SER B 1 72 ? 1.173 -9.18 3.219 1 95.69 72 SER B O 1
ATOM 2180 N N . ARG B 1 73 ? -0.251 -9.031 1.574 1 97.5 73 ARG B N 1
ATOM 2181 C CA . ARG B 1 73 ? 0.064 -7.668 1.146 1 97.5 73 ARG B CA 1
ATOM 2182 C C . ARG B 1 73 ? 1.485 -7.582 0.602 1 97.5 73 ARG B C 1
ATOM 2184 O O . ARG B 1 73 ? 2.264 -6.723 1.017 1 97.5 73 ARG B O 1
ATOM 2191 N N . PRO B 1 74 ? 1.786 -8.367 -0.431 1 98.25 74 PRO B N 1
ATOM 2192 C CA . PRO B 1 74 ? 3.135 -8.383 -1.002 1 98.25 74 PRO B CA 1
ATOM 2193 C C . PRO B 1 74 ? 3.518 -7.059 -1.65 1 98.25 74 PRO B C 1
ATOM 2195 O O . PRO B 1 74 ? 4.672 -6.637 -1.567 1 98.25 74 PRO B O 1
ATOM 2198 N N . PRO B 1 75 ? 2.588 -6.305 -2.229 1 98.31 75 PRO B N 1
ATOM 2199 C CA . PRO B 1 75 ? 2.98 -5.121 -2.998 1 98.31 75 PRO B CA 1
ATOM 2200 C C . PRO B 1 75 ? 3.561 -4.016 -2.121 1 98.31 75 PRO B C 1
ATOM 2202 O O . PRO B 1 75 ? 4.141 -3.057 -2.635 1 98.31 75 PRO B O 1
ATOM 2205 N N . ILE B 1 76 ? 3.375 -4.117 -0.793 1 98.19 76 ILE B N 1
ATOM 2206 C CA . ILE B 1 76 ? 3.881 -3.031 0.038 1 98.19 76 ILE B CA 1
ATOM 2207 C C . ILE B 1 76 ? 5.031 -3.535 0.905 1 98.19 76 ILE B C 1
ATOM 2209 O O . ILE B 1 76 ? 5.449 -2.857 1.847 1 98.19 76 ILE B O 1
ATOM 2213 N N . ALA B 1 77 ? 5.574 -4.715 0.673 1 98.25 77 ALA B N 1
ATOM 2214 C CA . ALA B 1 77 ? 6.715 -5.273 1.396 1 98.25 77 ALA B CA 1
ATOM 2215 C C . ALA B 1 77 ? 8.023 -4.938 0.69 1 98.25 77 ALA B C 1
ATOM 2217 O O . ALA B 1 77 ? 8.023 -4.539 -0.477 1 98.25 77 ALA B O 1
ATOM 2218 N N . ASP B 1 78 ? 9.102 -5.078 1.476 1 98.38 78 ASP B N 1
ATOM 2219 C CA . ASP B 1 78 ? 10.406 -4.922 0.85 1 98.38 78 ASP B CA 1
ATOM 2220 C C . ASP B 1 78 ? 10.625 -5.973 -0.236 1 98.38 78 ASP B C 1
ATOM 2222 O O . ASP B 1 78 ? 11.172 -5.672 -1.298 1 98.38 78 ASP B O 1
ATOM 2226 N N . ILE B 1 79 ? 10.219 -7.145 0.031 1 98.75 79 ILE B N 1
ATOM 2227 C CA . ILE B 1 79 ? 10.18 -8.219 -0.958 1 98.75 79 ILE B CA 1
ATOM 2228 C C . ILE B 1 79 ? 8.945 -9.086 -0.731 1 98.75 79 ILE B C 1
ATOM 2230 O O . ILE B 1 79 ? 8.648 -9.469 0.404 1 98.75 79 ILE B O 1
ATOM 2234 N N . GLY B 1 80 ? 8.211 -9.312 -1.774 1 98.38 80 GLY B N 1
ATOM 2235 C CA . GLY B 1 80 ? 6.988 -10.094 -1.725 1 98.38 80 GLY B CA 1
ATOM 2236 C C . GLY B 1 80 ? 7.004 -11.281 -2.664 1 98.38 80 GLY B C 1
ATOM 2237 O O . GLY B 1 80 ? 7.547 -11.203 -3.768 1 98.38 80 GLY B O 1
ATOM 2238 N N . PHE B 1 81 ? 6.383 -12.328 -2.217 1 97.19 81 PHE B N 1
ATOM 2239 C CA . PHE B 1 81 ? 6.254 -13.57 -2.975 1 97.19 81 PHE B CA 1
ATOM 2240 C C . PHE B 1 81 ? 4.789 -13.961 -3.133 1 97.19 81 PHE B C 1
ATOM 2242 O O . PHE B 1 81 ? 4.047 -14.016 -2.15 1 97.19 81 PHE B O 1
ATOM 2249 N N . ILE B 1 82 ? 4.414 -14.18 -4.367 1 97 82 ILE B N 1
ATOM 2250 C CA . ILE B 1 82 ? 3.047 -14.602 -4.664 1 97 82 ILE B CA 1
ATOM 2251 C C . ILE B 1 82 ? 3.066 -15.898 -5.465 1 97 82 ILE B C 1
ATOM 2253 O O . ILE B 1 82 ? 3.588 -15.938 -6.582 1 97 82 ILE B O 1
ATOM 2257 N N . ARG B 1 83 ? 2.512 -16.906 -4.906 1 95.88 83 ARG B N 1
ATOM 2258 C CA . ARG B 1 83 ? 2.432 -18.141 -5.668 1 95.88 83 ARG B CA 1
ATOM 2259 C C . ARG B 1 83 ? 1.552 -17.984 -6.902 1 95.88 83 ARG B C 1
ATOM 2261 O O . ARG B 1 83 ? 0.523 -17.297 -6.848 1 95.88 83 ARG B O 1
ATOM 2268 N N . ALA B 1 84 ? 1.979 -18.656 -7.984 1 96.12 84 ALA B N 1
ATOM 2269 C CA . ALA B 1 84 ? 1.251 -18.547 -9.242 1 96.12 84 ALA B CA 1
ATOM 2270 C C . ALA B 1 84 ? 1.397 -19.812 -10.078 1 96.12 84 ALA B C 1
ATOM 2272 O O . ALA B 1 84 ? 2.326 -20.594 -9.875 1 96.12 84 ALA B O 1
ATOM 2273 N N . VAL B 1 85 ? 0.414 -20.016 -10.922 1 94.94 85 VAL B N 1
ATOM 2274 C CA . VAL B 1 85 ? 0.43 -21.125 -11.867 1 94.94 85 VAL B CA 1
ATOM 2275 C C . VAL B 1 85 ? -0.034 -20.641 -13.242 1 94.94 85 VAL B C 1
ATOM 2277 O O . VAL B 1 85 ? -1.106 -20.047 -13.367 1 94.94 85 VAL B O 1
ATOM 2280 N N . ARG B 1 86 ? 0.804 -20.828 -14.227 1 93.38 86 ARG B N 1
ATOM 2281 C CA . ARG B 1 86 ? 0.444 -20.453 -15.594 1 93.38 86 ARG B CA 1
ATOM 2282 C C . ARG B 1 86 ? -0.372 -21.562 -16.266 1 93.38 86 ARG B C 1
ATOM 2284 O O . ARG B 1 86 ? 0.103 -22.688 -16.406 1 93.38 86 ARG B O 1
ATOM 2291 N N . PRO B 1 87 ? -1.565 -21.141 -16.672 1 94.19 87 PRO B N 1
ATOM 2292 C CA . PRO B 1 87 ? -2.414 -22.172 -17.281 1 94.19 87 PRO B CA 1
ATOM 2293 C C . PRO B 1 87 ? -2.154 -22.344 -18.781 1 94.19 87 PRO B C 1
ATOM 2295 O O . PRO B 1 87 ? -1.68 -21.422 -19.438 1 94.19 87 PRO B O 1
ATOM 2298 N N . ARG B 1 88 ? -2.416 -23.562 -19.203 1 93.44 88 ARG B N 1
ATOM 2299 C CA . ARG B 1 88 ? -2.439 -23.891 -20.625 1 93.44 88 ARG B CA 1
ATOM 2300 C C . ARG B 1 88 ? -3.621 -24.797 -20.953 1 93.44 88 ARG B C 1
ATOM 2302 O O . ARG B 1 88 ? -4.039 -25.609 -20.125 1 93.44 88 ARG B O 1
ATOM 2309 N N . CYS B 1 89 ? -4.109 -24.609 -22.156 1 93.75 89 CYS B N 1
ATOM 2310 C CA . CYS B 1 89 ? -5.246 -25.422 -22.578 1 93.75 89 CYS B CA 1
ATOM 2311 C C . CYS B 1 89 ? -4.801 -26.531 -23.531 1 93.75 89 CYS B C 1
ATOM 2313 O O . CYS B 1 89 ? -4.168 -26.266 -24.562 1 93.75 89 CYS B O 1
ATOM 2315 N N . GLN B 1 90 ? -5.098 -27.703 -23.125 1 92.75 90 GLN B N 1
ATOM 2316 C CA . GLN B 1 90 ? -5.02 -28.812 -24.078 1 92.75 90 GLN B CA 1
ATOM 2317 C C . GLN B 1 90 ? -6.27 -28.891 -24.938 1 92.75 90 GLN B C 1
ATOM 2319 O O . GLN B 1 90 ? -7.258 -29.516 -24.562 1 92.75 90 GLN B O 1
ATOM 2324 N N . ARG B 1 91 ? -6.164 -28.531 -26.156 1 90.75 91 ARG B N 1
ATOM 2325 C CA . ARG B 1 91 ? -7.309 -28.297 -27.031 1 90.75 91 ARG B CA 1
ATOM 2326 C C . ARG B 1 91 ? -8.07 -29.594 -27.297 1 90.75 91 ARG B C 1
ATOM 2328 O O . ARG B 1 91 ? -9.297 -29.594 -27.438 1 90.75 91 ARG B O 1
ATOM 2335 N N . THR B 1 92 ? -7.375 -30.672 -27.375 1 92.19 92 THR B N 1
ATOM 2336 C CA . THR B 1 92 ? -7.992 -31.938 -27.703 1 92.19 92 THR B CA 1
ATOM 2337 C C . THR B 1 92 ? -8.938 -32.406 -26.594 1 92.19 92 THR B C 1
ATOM 2339 O O . THR B 1 92 ? -9.883 -33.156 -26.844 1 92.19 92 THR B O 1
ATOM 2342 N N . SER B 1 93 ? -8.711 -31.859 -25.453 1 93.88 93 SER B N 1
ATOM 2343 C CA . SER B 1 93 ? -9.508 -32.281 -24.297 1 93.88 93 SER B CA 1
ATOM 2344 C C . SER B 1 93 ? -10.602 -31.281 -23.984 1 93.88 93 SER B C 1
ATOM 2346 O O . SER B 1 93 ? -11.484 -31.547 -23.172 1 93.88 93 SER B O 1
ATOM 2348 N N . CYS B 1 94 ? -10.539 -30.188 -24.641 1 94.94 94 CYS B N 1
ATOM 2349 C CA . CYS B 1 94 ? -11.5 -29.125 -24.359 1 94.94 94 CYS B CA 1
ATOM 2350 C C . CYS B 1 94 ? -12.836 -29.406 -25.016 1 94.94 94 CYS B C 1
ATOM 2352 O O . CYS B 1 94 ? -12.891 -29.719 -26.219 1 94.94 94 CYS B O 1
ATOM 2354 N N . THR B 1 95 ? -13.945 -29.234 -24.312 1 94 95 THR B N 1
ATOM 2355 C CA . THR B 1 95 ? -15.273 -29.484 -24.859 1 94 95 THR B CA 1
ATOM 2356 C C . THR B 1 95 ? -16.031 -28.172 -25.047 1 94 95 THR B C 1
ATOM 2358 O O . THR B 1 95 ? -17.219 -28.172 -25.359 1 94 95 THR B O 1
ATOM 2361 N N . LEU B 1 96 ? -15.406 -27.109 -24.734 1 94.5 96 LEU B N 1
ATOM 2362 C CA . LEU B 1 96 ? -15.969 -25.766 -24.906 1 94.5 96 LEU B CA 1
ATOM 2363 C C . LEU B 1 96 ? -17.188 -25.578 -24.016 1 94.5 96 LEU B C 1
ATOM 2365 O O . LEU B 1 96 ? -18.141 -24.875 -24.391 1 94.5 96 LEU B O 1
ATOM 2369 N N . CYS B 1 97 ? -17.172 -26.141 -22.797 1 95.06 97 CYS B N 1
ATOM 2370 C CA . CYS B 1 97 ? -18.312 -26.047 -21.891 1 95.06 97 CYS B CA 1
ATOM 2371 C C . CYS B 1 97 ? -18.438 -24.641 -21.297 1 95.06 97 CYS B C 1
ATOM 2373 O O . CYS B 1 97 ? -19.531 -24.219 -20.922 1 95.06 97 CYS B O 1
ATOM 2375 N N . GLY B 1 98 ? -17.234 -23.984 -21.078 1 95.44 98 GLY B N 1
ATOM 2376 C CA . GLY B 1 98 ? -17.297 -22.594 -20.672 1 95.44 98 GLY B CA 1
ATOM 2377 C C . GLY B 1 98 ? -17.188 -22.406 -19.172 1 95.44 98 GLY B C 1
ATOM 2378 O O . GLY B 1 98 ? -17.172 -21.281 -18.688 1 95.44 98 GLY B O 1
ATOM 2379 N N . ASN B 1 99 ? -17.062 -23.391 -18.375 1 97.06 99 ASN B N 1
ATOM 2380 C CA . ASN B 1 99 ? -16.953 -23.281 -16.922 1 97.06 99 ASN B CA 1
ATOM 2381 C C . ASN B 1 99 ? -15.75 -22.422 -16.516 1 97.06 99 ASN B C 1
ATOM 2383 O O . ASN B 1 99 ? -15.836 -21.625 -15.57 1 97.06 99 ASN B O 1
ATOM 2387 N N . CYS B 1 100 ? -14.727 -22.578 -17.25 1 97.44 100 CYS B N 1
ATOM 2388 C CA . CYS B 1 100 ? -13.508 -21.828 -16.953 1 97.44 100 CYS B CA 1
ATOM 2389 C C . CYS B 1 100 ? -13.703 -20.344 -17.219 1 97.44 100 CYS B C 1
ATOM 2391 O O . CYS B 1 100 ? -13.172 -19.5 -16.5 1 97.44 100 CYS B O 1
ATOM 2393 N N . LEU B 1 101 ? -14.43 -19.953 -18.25 1 97.44 101 LEU B N 1
ATOM 2394 C CA . LEU B 1 101 ? -14.734 -18.547 -18.531 1 97.44 101 LEU B CA 1
ATOM 2395 C C . LEU B 1 101 ? -15.516 -17.922 -17.375 1 97.44 101 LEU B C 1
ATOM 2397 O O . LEU B 1 101 ? -15.219 -16.812 -16.938 1 97.44 101 LEU B O 1
ATOM 2401 N N . ALA B 1 102 ? -16.422 -18.688 -16.859 1 97.12 102 ALA B N 1
ATOM 2402 C CA . ALA B 1 102 ? -17.281 -18.203 -15.781 1 97.12 102 ALA B CA 1
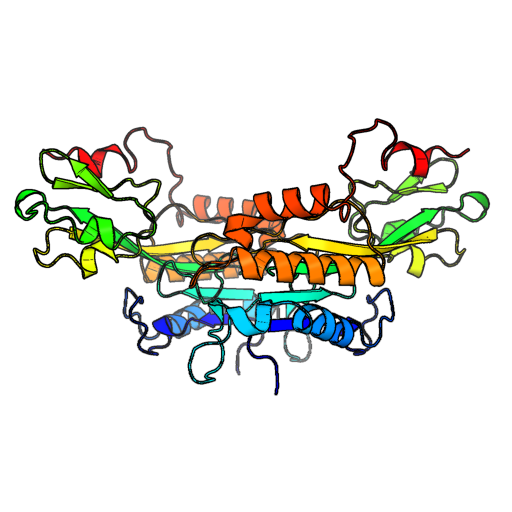ATOM 2403 C C . ALA B 1 102 ? -16.484 -18.031 -14.484 1 97.12 102 ALA B C 1
ATOM 2405 O O . ALA B 1 102 ? -16.766 -17.141 -13.688 1 97.12 102 ALA B O 1
ATOM 2406 N N . ALA B 1 103 ? -15.531 -18.828 -14.32 1 97.06 103 ALA B N 1
ATOM 2407 C CA . ALA B 1 103 ? -14.766 -18.859 -13.078 1 97.06 103 ALA B CA 1
ATOM 2408 C C . ALA B 1 103 ? -13.688 -17.781 -13.07 1 97.06 103 ALA B C 1
ATOM 2410 O O . ALA B 1 103 ? -13.164 -17.422 -12.016 1 97.06 103 ALA B O 1
ATOM 2411 N N . CYS B 1 104 ? -13.352 -17.281 -14.234 1 97.69 104 CYS B N 1
ATOM 2412 C CA . CYS B 1 104 ? -12.242 -16.328 -14.328 1 97.69 104 CYS B CA 1
ATOM 2413 C C . CYS B 1 104 ? -12.688 -14.93 -13.906 1 97.69 104 CYS B C 1
ATOM 2415 O O . CYS B 1 104 ? -13.445 -14.273 -14.617 1 97.69 104 CYS B O 1
ATOM 2417 N N . ARG B 1 105 ? -12.07 -14.461 -12.867 1 94.25 105 ARG B N 1
ATOM 2418 C CA . ARG B 1 105 ? -12.445 -13.164 -12.32 1 94.25 105 ARG B CA 1
ATOM 2419 C C . ARG B 1 105 ? -11.914 -12.023 -13.188 1 94.25 105 ARG B C 1
ATOM 2421 O O . ARG B 1 105 ? -12.445 -10.914 -13.156 1 94.25 105 ARG B O 1
ATOM 2428 N N . GLU B 1 106 ? -10.906 -12.383 -13.969 1 96.38 106 GLU B N 1
ATOM 2429 C CA . GLU B 1 106 ? -10.219 -11.375 -14.773 1 96.38 106 GLU B CA 1
ATOM 2430 C C . GLU B 1 106 ? -10.82 -11.289 -16.172 1 96.38 106 GLU B C 1
ATOM 2432 O O . GLU B 1 106 ? -10.5 -10.383 -16.938 1 96.38 106 GLU B O 1
ATOM 2437 N N . GLY B 1 107 ? -11.641 -12.242 -16.484 1 97 107 GLY B N 1
ATOM 2438 C CA . GLY B 1 107 ? -12.086 -12.312 -17.875 1 97 107 GLY B CA 1
ATOM 2439 C C . GLY B 1 107 ? -10.961 -12.531 -18.859 1 97 107 GLY B C 1
ATOM 2440 O O . GLY B 1 107 ? -10.953 -11.953 -19.938 1 97 107 GLY B O 1
ATOM 2441 N N . ALA B 1 108 ? -10.055 -13.367 -18.453 1 97.25 108 ALA B N 1
ATOM 2442 C CA . ALA B 1 108 ? -8.836 -13.547 -19.25 1 97.25 108 ALA B CA 1
ATOM 2443 C C . ALA B 1 108 ? -9.008 -14.656 -20.281 1 97.25 108 ALA B C 1
ATOM 2445 O O . ALA B 1 108 ? -8.094 -14.938 -21.062 1 97.25 108 ALA B O 1
ATOM 2446 N N . LEU B 1 109 ? -10.148 -15.305 -20.297 1 96.62 109 LEU B N 1
ATOM 2447 C CA . LEU B 1 109 ? -10.359 -16.453 -21.172 1 96.62 109 LEU B CA 1
ATOM 2448 C C . LEU B 1 109 ? -11.43 -16.156 -22.219 1 96.62 109 LEU B C 1
ATOM 2450 O O . LEU B 1 109 ? -12.414 -15.477 -21.922 1 96.62 109 LEU B O 1
ATOM 2454 N N . HIS B 1 110 ? -11.18 -16.672 -23.422 1 95.56 110 HIS B N 1
ATOM 2455 C CA . HIS B 1 110 ? -12.172 -16.609 -24.484 1 95.56 110 HIS B CA 1
ATOM 2456 C C . HIS B 1 110 ? -12.102 -17.859 -25.359 1 95.56 110 HIS B C 1
ATOM 2458 O O . HIS B 1 110 ? -11.102 -18.578 -25.344 1 95.56 110 HIS B O 1
ATOM 2464 N N . PHE B 1 111 ? -13.25 -18.078 -26.016 1 92.81 111 PHE B N 1
ATOM 2465 C CA . PHE B 1 111 ? -13.289 -19.219 -26.906 1 92.81 111 PHE B CA 1
ATOM 2466 C C . PHE B 1 111 ? -12.641 -18.891 -28.25 1 92.81 111 PHE B C 1
ATOM 2468 O O . PHE B 1 111 ? -12.75 -17.766 -28.734 1 92.81 111 PHE B O 1
ATOM 2475 N N . ASP B 1 112 ? -11.914 -19.891 -28.688 1 86.25 112 ASP B N 1
ATOM 2476 C CA . ASP B 1 112 ? -11.609 -19.922 -30.125 1 86.25 112 ASP B CA 1
ATOM 2477 C C . ASP B 1 112 ? -12.094 -21.234 -30.75 1 86.25 112 ASP B C 1
ATOM 2479 O O . ASP B 1 112 ? -12.75 -22.047 -30.109 1 86.25 112 ASP B O 1
ATOM 2483 N N . LEU B 1 113 ? -11.953 -21.406 -32.062 1 80.94 113 LEU B N 1
ATOM 2484 C CA . LEU B 1 113 ? -12.5 -22.531 -32.812 1 80.94 113 LEU B CA 1
ATOM 2485 C C . LEU B 1 113 ? -11.977 -23.859 -32.25 1 80.94 113 LEU B C 1
ATOM 2487 O O . LEU B 1 113 ? -12.648 -24.875 -32.344 1 80.94 113 LEU B O 1
ATOM 2491 N N . ALA B 1 114 ? -10.898 -23.859 -31.609 1 83.31 114 ALA B N 1
ATOM 2492 C CA . ALA B 1 114 ? -10.242 -25.094 -31.219 1 83.31 114 ALA B CA 1
ATOM 2493 C C . ALA B 1 114 ? -10.227 -25.266 -29.703 1 83.31 114 ALA B C 1
ATOM 2495 O O . ALA B 1 114 ? -9.828 -26.328 -29.203 1 83.31 114 ALA B O 1
ATOM 2496 N N . GLY B 1 115 ? -10.688 -24.25 -28.938 1 86.56 115 GLY B N 1
ATOM 2497 C CA . GLY B 1 115 ? -10.648 -24.344 -27.484 1 86.56 115 GLY B CA 1
ATOM 2498 C C . GLY B 1 115 ? -10.641 -23 -26.797 1 86.56 115 GLY B C 1
ATOM 2499 O O . GLY B 1 115 ? -11.148 -22.016 -27.344 1 86.56 115 GLY B O 1
ATOM 2500 N N . VAL B 1 116 ? -10.141 -23.094 -25.594 1 93.06 116 VAL B N 1
ATOM 2501 C CA . VAL B 1 116 ? -10.094 -21.859 -24.797 1 93.06 116 VAL B CA 1
ATOM 2502 C C . VAL B 1 116 ? -8.742 -21.188 -25 1 93.06 116 VAL B C 1
ATOM 2504 O O . VAL B 1 116 ? -7.703 -21.844 -25.016 1 93.06 116 VAL B O 1
ATOM 2507 N N . CYS B 1 117 ? -8.82 -19.922 -25.234 1 93.62 117 CYS B N 1
ATOM 2508 C CA . CYS B 1 117 ? -7.629 -19.094 -25.328 1 93.62 117 CYS B CA 1
ATOM 2509 C C . CYS B 1 117 ? -7.457 -18.234 -24.078 1 93.62 117 CYS B C 1
ATOM 2511 O O . CYS B 1 117 ? -8.438 -17.688 -23.562 1 93.62 117 CYS B O 1
ATOM 2513 N N . ILE B 1 118 ? -6.234 -18.172 -23.656 1 94.75 118 ILE B N 1
ATOM 2514 C CA . ILE B 1 118 ? -5.926 -17.406 -22.453 1 94.75 118 ILE B CA 1
ATOM 2515 C C . ILE B 1 118 ? -5.195 -16.109 -22.844 1 94.75 118 ILE B C 1
ATOM 2517 O O . ILE B 1 118 ? -4.195 -16.156 -23.562 1 94.75 118 ILE B O 1
ATOM 2521 N N . ASP B 1 119 ? -5.648 -14.977 -22.438 1 94.5 119 ASP B N 1
ATOM 2522 C CA . ASP B 1 119 ? -4.961 -13.695 -22.609 1 94.5 119 ASP B CA 1
ATOM 2523 C C . ASP B 1 119 ? -3.879 -13.516 -21.547 1 94.5 119 ASP B C 1
ATOM 2525 O O . ASP B 1 119 ? -4.18 -13.266 -20.375 1 94.5 119 ASP B O 1
ATOM 2529 N N . PRO B 1 120 ? -2.627 -13.539 -21.953 1 91.56 120 PRO B N 1
ATOM 2530 C CA . PRO B 1 120 ? -1.552 -13.516 -20.953 1 91.56 120 PRO B CA 1
ATOM 2531 C C . PRO B 1 120 ? -1.439 -12.164 -20.25 1 91.56 120 PRO B C 1
ATOM 2533 O O . PRO B 1 120 ? -0.857 -12.086 -19.156 1 91.56 120 PRO B O 1
ATOM 2536 N N . LEU B 1 121 ? -1.965 -11.141 -20.828 1 91.44 121 LEU B N 1
ATOM 2537 C CA . LEU B 1 121 ? -1.854 -9.812 -20.234 1 91.44 121 LEU B CA 1
ATOM 2538 C C . LEU B 1 121 ? -2.875 -9.625 -19.125 1 91.44 121 LEU B C 1
ATOM 2540 O O . LEU B 1 121 ? -2.637 -8.867 -18.172 1 91.44 121 LEU B O 1
ATOM 2544 N N . THR B 1 122 ? -3.918 -10.383 -19.219 1 95 122 THR B N 1
ATOM 2545 C CA . THR B 1 122 ? -5.008 -10.227 -18.25 1 95 122 THR B CA 1
ATOM 2546 C C . THR B 1 122 ? -4.988 -11.359 -17.234 1 95 122 THR B C 1
ATOM 2548 O O . THR B 1 122 ? -5.516 -11.203 -16.125 1 95 122 THR B O 1
ATOM 2551 N N . CYS B 1 123 ? -4.352 -12.414 -17.547 1 96.38 123 CYS B N 1
ATOM 2552 C CA . CYS B 1 123 ? -4.289 -13.578 -16.672 1 96.38 123 CYS B CA 1
ATOM 2553 C C . CYS B 1 123 ? -3.453 -13.281 -15.438 1 96.38 123 CYS B C 1
ATOM 2555 O O . CYS B 1 123 ? -2.336 -12.766 -15.547 1 96.38 123 CYS B O 1
ATOM 2557 N N . MET B 1 124 ? -4.012 -13.68 -14.266 1 96.62 124 MET B N 1
ATOM 2558 C CA . MET B 1 124 ? -3.301 -13.445 -13.008 1 96.62 124 MET B CA 1
ATOM 2559 C C . MET B 1 124 ? -2.592 -14.711 -12.539 1 96.62 124 MET B C 1
ATOM 2561 O O . MET B 1 124 ? -1.977 -14.727 -11.469 1 96.62 124 MET B O 1
ATOM 2565 N N . GLN B 1 125 ? -2.771 -15.734 -13.328 1 96.38 125 GLN B N 1
ATOM 2566 C CA . GLN B 1 125 ? -2.088 -16.984 -13.031 1 96.38 125 GLN B CA 1
ATOM 2567 C C . GLN B 1 125 ? -2.527 -17.547 -11.68 1 96.38 125 GLN B C 1
ATOM 2569 O O . GLN B 1 125 ? -1.699 -18.016 -10.891 1 96.38 125 GLN B O 1
ATOM 2574 N N . CYS B 1 126 ? -3.85 -17.531 -11.445 1 96.81 126 CYS B N 1
ATOM 2575 C CA . CYS B 1 126 ? -4.371 -17.922 -10.133 1 96.81 126 CYS B CA 1
ATOM 2576 C C . CYS B 1 126 ? -4.84 -19.359 -10.141 1 96.81 126 CYS B C 1
ATOM 2578 O O . CYS B 1 126 ? -5.125 -19.938 -9.086 1 96.81 126 CYS B O 1
ATOM 2580 N N . GLY B 1 127 ? -5.02 -19.891 -11.305 1 95.19 127 GLY B N 1
ATOM 2581 C CA . GLY B 1 127 ? -5.328 -21.312 -11.398 1 95.19 127 GLY B CA 1
ATOM 2582 C C . GLY B 1 127 ? -6.801 -21.609 -11.227 1 95.19 127 GLY B C 1
ATOM 2583 O O . GLY B 1 127 ? -7.203 -22.781 -11.219 1 95.19 127 GLY B O 1
ATOM 2584 N N . ALA B 1 128 ? -7.641 -20.609 -11.094 1 96.12 128 ALA B N 1
ATOM 2585 C CA . ALA B 1 128 ? -9.07 -20.859 -10.898 1 96.12 128 ALA B CA 1
ATOM 2586 C C . ALA B 1 128 ? -9.648 -21.641 -12.07 1 96.12 128 ALA B C 1
ATOM 2588 O O . ALA B 1 128 ? -10.477 -22.531 -11.875 1 96.12 128 ALA B O 1
ATOM 2589 N N . CYS B 1 129 ? -9.211 -21.359 -13.273 1 96.75 129 CYS B N 1
ATOM 2590 C CA . CYS B 1 129 ? -9.727 -22 -14.477 1 96.75 129 CYS B CA 1
ATOM 2591 C C . CYS B 1 129 ? -9.406 -23.5 -14.477 1 96.75 129 CYS B C 1
ATOM 2593 O O . CYS B 1 129 ? -10.25 -24.312 -14.852 1 96.75 129 CYS B O 1
ATOM 2595 N N . GLN B 1 130 ? -8.258 -23.797 -14.055 1 94.94 130 GLN B N 1
ATOM 2596 C CA . GLN B 1 130 ? -7.863 -25.203 -14 1 94.94 130 GLN B CA 1
ATOM 2597 C C . GLN B 1 130 ? -8.688 -25.969 -12.977 1 94.94 130 GLN B C 1
ATOM 2599 O O . GLN B 1 130 ? -9.039 -27.125 -13.203 1 94.94 130 GLN B O 1
ATOM 2604 N N . ARG B 1 131 ? -8.969 -25.312 -11.898 1 94.06 131 ARG B N 1
ATOM 2605 C CA . ARG B 1 131 ? -9.664 -25.969 -10.797 1 94.06 131 ARG B CA 1
ATOM 2606 C C . ARG B 1 131 ? -11.086 -26.359 -11.203 1 94.06 131 ARG B C 1
ATOM 2608 O O . ARG B 1 131 ? -11.617 -27.359 -10.727 1 94.06 131 ARG B O 1
ATOM 2615 N N . VAL B 1 132 ? -11.664 -25.656 -12.109 1 96.38 132 VAL B N 1
ATOM 2616 C CA . VAL B 1 132 ? -13.062 -25.891 -12.43 1 96.38 132 VAL B CA 1
ATOM 2617 C C . VAL B 1 132 ? -13.18 -26.734 -13.703 1 96.38 132 VAL B C 1
ATOM 2619 O O . VAL B 1 132 ? -14.281 -27.094 -14.117 1 96.38 132 VAL B O 1
ATOM 2622 N N . CYS B 1 133 ? -12.078 -27 -14.336 1 97.12 133 CYS B N 1
ATOM 2623 C CA . CYS B 1 133 ? -12.102 -27.75 -15.586 1 97.12 133 CYS B CA 1
ATOM 2624 C C . CYS B 1 133 ? -12.242 -29.234 -15.32 1 97.12 133 CYS B C 1
ATOM 2626 O O . CYS B 1 133 ? -11.25 -29.906 -15.023 1 97.12 133 CYS B O 1
ATOM 2628 N N . THR B 1 134 ? -13.367 -29.766 -15.555 1 95.19 134 THR B N 1
ATOM 2629 C CA . THR B 1 134 ? -13.617 -31.172 -15.273 1 95.19 134 THR B CA 1
ATOM 2630 C C . THR B 1 134 ? -12.977 -32.062 -16.328 1 95.19 134 THR B C 1
ATOM 2632 O O . THR B 1 134 ? -12.633 -33.219 -16.062 1 95.19 134 THR B O 1
ATOM 2635 N N . GLU B 1 135 ? -12.766 -31.516 -17.5 1 94.94 135 GLU B N 1
ATOM 2636 C CA . GLU B 1 135 ? -12.148 -32.25 -18.594 1 94.94 135 GLU B CA 1
ATOM 2637 C C . GLU B 1 135 ? -10.625 -32.281 -18.438 1 94.94 135 GLU B C 1
ATOM 2639 O O . GLU B 1 135 ? -9.945 -33 -19.172 1 94.94 135 GLU B O 1
ATOM 2644 N N . ARG B 1 136 ? -10.133 -31.516 -17.578 1 94.69 136 ARG B N 1
ATOM 2645 C CA . ARG B 1 136 ? -8.695 -31.375 -17.344 1 94.69 136 ARG B CA 1
ATOM 2646 C C . ARG B 1 136 ? -7.984 -30.891 -18.594 1 94.69 136 ARG B C 1
ATOM 2648 O O . ARG B 1 136 ? -6.859 -31.312 -18.891 1 94.69 136 ARG B O 1
ATOM 2655 N N . ALA B 1 137 ? -8.719 -30.125 -19.359 1 94.75 137 ALA B N 1
ATOM 2656 C CA . ALA B 1 137 ? -8.125 -29.5 -20.547 1 94.75 137 ALA B CA 1
ATOM 2657 C C . ALA B 1 137 ? -7.207 -28.344 -20.156 1 94.75 137 ALA B C 1
ATOM 2659 O O . ALA B 1 137 ? -6.215 -28.078 -20.828 1 94.75 137 ALA B O 1
ATOM 2660 N N . LEU B 1 138 ? -7.582 -27.641 -19.094 1 95 138 LEU B N 1
ATOM 2661 C CA . LEU B 1 138 ? -6.738 -26.594 -18.562 1 95 138 LEU B CA 1
ATOM 2662 C C . LEU B 1 138 ? -5.809 -27.125 -17.484 1 95 138 LEU B C 1
ATOM 2664 O O . LEU B 1 138 ? -6.27 -27.688 -16.484 1 95 138 LEU B O 1
ATOM 2668 N N . GLU B 1 139 ? -4.539 -26.953 -17.719 1 92.56 139 GLU B N 1
ATOM 2669 C CA . GLU B 1 139 ? -3.535 -27.406 -16.766 1 92.56 139 GLU B CA 1
ATOM 2670 C C . GLU B 1 139 ? -2.5 -26.328 -16.484 1 92.56 139 GLU B C 1
ATOM 2672 O O . GLU B 1 139 ? -2.326 -25.406 -17.297 1 92.56 139 GLU B O 1
ATOM 2677 N N . GLY B 1 140 ? -1.898 -26.438 -15.344 1 90.38 140 GLY B N 1
ATOM 2678 C CA . GLY B 1 140 ? -0.771 -25.562 -15.039 1 90.38 140 GLY B CA 1
ATOM 2679 C C . GLY B 1 140 ? 0.542 -26.078 -15.602 1 90.38 140 GLY B C 1
ATOM 2680 O O . GLY B 1 140 ? 1.045 -27.109 -15.172 1 90.38 140 GLY B O 1
ATOM 2681 N N . TYR B 1 141 ? 1.071 -25.359 -16.562 1 89.12 141 TYR B N 1
ATOM 2682 C CA . TYR B 1 141 ? 2.291 -25.875 -17.172 1 89.12 141 TYR B CA 1
ATOM 2683 C C . TYR B 1 141 ? 3.527 -25.312 -16.5 1 89.12 141 TYR B C 1
ATOM 2685 O O . TYR B 1 141 ? 4.629 -25.844 -16.641 1 89.12 141 TYR B O 1
ATOM 2693 N N . LEU B 1 142 ? 3.355 -24.25 -15.812 1 90.62 142 LEU B N 1
ATOM 2694 C CA . LEU B 1 142 ? 4.438 -23.641 -15.055 1 90.62 142 LEU B CA 1
ATOM 2695 C C . LEU B 1 142 ? 3.924 -23.094 -13.727 1 90.62 142 LEU B C 1
ATOM 2697 O O . LEU B 1 142 ? 2.873 -22.453 -13.68 1 90.62 142 LEU B O 1
ATOM 2701 N N . SER B 1 143 ? 4.617 -23.547 -12.648 1 92.31 143 SER B N 1
ATOM 2702 C CA . SER B 1 143 ? 4.285 -23.047 -11.312 1 92.31 143 SER B CA 1
ATOM 2703 C C . SER B 1 143 ? 5.508 -22.438 -10.633 1 92.31 143 SER B C 1
ATOM 2705 O O . SER B 1 143 ? 6.641 -22.844 -10.906 1 92.31 143 SER B O 1
ATOM 2707 N N . GLY B 1 144 ? 5.277 -21.391 -9.859 1 94.69 144 GLY B N 1
ATOM 2708 C CA . GLY B 1 144 ? 6.359 -20.734 -9.133 1 94.69 144 GLY B CA 1
ATOM 2709 C C . GLY B 1 144 ? 5.91 -19.516 -8.359 1 94.69 144 GLY B C 1
ATOM 2710 O O . GLY B 1 144 ? 4.762 -19.438 -7.926 1 94.69 144 GLY B O 1
ATOM 2711 N N . TRP B 1 145 ? 6.898 -18.688 -8.117 1 95.62 145 TRP B N 1
ATOM 2712 C CA . TRP B 1 145 ? 6.656 -17.469 -7.363 1 95.62 145 TRP B CA 1
ATOM 2713 C C . TRP B 1 145 ? 6.773 -16.234 -8.258 1 95.62 145 TRP B C 1
ATOM 2715 O O . TRP B 1 145 ? 7.742 -16.094 -9.008 1 95.62 145 TRP B O 1
ATOM 2725 N N . ARG B 1 146 ? 5.73 -15.469 -8.258 1 96.25 146 ARG B N 1
ATOM 2726 C CA . ARG B 1 146 ? 5.93 -14.07 -8.648 1 96.25 146 ARG B CA 1
ATOM 2727 C C . ARG B 1 146 ? 6.645 -13.297 -7.547 1 96.25 146 ARG B C 1
ATOM 2729 O O . ARG B 1 146 ? 6.312 -13.43 -6.367 1 96.25 146 ARG B O 1
ATOM 2736 N N . VAL B 1 147 ? 7.633 -12.516 -7.945 1 97.81 147 VAL B N 1
ATOM 2737 C CA . VAL B 1 147 ? 8.43 -11.812 -6.941 1 97.81 147 VAL B CA 1
ATOM 2738 C C . VAL B 1 147 ? 8.359 -10.305 -7.191 1 97.81 147 VAL B C 1
ATOM 2740 O O . VAL B 1 147 ? 8.484 -9.852 -8.328 1 97.81 147 VAL B O 1
ATOM 2743 N N . MET B 1 148 ? 8.078 -9.602 -6.16 1 97.81 148 MET B N 1
ATOM 2744 C CA . MET B 1 148 ? 8.07 -8.148 -6.258 1 97.81 148 MET B CA 1
ATOM 2745 C C . MET B 1 148 ? 8.977 -7.523 -5.199 1 97.81 148 MET B C 1
ATOM 2747 O O . MET B 1 148 ? 9.102 -8.055 -4.098 1 97.81 148 MET B O 1
ATOM 2751 N N . ILE B 1 149 ? 9.641 -6.359 -5.555 1 98.5 149 ILE B N 1
ATOM 2752 C CA . ILE B 1 149 ? 10.625 -5.793 -4.645 1 98.5 149 ILE B CA 1
ATOM 2753 C C . ILE B 1 149 ? 10.367 -4.301 -4.465 1 98.5 149 ILE B C 1
ATOM 2755 O O . ILE B 1 149 ? 9.906 -3.629 -5.387 1 98.5 149 ILE B O 1
ATOM 2759 N N . GLY B 1 150 ? 10.641 -3.861 -3.26 1 98.44 150 GLY B N 1
ATOM 2760 C CA . GLY B 1 150 ? 10.789 -2.436 -3.012 1 98.44 150 GLY B CA 1
ATOM 2761 C C . GLY B 1 150 ? 9.469 -1.726 -2.777 1 98.44 150 GLY B C 1
ATOM 2762 O O . GLY B 1 150 ? 9.297 -0.575 -3.186 1 98.44 150 GLY B O 1
ATOM 2763 N N . GLY B 1 151 ? 8.477 -2.383 -2.283 1 98 151 GLY B N 1
ATOM 2764 C CA . GLY B 1 151 ? 7.301 -1.668 -1.806 1 98 151 GLY B CA 1
ATOM 2765 C C . GLY B 1 151 ? 7.562 -0.866 -0.545 1 98 151 GLY B C 1
ATOM 2766 O O . GLY B 1 151 ? 8.359 -1.273 0.301 1 98 151 GLY B O 1
ATOM 2767 N N . ARG B 1 152 ? 6.863 0.232 -0.49 1 96.25 152 ARG B N 1
ATOM 2768 C CA . ARG B 1 152 ? 6.996 1.047 0.713 1 96.25 152 ARG B CA 1
ATOM 2769 C C . ARG B 1 152 ? 5.793 1.969 0.884 1 96.25 152 ARG B C 1
ATOM 2771 O O . ARG B 1 152 ? 5.117 2.305 -0.092 1 96.25 152 ARG B O 1
ATOM 2778 N N . LEU B 1 153 ? 5.539 2.184 2.107 1 96.5 153 LEU B N 1
ATOM 2779 C CA . LEU B 1 153 ? 4.555 3.211 2.43 1 96.5 153 LEU B CA 1
ATOM 2780 C C . LEU B 1 153 ? 5.207 4.383 3.15 1 96.5 153 LEU B C 1
ATOM 2782 O O . LEU B 1 153 ? 6.234 4.898 2.703 1 96.5 153 LEU B O 1
ATOM 2786 N N . GLY B 1 154 ? 4.668 4.98 4.152 1 92.44 154 GLY B N 1
ATOM 2787 C CA . GLY B 1 154 ? 5.258 6.141 4.801 1 92.44 154 GLY B CA 1
ATOM 2788 C C . GLY B 1 154 ? 5.078 7.426 4.012 1 92.44 154 GLY B C 1
ATOM 2789 O O . GLY B 1 154 ? 4.012 7.66 3.439 1 92.44 154 GLY B O 1
ATOM 2790 N N . ARG B 1 155 ? 6.121 8.219 3.977 1 93.69 155 ARG B N 1
ATOM 2791 C CA . ARG B 1 155 ? 6.055 9.555 3.387 1 93.69 155 ARG B CA 1
ATOM 2792 C C . ARG B 1 155 ? 5.973 9.477 1.865 1 93.69 155 ARG B C 1
ATOM 2794 O O . ARG B 1 155 ? 5.41 10.367 1.223 1 93.69 155 ARG B O 1
ATOM 2801 N N . HIS B 1 156 ? 6.598 8.414 1.342 1 95.38 156 HIS B N 1
ATOM 2802 C CA . HIS B 1 156 ? 6.676 8.258 -0.106 1 95.38 156 HIS B CA 1
ATOM 2803 C C . HIS B 1 156 ? 6.199 6.871 -0.536 1 95.38 156 HIS B C 1
ATOM 2805 O O . HIS B 1 156 ? 7.008 6.023 -0.925 1 95.38 156 HIS B O 1
ATOM 2811 N N . PRO B 1 157 ? 4.902 6.707 -0.529 1 97.25 157 PRO B N 1
ATOM 2812 C CA . PRO B 1 157 ? 4.375 5.379 -0.841 1 97.25 157 PRO B CA 1
ATOM 2813 C C . PRO B 1 157 ? 4.648 4.961 -2.285 1 97.25 157 PRO B C 1
ATOM 2815 O O . PRO B 1 157 ? 4.535 5.777 -3.201 1 97.25 157 PRO B O 1
ATOM 2818 N N . GLU B 1 158 ? 5.145 3.766 -2.471 1 97.19 158 GLU B N 1
ATOM 2819 C CA . GLU B 1 158 ? 5.375 3.127 -3.764 1 97.19 158 GLU B CA 1
ATOM 2820 C C . GLU B 1 158 ? 5.047 1.638 -3.709 1 97.19 158 GLU B C 1
ATOM 2822 O O . GLU B 1 158 ? 5.469 0.936 -2.787 1 97.19 158 GLU B O 1
ATOM 2827 N N . LEU B 1 159 ? 4.262 1.196 -4.695 1 98.31 159 LEU B N 1
ATOM 2828 C CA . LEU B 1 159 ? 4.043 -0.242 -4.805 1 98.31 159 LEU B CA 1
ATOM 2829 C C . LEU B 1 159 ? 5.297 -0.945 -5.312 1 98.31 159 LEU B C 1
ATOM 2831 O O . LEU B 1 159 ? 6.07 -0.367 -6.082 1 98.31 159 LEU B O 1
ATOM 2835 N N . ALA B 1 160 ? 5.461 -2.172 -4.926 1 98.44 160 ALA B N 1
ATOM 2836 C CA . ALA B 1 160 ? 6.633 -2.955 -5.309 1 98.44 160 ALA B CA 1
ATOM 2837 C C . ALA B 1 160 ? 6.68 -3.17 -6.82 1 98.44 160 ALA B C 1
ATOM 2839 O O . ALA B 1 160 ? 5.641 -3.17 -7.484 1 98.44 160 ALA B O 1
ATOM 2840 N N . LEU B 1 161 ? 7.891 -3.332 -7.32 1 96.81 161 LEU B N 1
ATOM 2841 C CA . LEU B 1 161 ? 8.133 -3.707 -8.711 1 96.81 161 LEU B CA 1
ATOM 2842 C C . LEU B 1 161 ? 8.141 -5.223 -8.867 1 96.81 161 LEU B C 1
ATOM 2844 O O . LEU B 1 161 ? 8.836 -5.93 -8.133 1 96.81 161 LEU B O 1
ATOM 2848 N N . GLU B 1 162 ? 7.367 -5.652 -9.797 1 96 162 GLU B N 1
ATOM 2849 C CA . GLU B 1 162 ? 7.371 -7.094 -10.047 1 96 162 GLU B CA 1
ATOM 2850 C C . GLU B 1 162 ? 8.531 -7.488 -10.961 1 96 162 GLU B C 1
ATOM 2852 O O . GLU B 1 162 ? 8.734 -6.883 -12.016 1 96 162 GLU B O 1
ATOM 2857 N N . LEU B 1 163 ? 9.289 -8.445 -10.508 1 96.06 163 LEU B N 1
ATOM 2858 C CA . LEU B 1 163 ? 10.336 -9.008 -11.352 1 96.06 163 LEU B CA 1
ATOM 2859 C C . LEU B 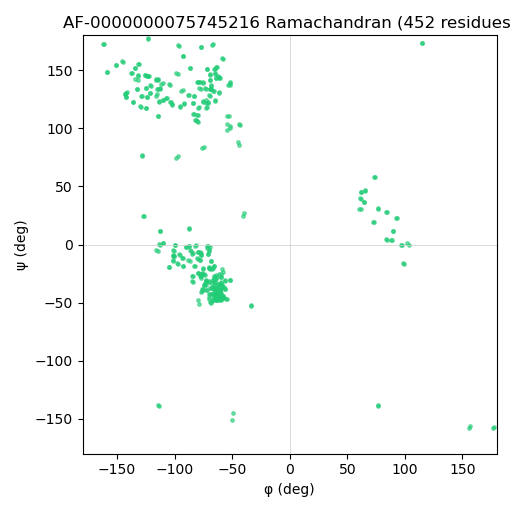1 163 ? 9.734 -9.93 -12.414 1 96.06 163 LEU B C 1
ATOM 2861 O O . LEU B 1 163 ? 8.805 -10.695 -12.125 1 96.06 163 LEU B O 1
ATOM 2865 N N . PRO B 1 164 ? 10.266 -9.836 -13.602 1 93.31 164 PRO B N 1
ATOM 2866 C CA . PRO B 1 164 ? 9.719 -10.688 -14.656 1 93.31 164 PRO B CA 1
ATOM 2867 C C . PRO B 1 164 ? 10.016 -12.172 -14.43 1 93.31 164 PRO B C 1
ATOM 2869 O O . PRO B 1 164 ? 11.133 -12.531 -14.047 1 93.31 164 PRO B O 1
ATOM 2872 N N . GLY B 1 165 ? 8.945 -12.961 -14.609 1 90.81 165 GLY B N 1
ATOM 2873 C CA . GLY B 1 165 ? 9.156 -14.406 -14.555 1 90.81 165 GLY B CA 1
ATOM 2874 C C . GLY B 1 165 ? 8.445 -15.062 -13.383 1 90.81 165 GLY B C 1
ATOM 2875 O O . GLY B 1 165 ? 7.789 -14.391 -12.594 1 90.81 165 GLY B O 1
ATOM 2876 N N . LEU B 1 166 ? 8.5 -16.375 -13.375 1 94.06 166 LEU B N 1
ATOM 2877 C CA . LEU B 1 166 ? 8.078 -17.25 -12.281 1 94.06 166 LEU B CA 1
ATOM 2878 C C . LEU B 1 166 ? 9.266 -18.031 -11.719 1 94.06 166 LEU B C 1
ATOM 2880 O O . LEU B 1 166 ? 9.984 -18.703 -12.453 1 94.06 166 LEU B O 1
ATOM 2884 N N . PHE B 1 167 ? 9.383 -17.922 -10.398 1 94.75 167 PHE B N 1
ATOM 2885 C CA . PHE B 1 167 ? 10.594 -18.453 -9.773 1 94.75 167 PHE B CA 1
ATOM 2886 C C . PHE B 1 167 ? 10.289 -19.703 -8.953 1 94.75 167 PHE B C 1
ATOM 2888 O O . PHE B 1 167 ? 9.273 -19.75 -8.258 1 94.75 167 PHE B O 1
ATOM 2895 N N . SER B 1 168 ? 11.219 -20.672 -9.086 1 93.44 168 SER B N 1
ATOM 2896 C CA . SER B 1 168 ? 11.102 -21.859 -8.258 1 93.44 168 SER B CA 1
ATOM 2897 C C . SER B 1 168 ? 11.344 -21.547 -6.789 1 93.44 168 SER B C 1
ATOM 2899 O O . SER B 1 168 ? 11.734 -20.422 -6.449 1 93.44 168 SER B O 1
ATOM 2901 N N . ASN B 1 169 ? 11.086 -22.547 -5.934 1 93.44 169 ASN B N 1
ATOM 2902 C CA . ASN B 1 169 ? 11.367 -22.375 -4.508 1 93.44 169 ASN B CA 1
ATOM 2903 C C . ASN B 1 169 ? 12.812 -21.953 -4.262 1 93.44 169 ASN B C 1
ATOM 2905 O O . ASN B 1 169 ? 13.07 -21 -3.533 1 93.44 169 ASN B O 1
ATOM 2909 N N . GLN B 1 170 ? 13.672 -22.688 -4.941 1 94.25 170 GLN B N 1
ATOM 2910 C CA . GLN B 1 170 ? 15.086 -22.391 -4.73 1 94.25 170 GLN B CA 1
ATOM 2911 C C . GLN B 1 170 ? 15.445 -21.016 -5.273 1 94.25 170 GLN B C 1
ATOM 2913 O O . GLN B 1 170 ? 16.172 -20.25 -4.625 1 94.25 170 GLN B O 1
ATOM 2918 N N . GLN B 1 171 ? 14.93 -20.672 -6.438 1 95.38 171 GLN B N 1
ATOM 2919 C CA . GLN B 1 171 ? 15.18 -19.359 -7.012 1 95.38 171 GLN B CA 1
ATOM 2920 C C . GLN B 1 171 ? 14.641 -18.25 -6.109 1 95.38 171 GLN B C 1
ATOM 2922 O O . GLN B 1 171 ? 15.273 -17.203 -5.953 1 95.38 171 GLN B O 1
ATOM 2927 N N . ALA B 1 172 ? 13.5 -18.453 -5.555 1 96.25 172 ALA B N 1
ATOM 2928 C CA . ALA B 1 172 ? 12.914 -17.5 -4.629 1 96.25 172 ALA B CA 1
ATOM 2929 C C . ALA B 1 172 ? 13.812 -17.281 -3.414 1 96.25 172 ALA B C 1
ATOM 2931 O O . ALA B 1 172 ? 14.039 -16.141 -2.988 1 96.25 172 ALA B O 1
ATOM 2932 N N . LEU B 1 173 ? 14.32 -18.391 -2.883 1 97.12 173 LEU B N 1
ATOM 2933 C CA . LEU B 1 173 ? 15.219 -18.297 -1.735 1 97.12 173 LEU B CA 1
ATOM 2934 C C . LEU B 1 173 ? 16.5 -17.562 -2.105 1 97.12 173 LEU B C 1
ATOM 2936 O O . LEU B 1 173 ? 17 -16.75 -1.329 1 97.12 173 LEU B O 1
ATOM 2940 N N . ASP B 1 174 ? 16.969 -17.844 -3.277 1 97.75 174 ASP B N 1
ATOM 2941 C CA . ASP B 1 174 ? 18.188 -17.188 -3.746 1 97.75 174 ASP B CA 1
ATOM 2942 C C . ASP B 1 174 ? 17.953 -15.68 -3.91 1 97.75 174 ASP B C 1
ATOM 2944 O O . ASP B 1 174 ? 18.812 -14.875 -3.541 1 97.75 174 ASP B O 1
ATOM 2948 N N . LEU B 1 175 ? 16.859 -15.391 -4.48 1 98.12 175 LEU B N 1
ATOM 2949 C CA . LEU B 1 175 ? 16.516 -13.984 -4.66 1 98.12 175 LEU B CA 1
ATOM 2950 C C . LEU B 1 175 ? 16.406 -13.273 -3.312 1 98.12 175 LEU B C 1
ATOM 2952 O O . LEU B 1 175 ? 16.891 -12.156 -3.156 1 98.12 175 LEU B O 1
ATOM 2956 N N . LEU B 1 176 ? 15.797 -13.906 -2.363 1 98.62 176 LEU B N 1
ATOM 2957 C CA . LEU B 1 176 ? 15.656 -13.336 -1.027 1 98.62 176 LEU B CA 1
ATOM 2958 C C . LEU B 1 176 ? 17.016 -13.117 -0.385 1 98.62 176 LEU B C 1
ATOM 2960 O O . LEU B 1 176 ? 17.281 -12.047 0.165 1 98.62 176 LEU B O 1
ATOM 2964 N N . SER B 1 177 ? 17.844 -14.117 -0.497 1 98.56 177 SER B N 1
ATOM 2965 C CA . SER B 1 177 ? 19.203 -14.008 0.051 1 98.56 177 SER B CA 1
ATOM 2966 C C . SER B 1 177 ? 19.969 -12.859 -0.599 1 98.56 177 SER B C 1
ATOM 2968 O O . SER B 1 177 ? 20.609 -12.062 0.092 1 98.56 177 SER B O 1
ATOM 2970 N N . ALA B 1 178 ? 19.891 -12.812 -1.902 1 98.62 178 ALA B N 1
ATOM 2971 C CA . ALA B 1 178 ? 20.578 -11.75 -2.633 1 98.62 178 ALA B CA 1
ATOM 2972 C C . ALA B 1 178 ? 20.047 -10.375 -2.234 1 98.62 178 ALA B C 1
ATOM 2974 O O . ALA B 1 178 ? 20.812 -9.438 -2.053 1 98.62 178 ALA B O 1
ATOM 2975 N N . THR B 1 179 ? 18.781 -10.234 -2.129 1 98.62 179 THR B N 1
ATOM 2976 C CA . THR B 1 179 ? 18.156 -8.977 -1.744 1 98.62 179 THR B CA 1
ATOM 2977 C C . THR B 1 179 ? 18.594 -8.562 -0.342 1 98.62 179 THR B C 1
ATOM 2979 O O . THR B 1 179 ? 18.984 -7.418 -0.126 1 98.62 179 THR B O 1
ATOM 2982 N N . ALA B 1 180 ? 18.531 -9.539 0.611 1 98.38 180 ALA B N 1
ATOM 2983 C CA . ALA B 1 180 ? 18.922 -9.25 1.993 1 98.38 180 ALA B CA 1
ATOM 2984 C C . ALA B 1 180 ? 20.391 -8.852 2.09 1 98.38 180 ALA B C 1
ATOM 2986 O O . ALA B 1 180 ? 20.734 -7.914 2.816 1 98.38 180 ALA B O 1
ATOM 2987 N N . ALA B 1 181 ? 21.203 -9.531 1.377 1 98.38 181 ALA B N 1
ATOM 2988 C CA . ALA B 1 181 ? 22.625 -9.211 1.362 1 98.38 181 ALA B CA 1
ATOM 2989 C C . ALA B 1 181 ? 22.859 -7.816 0.78 1 98.38 181 ALA B C 1
ATOM 2991 O O . ALA B 1 181 ? 23.641 -7.027 1.335 1 98.38 181 ALA B O 1
ATOM 2992 N N . TRP B 1 182 ? 22.25 -7.535 -0.322 1 98.69 182 TRP B N 1
ATOM 2993 C CA . TRP B 1 182 ? 22.359 -6.223 -0.948 1 98.69 182 TRP B CA 1
ATOM 2994 C C . TRP B 1 182 ? 21.891 -5.125 0 1 98.69 182 TRP B C 1
ATOM 2996 O O . TRP B 1 182 ? 22.531 -4.082 0.118 1 98.69 182 TRP B O 1
ATOM 3006 N N . TRP B 1 183 ? 20.766 -5.359 0.646 1 98.12 183 TRP B N 1
ATOM 3007 C CA . TRP B 1 183 ? 20.203 -4.355 1.541 1 98.12 183 TRP B CA 1
ATOM 3008 C C . TRP B 1 183 ? 21.125 -4.109 2.732 1 98.12 183 TRP B C 1
ATOM 3010 O O . TRP B 1 183 ? 21.266 -2.975 3.197 1 98.12 183 TRP B O 1
ATOM 3020 N N . ALA B 1 184 ? 21.766 -5.164 3.229 1 97.56 184 ALA B N 1
ATOM 3021 C CA . ALA B 1 184 ? 22.719 -5.016 4.324 1 97.56 184 ALA B CA 1
ATOM 3022 C C . ALA B 1 184 ? 23.812 -4.02 3.965 1 97.56 184 ALA B C 1
ATOM 3024 O O . ALA B 1 184 ? 24.297 -3.271 4.824 1 97.56 184 ALA B O 1
ATOM 3025 N N . GLU B 1 185 ? 24.141 -3.932 2.717 1 97.5 185 GLU B N 1
ATOM 3026 C CA . GLU B 1 185 ? 25.219 -3.061 2.25 1 97.5 185 GLU B CA 1
ATOM 3027 C C . GLU B 1 185 ? 24.703 -1.64 2.018 1 97.5 185 GLU B C 1
ATOM 3029 O O . GLU B 1 185 ? 25.484 -0.681 2.102 1 97.5 185 GLU B O 1
ATOM 3034 N N . HIS B 1 186 ? 23.5 -1.511 1.741 1 97.56 186 HIS B N 1
ATOM 3035 C CA . HIS B 1 186 ? 23.016 -0.23 1.243 1 97.56 186 HIS B CA 1
ATOM 3036 C C . HIS B 1 186 ? 22.062 0.425 2.244 1 97.56 186 HIS B C 1
ATOM 3038 O O . HIS B 1 186 ? 21.625 1.562 2.043 1 97.56 186 HIS B O 1
ATOM 3044 N N . TRP B 1 187 ? 21.828 -0.22 3.361 1 95.62 187 TRP B N 1
ATOM 3045 C CA . TRP B 1 187 ? 20.828 0.226 4.332 1 95.62 187 TRP B CA 1
ATOM 3046 C C . TRP B 1 187 ? 21.375 1.382 5.168 1 95.62 187 TRP B C 1
ATOM 3048 O O . TRP B 1 187 ? 22.562 1.428 5.484 1 95.62 187 TRP B O 1
ATOM 3058 N N . SER B 1 188 ? 20.516 2.342 5.426 1 92.12 188 SER B N 1
ATOM 3059 C CA . SER B 1 188 ? 20.688 3.363 6.453 1 92.12 188 SER B CA 1
ATOM 3060 C C . SER B 1 188 ? 19.422 3.555 7.273 1 92.12 188 SER B C 1
ATOM 3062 O O . SER B 1 188 ? 18.328 3.258 6.805 1 92.12 188 SER B O 1
ATOM 3064 N N . PRO B 1 189 ? 19.609 3.98 8.547 1 87.19 189 PRO B N 1
ATOM 3065 C CA . PRO B 1 189 ? 18.422 4.145 9.398 1 87.19 189 PRO B CA 1
ATOM 3066 C C . PRO B 1 189 ? 17.344 5.012 8.758 1 87.19 189 PRO B C 1
ATOM 3068 O O . PRO B 1 189 ? 17.656 6 8.086 1 87.19 189 PRO B O 1
ATOM 3071 N N . ARG B 1 190 ? 16.109 4.641 8.852 1 82.75 190 ARG B N 1
ATOM 3072 C CA . ARG B 1 190 ? 14.906 5.352 8.445 1 82.75 190 ARG B CA 1
ATOM 3073 C C . ARG B 1 190 ? 14.758 5.367 6.93 1 82.75 190 ARG B C 1
ATOM 3075 O O . ARG B 1 190 ? 14.086 6.234 6.375 1 82.75 190 ARG B O 1
ATOM 3082 N N . THR B 1 191 ? 15.508 4.391 6.301 1 88.88 191 THR B N 1
ATOM 3083 C CA . THR B 1 191 ? 15.359 4.223 4.859 1 88.88 191 THR B CA 1
ATOM 3084 C C . THR B 1 191 ? 14.719 2.881 4.531 1 88.88 191 THR B C 1
ATOM 3086 O O . THR B 1 191 ? 15.062 1.859 5.129 1 88.88 191 THR B O 1
ATOM 3089 N N . ARG B 1 192 ? 13.766 2.982 3.641 1 92.25 192 ARG B N 1
ATOM 3090 C CA . ARG B 1 192 ? 13.156 1.745 3.168 1 92.25 192 ARG B CA 1
ATOM 3091 C C . ARG B 1 192 ? 13.773 1.298 1.848 1 92.25 192 ARG B C 1
ATOM 3093 O O . ARG B 1 192 ? 14.156 2.129 1.023 1 92.25 192 ARG B O 1
ATOM 3100 N N . LEU B 1 193 ? 13.82 -0.021 1.736 1 96.81 193 LEU B N 1
ATOM 3101 C CA . LEU B 1 193 ? 14.422 -0.632 0.558 1 96.81 193 LEU B CA 1
ATOM 3102 C C . LEU B 1 193 ? 13.828 -0.05 -0.721 1 96.81 193 LEU B C 1
ATOM 3104 O O . LEU B 1 193 ? 14.539 0.117 -1.717 1 96.81 193 LEU B O 1
ATOM 3108 N N . GLY B 1 194 ? 12.586 0.338 -0.644 1 96.38 194 GLY B N 1
ATOM 3109 C CA . GLY B 1 194 ? 11.891 0.873 -1.805 1 96.38 194 GLY B CA 1
ATOM 3110 C C . GLY B 1 194 ? 12.555 2.109 -2.379 1 96.38 194 GLY B C 1
ATOM 3111 O O . GLY B 1 194 ? 12.469 2.369 -3.582 1 96.38 194 GLY B O 1
ATOM 3112 N N . ALA B 1 195 ? 13.227 2.852 -1.571 1 95.56 195 ALA B N 1
ATOM 3113 C CA . ALA B 1 195 ? 13.898 4.066 -2.018 1 95.56 195 ALA B CA 1
ATOM 3114 C C . ALA B 1 195 ? 15.031 3.74 -2.988 1 95.56 195 ALA B C 1
ATOM 3116 O O . ALA B 1 195 ? 15.484 4.605 -3.744 1 95.56 195 ALA B O 1
ATOM 3117 N N . LYS B 1 196 ? 15.469 2.473 -2.963 1 97.12 196 LYS B N 1
ATOM 3118 C CA . LYS B 1 196 ? 16.594 2.062 -3.791 1 97.12 196 LYS B CA 1
ATOM 3119 C C . LYS B 1 196 ? 16.234 0.851 -4.648 1 97.12 196 LYS B C 1
ATOM 3121 O O . LYS B 1 196 ? 17.125 0.088 -5.051 1 97.12 196 LYS B O 1
ATOM 3126 N N . ARG B 1 197 ? 14.977 0.668 -4.918 1 96.5 197 ARG B N 1
ATOM 3127 C CA . ARG B 1 197 ? 14.516 -0.561 -5.555 1 96.5 197 ARG B CA 1
ATOM 3128 C C . ARG B 1 197 ? 15.047 -0.67 -6.98 1 96.5 197 ARG B C 1
ATOM 3130 O O . ARG B 1 197 ? 15.289 -1.773 -7.477 1 96.5 197 ARG B O 1
ATOM 3137 N N . ALA B 1 198 ? 15.266 0.462 -7.68 1 95.75 198 ALA B N 1
ATOM 3138 C CA . ALA B 1 198 ? 15.805 0.417 -9.031 1 95.75 198 ALA B CA 1
ATOM 3139 C C . ALA B 1 198 ? 17.234 -0.143 -9.039 1 95.75 198 ALA B C 1
ATOM 3141 O O . ALA B 1 198 ? 17.562 -0.977 -9.883 1 95.75 198 ALA B O 1
ATOM 3142 N N . ALA B 1 199 ? 18 0.33 -8.109 1 97.31 199 ALA B N 1
ATOM 3143 C CA . ALA B 1 199 ? 19.359 -0.163 -7.996 1 97.31 199 ALA B CA 1
ATOM 3144 C C . ALA B 1 199 ? 19.391 -1.646 -7.641 1 97.31 199 ALA B C 1
ATOM 3146 O O . ALA B 1 199 ? 20.188 -2.41 -8.18 1 97.31 199 ALA B O 1
ATOM 3147 N N . LEU B 1 200 ? 18.531 -2.064 -6.738 1 97.81 200 LEU B N 1
ATOM 3148 C CA . LEU B 1 200 ? 18.422 -3.477 -6.395 1 97.81 200 LEU B CA 1
ATOM 3149 C C . LEU B 1 200 ? 18.047 -4.309 -7.617 1 97.81 200 LEU B C 1
ATOM 3151 O O . LEU B 1 200 ? 18.672 -5.336 -7.887 1 97.81 200 LEU B O 1
ATOM 3155 N N . ALA B 1 201 ? 17.062 -3.861 -8.352 1 96.25 201 ALA B N 1
ATOM 3156 C CA . ALA B 1 201 ? 16.625 -4.59 -9.539 1 96.25 201 ALA B CA 1
ATOM 3157 C C . ALA B 1 201 ? 17.766 -4.773 -10.523 1 96.25 201 ALA B C 1
ATOM 3159 O O . ALA B 1 201 ? 17.984 -5.875 -11.031 1 96.25 201 ALA B O 1
ATOM 3160 N N . ALA B 1 202 ? 18.469 -3.727 -10.719 1 95.88 202 ALA B N 1
ATOM 3161 C CA . ALA B 1 202 ? 19.609 -3.785 -11.625 1 95.88 202 ALA B CA 1
ATOM 3162 C C . ALA B 1 202 ? 20.641 -4.789 -11.133 1 95.88 202 ALA B C 1
ATOM 3164 O O . ALA B 1 202 ? 21.203 -5.547 -11.922 1 95.88 202 ALA B O 1
ATOM 3165 N N . THR B 1 203 ? 20.859 -4.797 -9.891 1 97.12 203 THR B N 1
ATOM 3166 C CA . THR B 1 203 ? 21.828 -5.703 -9.297 1 97.12 203 THR B CA 1
ATOM 3167 C C . THR B 1 203 ? 21.391 -7.152 -9.453 1 97.12 203 THR B C 1
ATOM 3169 O O . THR B 1 203 ? 22.203 -8.023 -9.789 1 97.12 203 THR B O 1
ATOM 3172 N N . LEU B 1 204 ? 20.125 -7.457 -9.203 1 96.69 204 LEU B N 1
ATOM 3173 C CA . LEU B 1 204 ? 19.609 -8.812 -9.32 1 96.69 204 LEU B CA 1
ATOM 3174 C C . LEU B 1 204 ? 19.719 -9.32 -10.758 1 96.69 204 LEU B C 1
ATOM 3176 O O . LEU B 1 204 ? 20.016 -10.5 -10.984 1 96.69 204 LEU B O 1
ATOM 3180 N N . VAL B 1 205 ? 19.516 -8.438 -11.703 1 93.88 205 VAL B N 1
ATOM 3181 C CA . VAL B 1 205 ? 19.688 -8.781 -13.109 1 93.88 205 VAL B CA 1
ATOM 3182 C C . VAL B 1 205 ? 21.156 -9.062 -13.406 1 93.88 205 VAL B C 1
ATOM 3184 O O . VAL B 1 205 ? 21.484 -10.086 -14.016 1 93.88 205 VAL B O 1
ATOM 3187 N N . ALA B 1 206 ? 21.953 -8.195 -12.961 1 95.31 206 ALA B N 1
ATOM 3188 C CA . ALA B 1 206 ? 23.391 -8.328 -13.203 1 95.31 206 ALA B CA 1
ATOM 3189 C C . ALA B 1 206 ? 23.922 -9.625 -12.609 1 95.31 206 ALA B C 1
ATOM 3191 O O . ALA B 1 206 ? 24.828 -10.242 -13.164 1 95.31 206 ALA B O 1
ATOM 3192 N N . GLN B 1 207 ? 23.375 -10.047 -11.539 1 96 207 GLN B N 1
ATOM 3193 C CA . GLN B 1 207 ? 23.828 -11.25 -10.852 1 96 207 GLN B CA 1
ATOM 3194 C C . GLN B 1 207 ? 23.203 -12.5 -11.461 1 96 207 GLN B C 1
ATOM 3196 O O . GLN B 1 207 ? 23.484 -13.617 -11.023 1 96 207 GLN B O 1
ATOM 3201 N N . GLY B 1 208 ? 22.25 -12.359 -12.391 1 94.5 208 GLY B N 1
ATOM 3202 C CA . GLY B 1 208 ? 21.672 -13.492 -13.102 1 94.5 208 GLY B CA 1
ATOM 3203 C C . GLY B 1 208 ? 20.469 -14.086 -12.406 1 94.5 208 GLY B C 1
ATOM 3204 O O . GLY B 1 208 ? 20.031 -15.188 -12.758 1 94.5 208 GLY B O 1
ATOM 3205 N N . HIS B 1 209 ? 19.969 -13.336 -11.383 1 94.62 209 HIS B N 1
ATOM 3206 C CA . HIS B 1 209 ? 18.812 -13.852 -10.672 1 94.62 209 HIS B CA 1
ATOM 3207 C C . HIS B 1 209 ? 17.531 -13.633 -11.469 1 94.62 209 HIS B C 1
ATOM 3209 O O . HIS B 1 209 ? 16.531 -14.312 -11.242 1 94.62 209 HIS B O 1
ATOM 3215 N N . VAL B 1 210 ? 17.562 -12.562 -12.336 1 90.75 210 VAL B N 1
ATOM 3216 C CA . VAL B 1 210 ? 16.391 -12.195 -13.125 1 90.75 210 VAL B CA 1
ATOM 3217 C C . VAL B 1 210 ? 16.766 -12.062 -14.594 1 90.75 210 VAL B C 1
ATOM 3219 O O . VAL B 1 210 ? 17.812 -11.484 -14.922 1 90.75 210 VAL B O 1
ATOM 3222 N N . ALA B 1 211 ? 16.016 -12.75 -15.32 1 79.56 211 ALA B N 1
ATOM 3223 C CA . ALA B 1 211 ? 16.312 -12.656 -16.75 1 79.56 211 ALA B CA 1
ATOM 3224 C C . ALA B 1 211 ? 15.82 -11.328 -17.328 1 79.56 211 ALA B C 1
ATOM 3226 O O . ALA B 1 211 ? 14.805 -10.789 -16.875 1 79.56 211 ALA B O 1
ATOM 3227 N N . LEU B 1 212 ? 16.672 -10.555 -17.922 1 61.53 212 LEU B N 1
ATOM 3228 C CA . LEU B 1 212 ? 16.281 -9.32 -18.594 1 61.53 212 LEU B CA 1
ATOM 3229 C C . LEU B 1 212 ? 15.195 -9.594 -19.625 1 61.53 212 LEU B C 1
ATOM 3231 O O . LEU B 1 212 ? 15.258 -10.594 -20.344 1 61.53 212 LEU B O 1
ATOM 3235 N N . PHE B 1 213 ? 14.07 -9.375 -19.281 1 50 213 PHE B N 1
ATOM 3236 C CA . PHE B 1 213 ? 13.062 -9.539 -20.328 1 50 213 PHE B CA 1
ATOM 3237 C C . PHE B 1 213 ? 13.516 -8.883 -21.625 1 50 213 PHE B C 1
ATOM 3239 O O . PHE B 1 213 ? 13.906 -7.719 -21.641 1 50 213 PHE B O 1
ATOM 3246 N N . HIS B 1 214 ? 14.234 -9.539 -22.5 1 40.38 214 HIS B N 1
ATOM 3247 C CA . HIS B 1 214 ? 14.234 -9.039 -23.875 1 40.38 214 HIS B CA 1
ATOM 3248 C C . HIS B 1 214 ? 12.812 -8.867 -24.391 1 40.38 214 HIS B C 1
ATOM 3250 O O . HIS B 1 214 ? 11.977 -9.75 -24.219 1 40.38 214 HIS B O 1
ATOM 3256 N N . PRO B 1 215 ? 12.344 -7.645 -24.594 1 36.19 215 PRO B N 1
ATOM 3257 C CA . PRO B 1 215 ? 11.102 -7.523 -25.359 1 36.19 215 PRO B CA 1
ATOM 3258 C C . PRO B 1 215 ? 11.031 -8.5 -26.531 1 36.19 215 PRO B C 1
ATOM 3260 O O . PRO B 1 215 ? 11.492 -8.188 -27.625 1 36.19 215 PRO B O 1
ATOM 3263 N N . GLY B 1 216 ? 11.641 -9.617 -26.562 1 30.78 216 GLY B N 1
ATOM 3264 C CA . GLY B 1 216 ? 11.43 -10.312 -27.812 1 30.78 216 GLY B CA 1
ATOM 3265 C C . GLY B 1 216 ? 9.961 -10.453 -28.188 1 30.78 216 GLY B C 1
ATOM 3266 O O . GLY B 1 216 ? 9.086 -10.352 -27.312 1 30.78 216 GLY B O 1
ATOM 3267 N N . PRO B 1 217 ? 9.609 -10.266 -29.531 1 33.28 217 PRO B N 1
ATOM 3268 C CA . PRO B 1 217 ? 8.281 -10.477 -30.109 1 33.28 217 PRO B CA 1
ATOM 3269 C C . PRO B 1 217 ? 7.523 -11.625 -29.453 1 33.28 217 PRO B C 1
ATOM 3271 O O . PRO B 1 217 ? 6.289 -11.664 -29.5 1 33.28 217 PRO B O 1
ATOM 3274 N N . GLY B 1 218 ? 8.102 -12.812 -29.344 1 30.2 218 GLY B N 1
ATOM 3275 C CA . GLY B 1 218 ? 7.48 -14.094 -29.078 1 30.2 218 GLY B CA 1
ATOM 3276 C C . GLY B 1 218 ? 6.992 -14.234 -27.641 1 30.2 218 GLY B C 1
ATOM 3277 O O . GLY B 1 218 ? 6.746 -15.344 -27.172 1 30.2 218 GLY B O 1
ATOM 3278 N N . SER B 1 219 ? 7.176 -13.398 -26.859 1 30.75 219 SER B N 1
ATOM 3279 C CA . SER B 1 219 ? 6.855 -13.617 -25.453 1 30.75 219 SER B CA 1
ATOM 3280 C C . SER B 1 219 ? 5.449 -14.188 -25.281 1 30.75 219 SER B C 1
ATOM 3282 O O . SER B 1 219 ? 5.27 -15.258 -24.688 1 30.75 219 SER B O 1
ATOM 3284 N N . LEU B 1 220 ? 4.57 -13.914 -24.25 1 35.59 220 LEU B N 1
ATOM 3285 C CA . LEU B 1 220 ? 3.432 -14.695 -23.781 1 35.59 220 LEU B CA 1
ATOM 3286 C C . LEU B 1 220 ? 2.389 -14.852 -24.891 1 35.59 220 LEU B C 1
ATOM 3288 O O . LEU B 1 220 ? 1.436 -15.617 -24.734 1 35.59 220 LEU B O 1
ATOM 3292 N N . SER B 1 221 ? 2.355 -13.938 -25.844 1 32.72 221 SER B N 1
ATOM 3293 C CA . SER B 1 221 ? 1.203 -14.023 -26.734 1 32.72 221 SER B CA 1
ATOM 3294 C C . SER B 1 221 ? 1.257 -15.273 -27.594 1 32.72 221 SER B C 1
ATOM 3296 O O . SER B 1 221 ? 0.223 -15.883 -27.891 1 32.72 221 SER B O 1
ATOM 3298 N N . GLU B 1 222 ? 2.412 -15.484 -28.234 1 31.58 222 GLU B N 1
ATOM 3299 C CA . GLU B 1 222 ? 2.375 -16.391 -29.375 1 31.58 222 GLU B CA 1
ATOM 3300 C C . GLU B 1 222 ? 2.156 -17.828 -28.938 1 31.58 222 GLU B C 1
ATOM 3302 O O . GLU B 1 222 ? 1.5 -18.609 -29.641 1 31.58 222 GLU B O 1
ATOM 3307 N N . GLU B 1 223 ? 2.916 -18.234 -27.922 1 33.75 223 GLU B N 1
ATOM 3308 C CA . GLU B 1 223 ? 3.002 -19.688 -27.766 1 33.75 223 GLU B CA 1
ATOM 3309 C C . GLU B 1 223 ? 1.709 -20.266 -27.203 1 33.75 223 GLU B C 1
ATOM 3311 O O . GLU B 1 223 ? 1.408 -21.453 -27.391 1 33.75 223 GLU B O 1
ATOM 3316 N N . ILE B 1 224 ? 0.958 -19.406 -26.438 1 39.62 224 ILE B N 1
ATOM 3317 C CA . ILE B 1 224 ? -0.127 -20.125 -25.766 1 39.62 224 ILE B CA 1
ATOM 3318 C C . ILE B 1 224 ? -1.229 -20.453 -26.781 1 39.62 224 ILE B C 1
ATOM 3320 O O . ILE B 1 224 ? -1.863 -21.5 -26.688 1 39.62 224 ILE B O 1
ATOM 3324 N N . CYS B 1 225 ? -1.471 -19.422 -27.75 1 38.38 225 CYS B N 1
ATOM 3325 C CA . CYS B 1 225 ? -2.551 -19.766 -28.672 1 38.38 225 CYS B CA 1
ATOM 3326 C C . CYS B 1 225 ? -2.035 -20.594 -29.828 1 38.38 225 CYS B C 1
ATOM 3328 O O . CYS B 1 225 ? -2.816 -21.234 -30.547 1 38.38 225 CYS B O 1
ATOM 3330 N N . ALA B 1 226 ? -0.638 -20.328 -30.266 1 34.44 226 ALA B N 1
ATOM 3331 C CA . ALA B 1 226 ? -0.288 -20.719 -31.625 1 34.44 226 ALA B CA 1
ATOM 3332 C C . ALA B 1 226 ? -0.059 -22.219 -31.719 1 34.44 226 ALA B C 1
ATOM 3334 O O . ALA B 1 226 ? 0.3 -22.75 -32.781 1 34.44 226 ALA B O 1
ATOM 3335 N N . GLN B 1 227 ? 0.078 -22.953 -30.594 1 30.47 227 GLN B N 1
ATOM 3336 C CA . GLN B 1 227 ? 0.461 -24.234 -31.172 1 30.47 227 GLN B CA 1
ATOM 3337 C C . GLN B 1 227 ? -0.725 -24.906 -31.844 1 30.47 227 GLN B C 1
ATOM 3339 O O . GLN B 1 227 ? -1.819 -24.969 -31.281 1 30.47 227 GLN B O 1
ATOM 3344 N N . PRO B 1 228 ? -0.585 -25.25 -33.156 1 30.88 228 PRO B N 1
ATOM 3345 C CA . PRO B 1 228 ? -1.603 -26.062 -33.844 1 30.88 228 PRO B CA 1
ATOM 3346 C C . PRO B 1 228 ? -2.047 -27.266 -33.031 1 30.88 228 PRO B C 1
ATOM 3348 O O . PRO B 1 228 ? -1.275 -27.781 -32.219 1 30.88 228 PRO B O 1
#

Sequence (456 aa):
MQDSTTEINICRGVRGGGCPRTLIDSPGIADRMAGAVQATPWPGVCQPAGGSPAKAHDRLRISVAGCPNGCSRPPIADIGFIRAVRPRCQRTSCTLCGNCLAACREGALHFDLAGVCIDPLTCMQCGACQRVCTERALEGYLSGWRVMIGGRLGRHPELALELPGLFSNQQALDLLSATAAWWAEHWSPRTRLGAKRAALAATLVAQGHVALFHPGPGSLSEEICAQPMQDSTTEINICRGVRGGGCPRTLIDSPGIADRMAGAVQATPWPGVCQPAGGSPAKAHDRLRISVAGCPNGCSRPPIADIGFIRAVRPRCQRTSCTLCGNCLAACREGALHFDLAGVCIDPLTCMQCGACQRVCTERALEGYLSGWRVMIGGRLGRHPELALELPGLFSNQQALDLLSATAAWWAEHWSPRTRLGAKRAALAATLVAQGHVALFHPGPGSLSEEICAQP

InterPro domains:
  IPR006067 Nitrite/sulphite reductase 4Fe-4S domain [PF01077] (59-193)
  IPR017896 4Fe-4S ferredoxin-type, iron-sulphur binding domain [PS51379] (85-114)
  IPR017896 4Fe-4S ferredoxin-type, iron-sulphur binding domain [PS51379] (118-143)
  IPR045854 Nitrite and sulphite reductase 4Fe-4S domain-like superfamily [G3DSA:3.30.413.10] (4-200)
  IPR045854 Nitrite and sulphite reductase 4Fe-4S domain-like superfamily [SSF56014] (54-194)

Organism: Desulfohalobium retbaense (strain ATCC 49708 / DSM 5692 / JCM 16813 / HR100) (NCBI:txid485915)

Radius of gyration: 24.86 Å; Cα contacts (8 Å, |Δi|>4): 932; chains: 2; bounding box: 53×74×57 Å